Protein AF-0000000072905598 (afdb_homodimer)

Foldseek 3Di:
DKWWFQFWADDPHRTLAGGATDDDDFLFEEEEEEDPSNCLLVVLCVQLVVDDTDDTWMDDPRHTDDPVLNQQEQEAAPDQDDDQQDFLQVLLVVLVVVHVQAAPVQLVVLCVVVVHDRGDRNVVDDPLVSLSSSLSSRLRGQHQEYEHEASQPPDDPVSSVVSLVSCVVRHDSRHYYYYYHPPCVVCVVRHQWYFYRHNNYTDDIDGQVCCCVVVVDHPVVVNCVVHVPPPVD/DKWWFQFWADDPHRTLAGGATDDDDFLFEEEEEEDPSNCLLVVLCVQLVVDDTDDTWMDDPRHTDDPVLNQQEQEAAPDQDDDQQDFLQVLLVVLVVVHVQAAPVQLVVLCVVVVHDRGDRNVVDDPLVSLSSSLSSRLRGQHQEYEHEASQPPDDPVSSVVSLVSCVPRHDSRHYYYYYHPPCVVCVVRHQWYFYRHNNYTDDIDGQVCCCVVVVDHPVVVNCVVHVPPPVD

Organism: NCBI:txid187101

Secondary structure (DSSP, 8-state):
-EEEEEEEEEETTEEEEEEEEEEE-TT-EEEEE--TTSSHHHHHHHHTTSS--SEEEEEETTEESSTGGGGTEEEE-SS--S-TTSBHHHHHHHHHHH-TTB-HHHHHHHHHHTT--TTSBGGGS-HHHHHHHHHHHHHTB--SEEEEESTTTT--HHHHHHHHHHHHHHS-TTSEEEEE-S-HHHHGGG-SEEEEEETTEEEEEEEHHHIIIII---HHHHHHHHH-TTTT-/-EEEEEEEEEETTEEEEEEEEEEE-TT-EEEEE--TTSSHHHHHHHHTTSS--SEEEEEETTEESSTGGGGTEEEE-SS--S-TTSBHHHHHHHHHHH-TTB-HHHHHHHHHHTT--TTSBGGGS-HHHHHHHHHHHHHTB--SEEEEESTTTT--HHHHHHHHHHHHHHS-TTSEEEEE-S-HHHHGGG-SEEEEEETTEEEEEEEHHHIIIII---HHHHHHHHH-TTTT-

Sequence (466 aa):
MLSIKNLIKKYKNKSVLKNLNLELNSGEILGLLGPNGCGKTTLMKILSTTNSYNSGEIVINGEKLGYITNKYVAFLPDTPFVDKSDTIKNAIDEYSYFFDDFDNTKADILLQKLNLNKNQKISTLSKGMVEKLQLILILSRNAKLYILDEPIAGVDIVTRKEIMKLITENINQDSSVIITTHLISDIEQLFDKVAFLKDGKIDKIHDVETIRYETKKSVEQLYIECFGGNINDMLSIKNLIKKYKNKSVLKNLNLELNSGEILGLLGPNGCGKTTLMKILSTTNSYNSGEIVINGEKLGYITNKYVAFLPDTPFVDKSDTIKNAIDEYSYFFDDFDNTKADILLQKLNLNKNQKISTLSKGMVEKLQLILILSRNAKLYILDEPIAGVDIVTRKEIMKLITENINQDSSVIITTHLISDIEQLFDKVAFLKDGKIDKIHDVETIRYETKKSVEQLYIECFGGNIND

pLDDT: mean 94.39, std 7.05, range [38.88, 98.75]

Structure (mmCIF, N/CA/C/O backbone):
data_AF-0000000072905598-model_v1
#
loop_
_entity.id
_entity.type
_entity.pdbx_description
1 polymer 'ABC transporter domain-containing protein'
#
loop_
_atom_site.group_PDB
_atom_site.id
_atom_site.type_symbol
_atom_site.label_atom_id
_atom_site.label_alt_id
_atom_site.label_comp_id
_atom_site.label_asym_id
_atom_site.label_entity_id
_atom_site.label_seq_id
_atom_site.pdbx_PDB_ins_code
_atom_site.Cartn_x
_atom_site.Cartn_y
_atom_site.Cartn_z
_atom_site.occupancy
_atom_site.B_iso_or_equiv
_atom_site.auth_seq_id
_atom_site.auth_comp_id
_atom_site.auth_asym_id
_atom_site.auth_atom_id
_atom_site.pdbx_PDB_model_num
ATOM 1 N N . MET A 1 1 ? 12.203 -26.938 -9.969 1 96.88 1 MET A N 1
ATOM 2 C CA . MET A 1 1 ? 10.984 -26.281 -10.414 1 96.88 1 MET A CA 1
ATOM 3 C C . MET A 1 1 ? 11.305 -25.094 -11.32 1 96.88 1 MET A C 1
ATOM 5 O O . MET A 1 1 ? 10.812 -25.031 -12.453 1 96.88 1 MET A O 1
ATOM 9 N N . LEU A 1 2 ? 12.172 -24.203 -10.891 1 98.19 2 LEU A N 1
ATOM 10 C CA . LEU A 1 2 ? 12.555 -23.016 -11.641 1 98.19 2 LEU A CA 1
ATOM 11 C C . LEU A 1 2 ? 14.07 -22.844 -11.656 1 98.19 2 LEU A C 1
ATOM 13 O O . LEU A 1 2 ? 14.727 -23 -10.625 1 98.19 2 LEU A O 1
ATOM 17 N N . SER A 1 3 ? 14.641 -22.609 -12.836 1 98.38 3 SER A N 1
ATOM 18 C CA . SER A 1 3 ? 16.062 -22.297 -12.992 1 98.38 3 SER A CA 1
ATOM 19 C C . SER A 1 3 ? 16.25 -21.125 -13.945 1 98.38 3 SER A C 1
ATOM 21 O O . SER A 1 3 ? 15.766 -21.141 -15.078 1 98.38 3 SER A O 1
ATOM 23 N N . ILE A 1 4 ? 16.859 -20.109 -13.445 1 98.44 4 ILE A N 1
ATOM 24 C CA . ILE A 1 4 ? 17.234 -18.938 -14.25 1 98.44 4 ILE A CA 1
ATOM 25 C C . ILE A 1 4 ? 18.75 -18.812 -14.289 1 98.44 4 ILE A C 1
ATOM 27 O O . ILE A 1 4 ? 19.406 -18.797 -13.242 1 98.44 4 ILE A O 1
ATOM 31 N N . LYS A 1 5 ? 19.266 -18.719 -15.461 1 98.12 5 LYS A N 1
ATOM 32 C CA . LYS A 1 5 ? 20.719 -18.594 -15.633 1 98.12 5 LYS A CA 1
ATOM 33 C C . LYS A 1 5 ? 21.062 -17.375 -16.484 1 98.12 5 LYS A C 1
ATOM 35 O O . LYS A 1 5 ? 20.672 -17.297 -17.656 1 98.12 5 LYS A O 1
ATOM 40 N N . ASN A 1 6 ? 21.812 -16.469 -15.898 1 97.69 6 ASN A N 1
ATOM 41 C CA . ASN A 1 6 ? 22.391 -15.312 -16.578 1 97.69 6 ASN A CA 1
ATOM 42 C C . ASN A 1 6 ? 21.344 -14.508 -17.328 1 97.69 6 ASN A C 1
ATOM 44 O O . ASN A 1 6 ? 21.531 -14.195 -18.516 1 97.69 6 ASN A O 1
ATOM 48 N N . LEU A 1 7 ? 20.281 -14.203 -16.75 1 98.25 7 LEU A N 1
ATOM 49 C CA . LEU A 1 7 ? 19.172 -13.492 -17.375 1 98.25 7 LEU A CA 1
ATOM 50 C C . LEU A 1 7 ? 19.484 -12.008 -17.516 1 98.25 7 LEU A C 1
ATOM 52 O O . LEU A 1 7 ? 19.906 -11.367 -16.547 1 98.25 7 LEU A O 1
ATOM 56 N N . ILE A 1 8 ? 19.297 -11.531 -18.688 1 97.88 8 ILE A N 1
ATOM 57 C CA . ILE A 1 8 ? 19.516 -10.117 -18.969 1 97.88 8 ILE A CA 1
ATOM 58 C C . ILE A 1 8 ? 18.25 -9.508 -19.562 1 97.88 8 ILE A C 1
ATOM 60 O O . ILE A 1 8 ? 17.641 -10.086 -20.469 1 97.88 8 ILE A O 1
ATOM 64 N N . LYS A 1 9 ? 17.75 -8.453 -19.047 1 97.88 9 LYS A N 1
ATOM 65 C CA . LYS A 1 9 ? 16.656 -7.66 -19.594 1 97.88 9 LYS A CA 1
ATOM 66 C C . LYS A 1 9 ? 17.016 -6.18 -19.656 1 97.88 9 LYS A C 1
ATOM 68 O O . LYS A 1 9 ? 17.422 -5.598 -18.641 1 97.88 9 LYS A O 1
ATOM 73 N N . LYS A 1 10 ? 16.922 -5.594 -20.766 1 95.75 10 LYS A N 1
ATOM 74 C CA . LYS A 1 10 ? 17.188 -4.172 -20.969 1 95.75 10 LYS A CA 1
ATOM 75 C C . LYS A 1 10 ? 15.961 -3.471 -21.562 1 95.75 10 LYS A C 1
ATOM 77 O O . LYS A 1 10 ? 15.227 -4.059 -22.359 1 95.75 10 LYS A O 1
ATOM 82 N N . TYR A 1 11 ? 15.664 -2.355 -21.047 1 92.12 11 TYR A N 1
ATOM 83 C CA . TYR A 1 11 ? 14.75 -1.43 -21.703 1 92.12 11 TYR A CA 1
ATOM 84 C C . TYR A 1 11 ? 15.508 -0.255 -22.312 1 92.12 11 TYR A C 1
ATOM 86 O O . TYR A 1 11 ? 16.125 0.531 -21.594 1 92.12 11 TYR A O 1
ATOM 94 N N . LYS A 1 12 ? 15.453 -0.099 -23.562 1 88.75 12 LYS A N 1
ATOM 95 C CA . LYS A 1 12 ? 16.266 0.905 -24.234 1 88.75 12 LYS A CA 1
ATOM 96 C C . LYS A 1 12 ? 17.734 0.809 -23.797 1 88.75 12 LYS A C 1
ATOM 98 O O . LYS A 1 12 ? 18.359 -0.243 -23.953 1 88.75 12 LYS A O 1
ATOM 103 N N . ASN A 1 13 ? 18.188 1.779 -23.125 1 88.56 13 ASN A N 1
ATOM 104 C CA . ASN A 1 13 ? 19.609 1.781 -22.766 1 88.56 13 ASN A CA 1
ATOM 105 C C . ASN A 1 13 ? 19.797 1.508 -21.281 1 88.56 13 ASN A C 1
ATOM 107 O O . ASN A 1 13 ? 20.906 1.66 -20.75 1 88.56 13 ASN A O 1
ATOM 111 N N . LYS A 1 14 ? 18.781 1.012 -20.672 1 90.88 14 LYS A N 1
ATOM 112 C CA . LYS A 1 14 ? 18.875 0.756 -19.234 1 90.88 14 LYS A CA 1
ATOM 113 C C . LYS A 1 14 ? 18.719 -0.729 -18.922 1 90.88 14 LYS A C 1
ATOM 115 O O . LYS A 1 14 ? 17.703 -1.337 -19.297 1 90.88 14 LYS A O 1
ATOM 120 N N . SER A 1 15 ? 19.75 -1.305 -18.312 1 93.56 15 SER A N 1
ATOM 121 C CA . SER A 1 15 ? 19.688 -2.701 -17.906 1 93.56 15 SER A CA 1
ATOM 122 C C . SER A 1 15 ? 18.922 -2.852 -16.594 1 93.56 15 SER A C 1
ATOM 124 O O . SER A 1 15 ? 19.312 -2.301 -15.562 1 93.56 15 SER A O 1
ATOM 126 N N . VAL A 1 16 ? 17.875 -3.662 -16.641 1 96 16 VAL A N 1
ATOM 127 C CA . VAL A 1 16 ? 17.031 -3.836 -15.469 1 96 16 VAL A CA 1
ATOM 128 C C . VAL A 1 16 ? 17.406 -5.129 -14.75 1 96 16 VAL A C 1
ATOM 130 O O . VAL A 1 16 ? 17.469 -5.168 -13.523 1 96 16 VAL A O 1
ATOM 133 N N . LEU A 1 17 ? 17.594 -6.18 -15.484 1 98 17 LEU A N 1
ATOM 134 C CA . LEU A 1 17 ? 18.125 -7.438 -14.969 1 98 17 LEU A CA 1
ATOM 135 C C . LEU A 1 17 ? 19.5 -7.719 -15.547 1 98 17 LEU A C 1
ATOM 137 O O . LEU A 1 17 ? 19.688 -7.668 -16.766 1 98 17 LEU A O 1
ATOM 141 N N . LYS A 1 18 ? 20.516 -7.957 -14.688 1 97.06 18 LYS A N 1
ATOM 142 C CA . LYS A 1 18 ? 21.938 -8.031 -15.047 1 97.06 18 LYS A CA 1
ATOM 143 C C . LYS A 1 18 ? 22.531 -9.375 -14.641 1 97.06 18 LYS A C 1
ATOM 145 O O . LYS A 1 18 ? 23.125 -9.492 -13.562 1 97.06 18 LYS A O 1
ATOM 150 N N . ASN A 1 19 ? 22.375 -10.312 -15.516 1 96.31 19 ASN A N 1
ATOM 151 C CA . ASN A 1 19 ? 22.922 -11.641 -15.289 1 96.31 19 ASN A CA 1
ATOM 152 C C . ASN A 1 19 ? 22.328 -12.289 -14.031 1 96.31 19 ASN A C 1
ATOM 154 O O . ASN A 1 19 ? 23.062 -12.742 -13.156 1 96.31 19 ASN A O 1
ATOM 158 N N . LEU A 1 20 ? 21.047 -12.242 -13.969 1 97.88 20 LEU A N 1
ATOM 159 C CA . LEU A 1 20 ? 20.328 -12.719 -12.797 1 97.88 20 LEU A CA 1
ATOM 160 C C . LEU A 1 20 ? 20.266 -14.242 -12.781 1 97.88 20 LEU A C 1
ATOM 162 O O . LEU A 1 20 ? 20 -14.867 -13.812 1 97.88 20 LEU A O 1
ATOM 166 N N . ASN A 1 21 ? 20.625 -14.828 -11.695 1 97.75 21 ASN A N 1
ATOM 167 C CA . ASN A 1 21 ? 20.516 -16.266 -11.453 1 97.75 21 ASN A CA 1
ATOM 168 C C . ASN A 1 21 ? 19.594 -16.578 -10.289 1 97.75 21 ASN A C 1
ATOM 170 O O . ASN A 1 21 ? 19.609 -15.883 -9.273 1 97.75 21 ASN A O 1
ATOM 174 N N . LEU A 1 22 ? 18.75 -17.594 -10.461 1 97.5 22 LEU A N 1
ATOM 175 C CA . LEU A 1 22 ? 17.781 -17.953 -9.422 1 97.5 22 LEU A CA 1
ATOM 176 C C . LEU A 1 22 ? 17.359 -19.422 -9.562 1 97.5 22 LEU A C 1
ATOM 178 O O . LEU A 1 22 ? 17.125 -19.891 -10.672 1 97.5 22 LEU A O 1
ATOM 182 N N . GLU A 1 23 ? 17.312 -20.062 -8.477 1 97 23 GLU A N 1
ATOM 183 C CA . GLU A 1 23 ? 16.797 -21.438 -8.438 1 97 23 GLU A CA 1
ATOM 184 C C . GLU A 1 23 ? 15.734 -21.594 -7.355 1 97 23 GLU A C 1
ATOM 186 O O . GLU A 1 23 ? 15.859 -21.047 -6.262 1 97 23 GLU A O 1
ATOM 191 N N . LEU A 1 24 ? 14.703 -22.297 -7.684 1 97.38 24 LEU A N 1
ATOM 192 C CA . LEU A 1 24 ? 13.617 -22.609 -6.762 1 97.38 24 LEU A CA 1
ATOM 193 C C . LEU A 1 24 ? 13.195 -24.078 -6.883 1 97.38 24 LEU A C 1
ATOM 195 O O . LEU A 1 24 ? 12.898 -24.547 -7.98 1 97.38 24 LEU A O 1
ATOM 199 N N . ASN A 1 25 ? 13.141 -24.75 -5.773 1 96.81 25 ASN A N 1
ATOM 200 C CA . ASN A 1 25 ? 12.734 -26.156 -5.789 1 96.81 25 ASN A CA 1
ATOM 201 C C . ASN A 1 25 ? 11.219 -26.297 -5.723 1 96.81 25 ASN A C 1
ATOM 203 O O . ASN A 1 25 ? 10.516 -25.359 -5.355 1 96.81 25 ASN A O 1
ATOM 207 N N . SER A 1 26 ? 10.773 -27.484 -6.148 1 97.06 26 SER A N 1
ATOM 208 C CA . SER A 1 26 ? 9.344 -27.766 -6.09 1 97.06 26 SER A CA 1
ATOM 209 C C . SER A 1 26 ? 8.82 -27.672 -4.66 1 97.06 26 SER A C 1
ATOM 211 O O . SER A 1 26 ? 9.469 -28.141 -3.727 1 97.06 26 SER A O 1
ATOM 213 N N . GLY A 1 27 ? 7.711 -26.969 -4.512 1 97.44 27 GLY A N 1
ATOM 214 C CA . GLY A 1 27 ? 7.039 -26.906 -3.223 1 97.44 27 GLY A CA 1
ATOM 215 C C . GLY A 1 27 ? 7.508 -25.75 -2.357 1 97.44 27 GLY A C 1
ATOM 216 O O . GLY A 1 27 ? 6.953 -25.516 -1.284 1 97.44 27 GLY A O 1
ATOM 217 N N . GLU A 1 28 ? 8.484 -24.984 -2.816 1 97.75 28 GLU A N 1
ATOM 218 C CA . GLU A 1 28 ? 9.039 -23.906 -2.01 1 97.75 28 GLU A CA 1
ATOM 219 C C . GLU A 1 28 ? 8.312 -22.578 -2.273 1 97.75 28 GLU A C 1
ATOM 221 O O . GLU A 1 28 ? 7.906 -22.312 -3.402 1 97.75 28 GLU A O 1
ATOM 226 N N . ILE A 1 29 ? 8.219 -21.859 -1.229 1 98.25 29 ILE A N 1
ATOM 227 C CA . ILE A 1 29 ? 7.688 -20.5 -1.314 1 98.25 29 ILE A CA 1
ATOM 228 C C . ILE A 1 29 ? 8.828 -19.484 -1.201 1 98.25 29 ILE A C 1
ATOM 230 O O . ILE A 1 29 ? 9.531 -19.453 -0.191 1 98.25 29 ILE A O 1
ATOM 234 N N . LEU A 1 30 ? 8.969 -18.672 -2.221 1 98.44 30 LEU A N 1
ATOM 235 C CA . LEU A 1 30 ? 10.047 -17.703 -2.291 1 98.44 30 LEU A CA 1
ATOM 236 C C . LEU A 1 30 ? 9.508 -16.281 -2.172 1 98.44 30 LEU A C 1
ATOM 238 O O . LEU A 1 30 ? 8.609 -15.891 -2.928 1 98.44 30 LEU A O 1
ATOM 242 N N . GLY A 1 31 ? 9.984 -15.57 -1.197 1 98.25 31 GLY A N 1
ATOM 243 C CA . GLY A 1 31 ? 9.82 -14.125 -1.211 1 98.25 31 GLY A CA 1
ATOM 244 C C . GLY A 1 31 ? 10.852 -13.422 -2.072 1 98.25 31 GLY A C 1
ATOM 245 O O . GLY A 1 31 ? 12.047 -13.461 -1.782 1 98.25 31 GLY A O 1
ATOM 246 N N . LEU A 1 32 ? 10.445 -12.844 -3.16 1 98.12 32 LEU A N 1
ATOM 247 C CA . LEU A 1 32 ? 11.305 -12 -3.992 1 98.12 32 LEU A CA 1
ATOM 248 C C . LEU A 1 32 ? 11.188 -10.539 -3.592 1 98.12 32 LEU A C 1
ATOM 250 O O . LEU A 1 32 ? 10.203 -9.875 -3.941 1 98.12 32 LEU A O 1
ATOM 254 N N . LEU A 1 33 ? 12.219 -10.055 -2.945 1 97.25 33 LEU A N 1
ATOM 255 C CA . LEU A 1 33 ? 12.109 -8.766 -2.262 1 97.25 33 LEU A CA 1
ATOM 256 C C . LEU A 1 33 ? 13.133 -7.777 -2.805 1 97.25 33 LEU A C 1
ATOM 258 O O . LEU A 1 33 ? 14.18 -8.18 -3.328 1 97.25 33 LEU A O 1
ATOM 262 N N . GLY A 1 34 ? 12.859 -6.504 -2.674 1 95.06 34 GLY A N 1
ATOM 263 C CA . GLY A 1 34 ? 13.688 -5.406 -3.148 1 95.06 34 GLY A CA 1
ATOM 264 C C . GLY A 1 34 ? 12.938 -4.09 -3.246 1 95.06 34 GLY A C 1
ATOM 265 O O . GLY A 1 34 ? 11.711 -4.062 -3.143 1 95.06 34 GLY A O 1
ATOM 266 N N . PRO A 1 35 ? 13.641 -3.045 -3.418 1 91.56 35 PRO A N 1
ATOM 267 C CA . PRO A 1 35 ? 12.992 -1.732 -3.496 1 91.56 35 PRO A CA 1
ATOM 268 C C . PRO A 1 35 ? 12.188 -1.547 -4.781 1 91.56 35 PRO A C 1
ATOM 270 O O . PRO A 1 35 ? 12.234 -2.4 -5.672 1 91.56 35 PRO A O 1
ATOM 273 N N . ASN A 1 36 ? 11.438 -0.484 -4.793 1 87.06 36 ASN A N 1
ATOM 274 C CA . ASN A 1 36 ? 10.68 -0.162 -5.992 1 87.06 36 ASN A CA 1
ATOM 275 C C . ASN A 1 36 ? 11.586 0.082 -7.191 1 87.06 36 ASN A C 1
ATOM 277 O O . ASN A 1 36 ? 12.641 0.715 -7.059 1 87.06 36 ASN A O 1
ATOM 281 N N . GLY A 1 37 ? 11.289 -0.552 -8.266 1 87.81 37 GLY A N 1
ATOM 282 C CA . GLY A 1 37 ? 12.008 -0.301 -9.5 1 87.81 37 GLY A CA 1
ATOM 283 C C . GLY A 1 37 ? 13.211 -1.205 -9.688 1 87.81 37 GLY A C 1
ATOM 284 O O . GLY A 1 37 ? 13.945 -1.084 -10.672 1 87.81 37 GLY A O 1
ATOM 285 N N . CYS A 1 38 ? 13.367 -2.143 -8.836 1 92 38 CYS A N 1
ATOM 286 C CA . CYS A 1 38 ? 14.594 -2.932 -8.898 1 92 38 CYS A CA 1
ATOM 287 C C . CYS A 1 38 ? 14.461 -4.066 -9.906 1 92 38 CYS A C 1
ATOM 289 O O . CYS A 1 38 ? 15.43 -4.77 -10.188 1 92 38 CYS A O 1
ATOM 291 N N . GLY A 1 39 ? 13.25 -4.309 -10.359 1 94.94 39 GLY A N 1
ATOM 292 C CA . GLY A 1 39 ? 13.102 -5.297 -11.414 1 94.94 39 GLY A CA 1
ATOM 293 C C . GLY A 1 39 ? 12.211 -6.457 -11.023 1 94.94 39 GLY A C 1
ATOM 294 O O . GLY A 1 39 ? 12.07 -7.422 -11.781 1 94.94 39 GLY A O 1
ATOM 295 N N . LYS A 1 40 ? 11.609 -6.453 -9.883 1 96.31 40 LYS A N 1
ATOM 296 C CA . LYS A 1 40 ? 10.766 -7.551 -9.422 1 96.31 40 LYS A CA 1
ATOM 297 C C . LYS A 1 40 ? 9.633 -7.832 -10.406 1 96.31 40 LYS A C 1
ATOM 299 O O . LYS A 1 40 ? 9.484 -8.961 -10.875 1 96.31 40 LYS A O 1
ATOM 304 N N . THR A 1 41 ? 8.898 -6.773 -10.758 1 95.25 41 THR A N 1
ATOM 305 C CA . THR A 1 41 ? 7.758 -6.902 -11.664 1 95.25 41 THR A CA 1
ATOM 306 C C . THR A 1 41 ? 8.219 -7.344 -13.047 1 95.25 41 THR A C 1
ATOM 308 O O . THR A 1 41 ? 7.566 -8.164 -13.695 1 95.25 41 THR A O 1
ATOM 311 N N . THR A 1 42 ? 9.336 -6.82 -13.5 1 96.56 42 THR A N 1
ATOM 312 C CA . THR A 1 42 ? 9.906 -7.227 -14.781 1 96.56 42 THR A CA 1
ATOM 313 C C . THR A 1 42 ? 10.188 -8.727 -14.797 1 96.56 42 THR A C 1
ATOM 315 O O . THR A 1 42 ? 9.797 -9.422 -15.734 1 96.56 42 THR A O 1
ATOM 318 N N . LEU A 1 43 ? 10.797 -9.188 -13.742 1 98.06 43 LEU A N 1
ATOM 319 C CA . LEU A 1 43 ? 11.109 -10.609 -13.648 1 98.06 43 LEU A CA 1
ATOM 320 C C . LEU A 1 43 ? 9.836 -11.445 -13.641 1 98.06 43 LEU A C 1
ATOM 322 O O . LEU A 1 43 ? 9.742 -12.453 -14.352 1 98.06 43 LEU A O 1
ATOM 326 N N . MET A 1 44 ? 8.828 -11.055 -12.914 1 97.69 44 MET A N 1
ATOM 327 C CA . MET A 1 44 ? 7.578 -11.797 -12.812 1 97.69 44 MET A CA 1
ATOM 328 C C . MET A 1 44 ? 6.875 -11.867 -14.164 1 97.69 44 MET A C 1
ATOM 330 O O . MET A 1 44 ? 6.344 -12.914 -14.531 1 97.69 44 MET A O 1
ATOM 334 N N . LYS A 1 45 ? 6.914 -10.789 -14.883 1 97.38 45 LYS A N 1
ATOM 335 C CA . LYS A 1 45 ? 6.281 -10.75 -16.203 1 97.38 45 LYS A CA 1
ATOM 336 C C . LYS A 1 45 ? 7.016 -11.648 -17.188 1 97.38 45 LYS A C 1
ATOM 338 O O . LYS A 1 45 ? 6.395 -12.273 -18.047 1 97.38 45 LYS A O 1
ATOM 343 N N . ILE A 1 46 ? 8.312 -11.688 -17.062 1 98.12 46 ILE A N 1
ATOM 344 C CA . ILE A 1 46 ? 9.094 -12.578 -17.906 1 98.12 46 ILE A CA 1
ATOM 345 C C . ILE A 1 46 ? 8.719 -14.031 -17.609 1 98.12 46 ILE A C 1
ATOM 347 O O . ILE A 1 46 ? 8.445 -14.805 -18.516 1 98.12 46 ILE A O 1
ATOM 351 N N . LEU A 1 47 ? 8.602 -14.391 -16.328 1 98.12 47 LEU A N 1
ATOM 352 C CA . LEU A 1 47 ? 8.328 -15.758 -15.914 1 98.12 47 LEU A CA 1
ATOM 353 C C . LEU A 1 47 ? 6.926 -16.188 -16.328 1 98.12 47 LEU A C 1
ATOM 355 O O . LEU A 1 47 ? 6.664 -17.375 -16.516 1 98.12 47 LEU A O 1
ATOM 359 N N . SER A 1 48 ? 6.062 -15.219 -16.5 1 96.94 48 SER A N 1
ATOM 360 C CA . SER A 1 48 ? 4.695 -15.5 -16.922 1 96.94 48 SER A CA 1
ATOM 361 C C . SER A 1 48 ? 4.531 -15.328 -18.422 1 96.94 48 SER A C 1
ATOM 363 O O . SER A 1 48 ? 3.414 -15.383 -18.938 1 96.94 48 SER A O 1
ATOM 365 N N . THR A 1 49 ? 5.629 -15.016 -19.109 1 96.31 49 THR A N 1
ATOM 366 C CA . THR A 1 49 ? 5.738 -14.898 -20.547 1 96.31 49 THR A CA 1
ATOM 367 C C . THR A 1 49 ? 4.938 -13.703 -21.062 1 96.31 49 THR A C 1
ATOM 369 O O . THR A 1 49 ? 4.559 -13.664 -22.234 1 96.31 49 THR A O 1
ATOM 372 N N . THR A 1 50 ? 4.617 -12.789 -20.203 1 94.88 50 THR A N 1
ATOM 373 C CA . THR A 1 50 ? 3.922 -11.578 -20.625 1 94.88 50 THR A CA 1
ATOM 374 C C . THR A 1 50 ? 4.922 -10.508 -21.047 1 94.88 50 THR A C 1
ATOM 376 O O . THR A 1 50 ? 4.531 -9.461 -21.578 1 94.88 50 THR A O 1
ATOM 379 N N . ASN A 1 51 ? 6.156 -10.781 -20.797 1 95.06 51 ASN A N 1
ATOM 380 C CA . ASN A 1 51 ? 7.262 -9.953 -21.281 1 95.06 51 ASN A CA 1
ATOM 381 C C . ASN A 1 51 ? 8.43 -10.797 -21.766 1 95.06 51 ASN A C 1
ATOM 383 O O . ASN A 1 51 ? 8.609 -11.938 -21.328 1 95.06 51 ASN A O 1
ATOM 387 N N . SER A 1 52 ? 9.195 -10.273 -22.703 1 96.25 52 SER A N 1
ATOM 388 C CA . SER A 1 52 ? 10.367 -10.969 -23.219 1 96.25 52 SER A CA 1
ATOM 389 C C . SER A 1 52 ? 11.633 -10.57 -22.469 1 96.25 52 SER A C 1
ATOM 391 O O . SER A 1 52 ? 11.57 -9.789 -21.516 1 96.25 52 SER A O 1
ATOM 393 N N . TYR A 1 53 ? 12.68 -11.227 -22.75 1 97.25 53 TYR A N 1
ATOM 394 C CA . TYR A 1 53 ? 13.984 -10.914 -22.188 1 97.25 53 TYR A CA 1
ATOM 395 C C . TYR A 1 53 ? 15.07 -10.945 -23.266 1 97.25 53 TYR A C 1
ATOM 397 O O . TYR A 1 53 ? 14.82 -11.398 -24.391 1 97.25 53 TYR A O 1
ATOM 405 N N . ASN A 1 54 ? 16.219 -10.398 -22.969 1 97.5 54 ASN A N 1
ATOM 406 C CA . ASN A 1 54 ? 17.266 -10.242 -23.984 1 97.5 54 ASN A CA 1
ATOM 407 C C . ASN A 1 54 ? 18.125 -11.5 -24.094 1 97.5 54 ASN A C 1
ATOM 409 O O . ASN A 1 54 ? 18.391 -11.969 -25.203 1 97.5 54 ASN A O 1
ATOM 413 N N . SER A 1 55 ? 18.562 -12.031 -23 1 97.5 55 SER A N 1
ATOM 414 C CA . SER A 1 55 ? 19.375 -13.242 -23.047 1 97.5 55 SER A CA 1
ATOM 415 C C . SER A 1 55 ? 19.297 -14 -21.719 1 97.5 55 SER A C 1
ATOM 417 O O . SER A 1 55 ? 18.766 -13.484 -20.734 1 97.5 55 SER A O 1
ATOM 419 N N . GLY A 1 56 ? 19.812 -15.188 -21.766 1 97.88 56 GLY A N 1
ATOM 420 C CA . GLY A 1 56 ? 19.766 -16.094 -20.625 1 97.88 56 GLY A CA 1
ATOM 421 C C . GLY A 1 56 ? 18.875 -17.297 -20.844 1 97.88 56 GLY A C 1
ATOM 422 O O . GLY A 1 56 ? 18.359 -17.484 -21.953 1 97.88 56 GLY A O 1
ATOM 423 N N . GLU A 1 57 ? 18.844 -18.141 -19.781 1 98.38 57 GLU A N 1
ATOM 424 C CA . GLU A 1 57 ? 18.047 -19.344 -19.875 1 98.38 57 GLU A CA 1
ATOM 425 C C . GLU A 1 57 ? 17.094 -19.469 -18.688 1 98.38 57 GLU A C 1
ATOM 427 O O . GLU A 1 57 ? 17.5 -19.234 -17.547 1 98.38 57 GLU A O 1
ATOM 432 N N . ILE A 1 58 ? 15.898 -19.766 -18.984 1 98.56 58 ILE A N 1
ATOM 433 C CA . ILE A 1 58 ? 14.891 -19.984 -17.969 1 98.56 58 ILE A CA 1
ATOM 434 C C . ILE A 1 58 ? 14.211 -21.328 -18.172 1 98.56 58 ILE A C 1
ATOM 436 O O . ILE A 1 58 ? 13.758 -21.641 -19.281 1 98.56 58 ILE A O 1
ATOM 440 N N . VAL A 1 59 ? 14.195 -22.141 -17.141 1 98.69 59 VAL A N 1
ATOM 441 C CA . VAL A 1 59 ? 13.531 -23.438 -17.172 1 98.69 59 VAL A CA 1
ATOM 442 C C . VAL A 1 59 ? 12.5 -23.531 -16.047 1 98.69 59 VAL A C 1
ATOM 444 O O . VAL A 1 59 ? 12.805 -23.234 -14.891 1 98.69 59 VAL A O 1
ATOM 447 N N . ILE A 1 60 ? 11.312 -23.891 -16.406 1 98.56 60 ILE A N 1
ATOM 448 C CA . ILE A 1 60 ? 10.227 -24.078 -15.445 1 98.56 60 ILE A CA 1
ATOM 449 C C . ILE A 1 60 ? 9.648 -25.484 -15.594 1 98.56 60 ILE A C 1
ATOM 451 O O . ILE A 1 60 ? 9.203 -25.859 -16.672 1 98.56 60 ILE A O 1
ATOM 455 N N . ASN A 1 61 ? 9.656 -26.141 -14.516 1 97.75 61 ASN A N 1
ATOM 456 C CA . ASN A 1 61 ? 9.133 -27.5 -14.516 1 97.75 61 ASN A CA 1
ATOM 457 C C . ASN A 1 61 ? 9.766 -28.344 -15.617 1 97.75 61 ASN A C 1
ATOM 459 O O . ASN A 1 61 ? 9.062 -29.047 -16.344 1 97.75 61 ASN A O 1
ATOM 463 N N . GLY A 1 62 ? 11.023 -28.109 -15.844 1 97.56 62 GLY A N 1
ATOM 464 C CA . GLY A 1 62 ? 11.789 -28.922 -16.781 1 97.56 62 GLY A CA 1
ATOM 465 C C . GLY A 1 62 ? 11.68 -28.438 -18.219 1 97.56 62 GLY A C 1
ATOM 466 O O . GLY A 1 62 ? 12.297 -29.016 -19.109 1 97.56 62 GLY A O 1
ATOM 467 N N . GLU A 1 63 ? 10.898 -27.438 -18.484 1 98.12 63 GLU A N 1
ATOM 468 C CA . GLU A 1 63 ? 10.688 -26.922 -19.844 1 98.12 63 GLU A CA 1
ATOM 469 C C . GLU A 1 63 ? 11.289 -25.531 -20 1 98.12 63 GLU A C 1
ATOM 471 O O . GLU A 1 63 ? 11.188 -24.703 -19.094 1 98.12 63 GLU A O 1
ATOM 476 N N . LYS A 1 64 ? 11.875 -25.312 -21.141 1 97.88 64 LYS A N 1
ATOM 477 C CA . LYS A 1 64 ? 12.344 -23.969 -21.453 1 97.88 64 LYS A CA 1
ATOM 478 C C . LYS A 1 64 ? 11.18 -22.984 -21.516 1 97.88 64 LYS A C 1
ATOM 480 O O . LYS A 1 64 ? 10.109 -23.312 -22.031 1 97.88 64 LYS A O 1
ATOM 485 N N . LEU A 1 65 ? 11.453 -21.812 -21.062 1 97.81 65 LEU A N 1
ATOM 486 C CA . LEU A 1 65 ? 10.398 -20.797 -21.047 1 97.81 65 LEU A CA 1
ATOM 487 C C . LEU A 1 65 ? 9.797 -20.609 -22.438 1 97.81 65 LEU A C 1
ATOM 489 O O . LEU A 1 65 ? 10.531 -20.469 -23.422 1 97.81 65 LEU A O 1
ATOM 493 N N . GLY A 1 66 ? 8.484 -20.609 -22.453 1 94.44 66 GLY A N 1
ATOM 494 C CA . GLY A 1 66 ? 7.727 -20.469 -23.688 1 94.44 66 GLY A CA 1
ATOM 495 C C . GLY A 1 66 ? 6.246 -20.75 -23.516 1 94.44 66 GLY A C 1
ATOM 496 O O . GLY A 1 66 ? 5.719 -20.641 -22.406 1 94.44 66 GLY A O 1
ATOM 497 N N . TYR A 1 67 ? 5.59 -21.094 -24.531 1 92.56 67 TYR A N 1
ATOM 498 C CA . TYR A 1 67 ? 4.148 -21.312 -24.531 1 92.56 67 TYR A CA 1
ATOM 499 C C . TYR A 1 67 ? 3.771 -22.453 -23.594 1 92.56 67 TYR A C 1
ATOM 501 O O . TYR A 1 67 ? 2.805 -22.359 -22.844 1 92.56 67 TYR A O 1
ATOM 509 N N . ILE A 1 68 ? 4.617 -23.453 -23.578 1 95.44 68 ILE A N 1
ATOM 510 C CA . ILE A 1 68 ? 4.324 -24.656 -22.797 1 95.44 68 ILE A CA 1
ATOM 511 C C . ILE A 1 68 ? 4.332 -24.312 -21.312 1 95.44 68 ILE A C 1
ATOM 513 O O . ILE A 1 68 ? 3.523 -24.844 -20.547 1 95.44 68 ILE A O 1
ATOM 517 N N . THR A 1 69 ? 5.219 -23.422 -20.922 1 97.38 69 THR A N 1
ATOM 518 C CA . THR A 1 69 ? 5.352 -23.125 -19.5 1 97.38 69 THR A CA 1
ATOM 519 C C . THR A 1 69 ? 4.148 -22.312 -19 1 97.38 69 THR A C 1
ATOM 521 O O . THR A 1 69 ? 3.9 -22.25 -17.797 1 97.38 69 THR A O 1
ATOM 524 N N . ASN A 1 70 ? 3.373 -21.75 -19.891 1 95.69 70 ASN A N 1
ATOM 525 C CA . ASN A 1 70 ? 2.172 -21.016 -19.5 1 95.69 70 ASN A CA 1
ATOM 526 C C . ASN A 1 70 ? 1.16 -21.922 -18.812 1 95.69 70 ASN A C 1
ATOM 528 O O . ASN A 1 70 ? 0.399 -21.469 -17.953 1 95.69 70 ASN A O 1
ATOM 532 N N . LYS A 1 71 ? 1.247 -23.172 -19.141 1 96.25 71 LYS A N 1
ATOM 533 C CA . LYS A 1 71 ? 0.314 -24.125 -18.547 1 96.25 71 LYS A CA 1
ATOM 534 C C . LYS A 1 71 ? 0.643 -24.375 -17.078 1 96.25 71 LYS A C 1
ATOM 536 O O . LYS A 1 71 ? -0.232 -24.766 -16.297 1 96.25 71 LYS A O 1
ATOM 541 N N . TYR A 1 72 ? 1.898 -24.109 -16.734 1 97.06 72 TYR A N 1
ATOM 542 C CA . TYR A 1 72 ? 2.375 -24.453 -15.398 1 97.06 72 TYR A CA 1
ATOM 543 C C . TYR A 1 72 ? 2.283 -23.266 -14.461 1 97.06 72 TYR A C 1
ATOM 545 O O . TYR A 1 72 ? 2.377 -23.406 -13.242 1 97.06 72 TYR A O 1
ATOM 553 N N . VAL A 1 73 ? 2.082 -22.047 -15.023 1 98.38 73 VAL A N 1
ATOM 554 C CA . VAL A 1 73 ? 2.279 -20.844 -14.234 1 98.38 73 VAL A CA 1
ATOM 555 C C . VAL A 1 73 ? 0.945 -20.125 -14.047 1 98.38 73 VAL A C 1
ATOM 557 O O . VAL A 1 73 ? 0.21 -19.906 -15.016 1 98.38 73 VAL A O 1
ATOM 560 N N . ALA A 1 74 ? 0.578 -19.828 -12.836 1 98.44 74 ALA A N 1
ATOM 561 C CA . ALA A 1 74 ? -0.517 -18.922 -12.5 1 98.44 74 ALA A CA 1
ATOM 562 C C . ALA A 1 74 ? 0.014 -17.578 -11.992 1 98.44 74 ALA A C 1
ATOM 564 O O . ALA A 1 74 ? 0.664 -17.516 -10.945 1 98.44 74 ALA A O 1
ATOM 565 N N . PHE A 1 75 ? -0.278 -16.562 -12.75 1 98.44 75 PHE A N 1
ATOM 566 C CA . PHE A 1 75 ? 0.325 -15.266 -12.477 1 98.44 75 PHE A CA 1
ATOM 567 C C . PHE A 1 75 ? -0.731 -14.266 -12.023 1 98.44 75 PHE A C 1
ATOM 569 O O . PHE A 1 75 ? -1.721 -14.039 -12.727 1 98.44 75 PHE A O 1
ATOM 576 N N . LEU A 1 76 ? -0.578 -13.688 -10.789 1 98.31 76 LEU A N 1
ATOM 577 C CA . LEU A 1 76 ? -1.354 -12.562 -10.289 1 98.31 76 LEU A CA 1
ATOM 578 C C . LEU A 1 76 ? -0.551 -11.266 -10.383 1 98.31 76 LEU A C 1
ATOM 580 O O . LEU A 1 76 ? 0.324 -11.016 -9.547 1 98.31 76 LEU A O 1
ATOM 584 N N . PRO A 1 77 ? -0.868 -10.391 -11.336 1 96.94 77 PRO A N 1
ATOM 585 C CA . PRO A 1 77 ? -0.147 -9.117 -11.445 1 96.94 77 PRO A CA 1
ATOM 586 C C . PRO A 1 77 ? -0.598 -8.094 -10.414 1 96.94 77 PRO A C 1
ATOM 588 O O . PRO A 1 77 ? -1.637 -8.273 -9.773 1 96.94 77 PRO A O 1
ATOM 591 N N . ASP A 1 78 ? 0.172 -7.086 -10.242 1 92.81 78 ASP A N 1
ATOM 592 C CA . ASP A 1 78 ? -0.129 -6.004 -9.305 1 92.81 78 ASP A CA 1
ATOM 593 C C . ASP A 1 78 ? -1.275 -5.137 -9.82 1 92.81 78 ASP A C 1
ATOM 595 O O . ASP A 1 78 ? -1.979 -4.5 -9.031 1 92.81 78 ASP A O 1
ATOM 599 N N . THR A 1 79 ? -1.575 -5.121 -11.008 1 91.94 79 THR A N 1
ATOM 600 C CA . THR A 1 79 ? -2.656 -4.348 -11.609 1 91.94 79 THR A CA 1
ATOM 601 C C . THR A 1 79 ? -3.842 -5.25 -11.953 1 91.94 79 THR A C 1
ATOM 603 O O . THR A 1 79 ? -3.662 -6.414 -12.305 1 91.94 79 THR A O 1
ATOM 606 N N . PRO A 1 80 ? -4.984 -4.648 -11.836 1 93.25 80 PRO A N 1
ATOM 607 C CA . PRO A 1 80 ? -6.145 -5.461 -12.219 1 93.25 80 PRO A CA 1
ATOM 608 C C . PRO A 1 80 ? -6.051 -5.984 -13.648 1 93.25 80 PRO A C 1
ATOM 610 O O . PRO A 1 80 ? -5.566 -5.277 -14.539 1 93.25 80 PRO A O 1
ATOM 613 N N . PHE A 1 81 ? -6.543 -7.207 -13.828 1 95 81 PHE A N 1
ATOM 614 C CA . PHE A 1 81 ? -6.398 -7.773 -15.164 1 95 81 PHE A CA 1
ATOM 615 C C . PHE A 1 81 ? -7.738 -8.281 -15.688 1 95 81 PHE A C 1
ATOM 617 O O . PHE A 1 81 ? -7.848 -8.68 -16.844 1 95 81 PHE A O 1
ATOM 624 N N . VAL A 1 82 ? -8.75 -8.297 -14.844 1 96.38 82 VAL A N 1
ATOM 625 C CA . VAL A 1 82 ? -10.055 -8.75 -15.305 1 96.38 82 VAL A CA 1
ATOM 626 C C . VAL A 1 82 ? -10.727 -7.648 -16.125 1 96.38 82 VAL A C 1
ATOM 628 O O . VAL A 1 82 ? -10.531 -6.461 -15.867 1 96.38 82 VAL A O 1
ATOM 631 N N . ASP A 1 83 ? -11.484 -8.062 -17.109 1 95.81 83 ASP A N 1
ATOM 632 C CA . ASP A 1 83 ? -12.242 -7.141 -17.953 1 95.81 83 ASP A CA 1
ATOM 633 C C . ASP A 1 83 ? -13.5 -6.645 -17.234 1 95.81 83 ASP A C 1
ATOM 635 O O . ASP A 1 83 ? -14.461 -7.395 -17.062 1 95.81 83 ASP A O 1
ATOM 639 N N . LYS A 1 84 ? -13.602 -5.445 -17 1 94.31 84 LYS A N 1
ATOM 640 C CA . LYS A 1 84 ? -14.695 -4.855 -16.234 1 94.31 84 LYS A CA 1
ATOM 641 C C . LYS A 1 84 ? -16.016 -4.973 -16.984 1 94.31 84 LYS A C 1
ATOM 643 O O . LYS A 1 84 ? -17.094 -4.91 -16.375 1 94.31 84 LYS A O 1
ATOM 648 N N . SER A 1 85 ? -15.977 -5.09 -18.281 1 95.19 85 SER A N 1
ATOM 649 C CA . SER A 1 85 ? -17.188 -5.16 -19.078 1 95.19 85 SER A CA 1
ATOM 650 C C . SER A 1 85 ? -17.781 -6.562 -19.062 1 95.19 85 SER A C 1
ATOM 652 O O . SER A 1 85 ? -18.891 -6.777 -19.547 1 95.19 85 SER A O 1
ATOM 654 N N . ASP A 1 86 ? -17.125 -7.43 -18.453 1 96.25 86 ASP A N 1
ATOM 655 C CA . ASP A 1 86 ? -17.531 -8.828 -18.438 1 96.25 86 ASP A CA 1
ATOM 656 C C . ASP A 1 86 ? -18.25 -9.172 -17.125 1 96.25 86 ASP A C 1
ATOM 658 O O . ASP A 1 86 ? -18.359 -8.328 -16.234 1 96.25 86 ASP A O 1
ATOM 662 N N . THR A 1 87 ? -18.781 -10.383 -17.078 1 98.12 87 THR A N 1
ATOM 663 C CA . THR A 1 87 ? -19.344 -10.914 -15.844 1 98.12 87 THR A CA 1
ATOM 664 C C . THR A 1 87 ? -18.344 -11.844 -15.148 1 98.12 87 THR A C 1
ATOM 666 O O . THR A 1 87 ? -17.391 -12.305 -15.766 1 98.12 87 THR A O 1
ATOM 669 N N . ILE A 1 88 ? -18.594 -12.078 -13.891 1 98.56 88 ILE A N 1
ATOM 670 C CA . ILE A 1 88 ? -17.766 -13.023 -13.141 1 98.56 88 ILE A CA 1
ATOM 671 C C . ILE A 1 88 ? -17.812 -14.391 -13.812 1 98.56 88 ILE A C 1
ATOM 673 O O . ILE A 1 88 ? -16.781 -15.039 -13.977 1 98.56 88 ILE A O 1
ATOM 677 N N . LYS A 1 89 ? -18.969 -14.758 -14.258 1 98.38 89 LYS A N 1
ATOM 678 C CA . LYS A 1 89 ? -19.141 -16.047 -14.922 1 98.38 89 LYS A CA 1
ATOM 679 C C . LYS A 1 89 ? -18.281 -16.141 -16.172 1 98.38 89 LYS A C 1
ATOM 681 O O . LYS A 1 89 ? -17.578 -17.141 -16.375 1 98.38 89 LYS A O 1
ATOM 686 N N . ASN A 1 90 ? -18.312 -15.141 -16.953 1 98.25 90 ASN A N 1
ATOM 687 C CA . ASN A 1 90 ? -17.516 -15.156 -18.188 1 98.25 90 ASN A CA 1
ATOM 688 C C . ASN A 1 90 ? -16.031 -15.242 -17.891 1 98.25 90 ASN A C 1
ATOM 690 O O . ASN A 1 90 ? -15.281 -15.922 -18.594 1 98.25 90 ASN A O 1
ATOM 694 N N . ALA A 1 91 ? -15.594 -14.547 -16.891 1 98.25 91 ALA A N 1
ATOM 695 C CA . ALA A 1 91 ? -14.188 -14.602 -16.5 1 98.25 91 ALA A CA 1
ATOM 696 C C . ALA A 1 91 ? -13.789 -16.031 -16.109 1 98.25 91 ALA A C 1
ATOM 698 O O . ALA A 1 91 ? -12.742 -16.516 -16.531 1 98.25 91 ALA A O 1
ATOM 699 N N . ILE A 1 92 ? -14.664 -16.625 -15.375 1 98.44 92 ILE A N 1
ATOM 700 C CA . ILE A 1 92 ? -14.414 -17.984 -14.938 1 98.44 92 ILE A CA 1
ATOM 701 C C . ILE A 1 92 ? -14.383 -18.922 -16.141 1 98.44 92 ILE A C 1
ATOM 703 O O . ILE A 1 92 ? -13.484 -19.75 -16.266 1 98.44 92 ILE A O 1
ATOM 707 N N . ASP A 1 93 ? -15.32 -18.734 -17.031 1 98.31 93 ASP A N 1
ATOM 708 C CA . ASP A 1 93 ? -15.406 -19.578 -18.219 1 98.31 93 ASP A CA 1
ATOM 709 C C . ASP A 1 93 ? -14.156 -19.438 -19.078 1 98.31 93 ASP A C 1
ATOM 711 O O . ASP A 1 93 ? -13.672 -20.422 -19.641 1 98.31 93 ASP A O 1
ATOM 715 N N . GLU A 1 94 ? -13.711 -18.266 -19.219 1 97.75 94 GLU A N 1
ATOM 716 C CA . GLU A 1 94 ? -12.508 -18.016 -20.016 1 97.75 94 GLU A CA 1
ATOM 717 C C . GLU A 1 94 ? -11.297 -18.734 -19.422 1 97.75 94 GLU A C 1
ATOM 719 O O . GLU A 1 94 ? -10.539 -19.375 -20.141 1 97.75 94 GLU A O 1
ATOM 724 N N . TYR A 1 95 ? -11.141 -18.656 -18.141 1 97.94 95 TYR A N 1
ATOM 725 C CA . TYR A 1 95 ? -10.023 -19.328 -17.5 1 97.94 95 TYR A CA 1
ATOM 726 C C . TYR A 1 95 ? -10.156 -20.844 -17.641 1 97.94 95 TYR A C 1
ATOM 728 O O . TYR A 1 95 ? -9.172 -21.547 -17.891 1 97.94 95 TYR A O 1
ATOM 736 N N . SER A 1 96 ? -11.383 -21.281 -17.453 1 98.06 96 SER A N 1
ATOM 737 C CA . SER A 1 96 ? -11.648 -22.719 -17.609 1 98.06 96 SER A CA 1
ATOM 738 C C . SER A 1 96 ? -11.297 -23.188 -19.016 1 98.06 96 SER A C 1
ATOM 740 O O . SER A 1 96 ? -10.766 -24.297 -19.172 1 98.06 96 SER A O 1
ATOM 742 N N . TYR A 1 97 ? -11.594 -22.328 -19.938 1 97.56 97 TYR A N 1
ATOM 743 C CA . TYR A 1 97 ? -11.336 -22.672 -21.328 1 97.56 97 TYR A CA 1
ATOM 744 C C . TYR A 1 97 ? -9.844 -22.672 -21.625 1 97.56 97 TYR A C 1
ATOM 746 O O . TYR A 1 97 ? -9.344 -23.562 -22.312 1 97.56 97 TYR A O 1
ATOM 754 N N . PHE A 1 98 ? -9.094 -21.781 -21.078 1 95.75 98 PHE A N 1
ATOM 755 C CA . PHE A 1 98 ? -7.703 -21.562 -21.453 1 95.75 98 PHE A CA 1
ATOM 756 C C . PHE A 1 98 ? -6.785 -22.484 -20.656 1 95.75 98 PHE A C 1
ATOM 758 O O . PHE A 1 98 ? -5.703 -22.844 -21.125 1 95.75 98 PHE A O 1
ATOM 765 N N . PHE A 1 99 ? -7.266 -22.844 -19.5 1 97.56 99 PHE A N 1
ATOM 766 C CA . PHE A 1 99 ? -6.375 -23.609 -18.625 1 97.56 99 PHE A CA 1
ATOM 767 C C . PHE A 1 99 ? -6.996 -24.938 -18.25 1 97.56 99 PHE A C 1
ATOM 769 O O . PHE A 1 99 ? -7.969 -24.984 -17.484 1 97.56 99 PHE A O 1
ATOM 776 N N . ASP A 1 100 ? -6.355 -25.969 -18.625 1 97.31 100 ASP A N 1
ATOM 777 C CA . ASP A 1 100 ? -6.848 -27.328 -18.359 1 97.31 100 ASP A CA 1
ATOM 778 C C . ASP A 1 100 ? -6.82 -27.641 -16.859 1 97.31 100 ASP A C 1
ATOM 780 O O . ASP A 1 100 ? -7.574 -28.484 -16.391 1 97.31 100 ASP A O 1
ATOM 784 N N . ASP A 1 101 ? -6.031 -26.938 -16.156 1 97.62 101 ASP A N 1
ATOM 785 C CA . ASP A 1 101 ? -5.867 -27.25 -14.734 1 97.62 101 ASP A CA 1
ATOM 786 C C . ASP A 1 101 ? -6.824 -26.422 -13.883 1 97.62 101 ASP A C 1
ATOM 788 O O . ASP A 1 101 ? -6.754 -26.453 -12.648 1 97.62 101 ASP A O 1
ATOM 792 N N . PHE A 1 102 ? -7.684 -25.688 -14.562 1 98.5 102 PHE A N 1
ATOM 793 C CA . PHE A 1 102 ? -8.633 -24.859 -13.828 1 98.5 102 PHE A CA 1
ATOM 794 C C . PHE A 1 102 ? -9.711 -25.703 -13.18 1 98.5 102 PHE A C 1
ATOM 796 O O . PHE A 1 102 ? -10.336 -26.547 -13.844 1 98.5 102 PHE A O 1
ATOM 803 N N . ASP A 1 103 ? -9.961 -25.5 -11.906 1 98.56 103 ASP A N 1
ATOM 804 C CA . ASP A 1 103 ? -10.938 -26.25 -11.117 1 98.56 103 ASP A CA 1
ATOM 805 C C . ASP A 1 103 ? -12.211 -25.438 -10.906 1 98.56 103 ASP A C 1
ATOM 807 O O . ASP A 1 103 ? -12.297 -24.641 -9.969 1 98.56 103 ASP A O 1
ATOM 811 N N . ASN A 1 104 ? -13.219 -25.703 -11.703 1 98.31 104 ASN A N 1
ATOM 812 C CA . ASN A 1 104 ? -14.477 -24.969 -11.648 1 98.31 104 ASN A CA 1
ATOM 813 C C . ASN A 1 104 ? -15.18 -25.156 -10.305 1 98.31 104 ASN A C 1
ATOM 815 O O . ASN A 1 104 ? -15.812 -24.219 -9.797 1 98.31 104 ASN A O 1
ATOM 819 N N . THR A 1 105 ? -15.094 -26.266 -9.773 1 98.31 105 THR A N 1
ATOM 820 C CA . THR A 1 105 ? -15.719 -26.531 -8.484 1 98.31 105 THR A CA 1
ATOM 821 C C . THR A 1 105 ? -15.086 -25.672 -7.395 1 98.31 105 THR A C 1
ATOM 823 O O . THR A 1 105 ? -15.797 -25.062 -6.59 1 98.31 105 THR A O 1
ATOM 826 N N . LYS A 1 106 ? -13.773 -25.625 -7.434 1 98.12 106 LYS A N 1
ATOM 827 C CA . LYS A 1 106 ? -13.062 -24.781 -6.473 1 98.12 106 LYS A CA 1
ATOM 828 C C . LYS A 1 106 ? -13.445 -23.328 -6.641 1 98.12 106 LYS A C 1
ATOM 830 O O . LYS A 1 106 ? -13.68 -22.625 -5.656 1 98.12 106 LYS A O 1
ATOM 835 N N . ALA A 1 107 ? -13.5 -22.891 -7.863 1 98.44 107 ALA A N 1
ATOM 836 C CA . ALA A 1 107 ? -13.906 -21.516 -8.141 1 98.44 107 ALA A CA 1
ATOM 837 C C . ALA A 1 107 ? -15.273 -21.219 -7.539 1 98.44 107 ALA A C 1
ATOM 839 O O . ALA A 1 107 ? -15.469 -20.172 -6.895 1 98.44 107 ALA A O 1
ATOM 840 N N . ASP A 1 108 ? -16.203 -22.109 -7.695 1 98.12 108 ASP A N 1
ATOM 841 C CA . ASP A 1 108 ? -17.547 -21.938 -7.172 1 98.12 108 ASP A CA 1
ATOM 842 C C . ASP A 1 108 ? -17.547 -21.859 -5.648 1 98.12 108 ASP A C 1
ATOM 844 O O . ASP A 1 108 ? -18.25 -21.031 -5.059 1 98.12 108 ASP A O 1
ATOM 848 N N . ILE A 1 109 ? -16.828 -22.688 -5.086 1 97.88 109 ILE A N 1
ATOM 849 C CA . ILE A 1 109 ? -16.734 -22.734 -3.631 1 97.88 109 ILE A CA 1
ATOM 850 C C . ILE A 1 109 ? -16.172 -21.406 -3.123 1 97.88 109 ILE A C 1
ATOM 852 O O . ILE A 1 109 ? -16.688 -20.828 -2.164 1 97.88 109 ILE A O 1
ATOM 856 N N . LEU A 1 110 ? -15.102 -20.922 -3.777 1 97.69 110 LEU A N 1
ATOM 857 C CA . LEU A 1 110 ? -14.469 -19.688 -3.35 1 97.69 110 LEU A CA 1
ATOM 858 C C . LEU A 1 110 ? -15.398 -18.5 -3.57 1 97.69 110 LEU A C 1
ATOM 860 O O . LEU A 1 110 ? -15.438 -17.578 -2.754 1 97.69 110 LEU A O 1
ATOM 864 N N . LEU A 1 111 ? -16.141 -18.516 -4.672 1 97.94 111 LEU A N 1
ATOM 865 C CA . LEU A 1 111 ? -17.125 -17.469 -4.914 1 97.94 111 LEU A CA 1
ATOM 866 C C . LEU A 1 111 ? -18.156 -17.406 -3.785 1 97.94 111 LEU A C 1
ATOM 868 O O . LEU A 1 111 ? -18.484 -16.328 -3.297 1 97.94 111 LEU A O 1
ATOM 872 N N . GLN A 1 112 ? -18.594 -18.531 -3.379 1 96.88 112 GLN A N 1
ATOM 873 C CA . GLN A 1 112 ? -19.547 -18.609 -2.289 1 96.88 112 GLN A CA 1
ATOM 874 C C . GLN A 1 112 ? -18.938 -18.141 -0.975 1 96.88 112 GLN A C 1
ATOM 876 O O . GLN A 1 112 ? -19.547 -17.344 -0.251 1 96.88 112 GLN A O 1
ATOM 881 N N . LYS A 1 113 ? -17.781 -18.625 -0.734 1 94.56 113 LYS A N 1
ATOM 882 C CA . LYS A 1 113 ? -17.078 -18.281 0.498 1 94.56 113 LYS A CA 1
ATOM 883 C C . LYS A 1 113 ? -16.875 -16.766 0.604 1 94.56 113 LYS A C 1
ATOM 885 O O . LYS A 1 113 ? -16.922 -16.203 1.7 1 94.56 113 LYS A O 1
ATOM 890 N N . LEU A 1 114 ? -16.688 -16.109 -0.53 1 94 114 LEU A N 1
ATOM 891 C CA . LEU A 1 114 ? -16.344 -14.695 -0.53 1 94 114 LEU A CA 1
ATOM 892 C C . LEU A 1 114 ? -17.562 -13.844 -0.902 1 94 114 LEU A C 1
ATOM 894 O O . LEU A 1 114 ? -17.438 -12.648 -1.166 1 94 114 LEU A O 1
ATOM 898 N N . ASN A 1 115 ? -18.688 -14.453 -1.013 1 93.75 115 ASN A N 1
ATOM 899 C CA . ASN A 1 115 ? -19.969 -13.805 -1.261 1 93.75 115 ASN A CA 1
ATOM 900 C C . ASN A 1 115 ? -19.953 -13.023 -2.574 1 93.75 115 ASN A C 1
ATOM 902 O O . ASN A 1 115 ? -20.344 -11.852 -2.611 1 93.75 115 ASN A O 1
ATOM 906 N N . LEU A 1 116 ? -19.406 -13.664 -3.576 1 96.5 116 LEU A N 1
ATOM 907 C CA . LEU A 1 116 ? -19.438 -13.109 -4.922 1 96.5 116 LEU A CA 1
ATOM 908 C C . LEU A 1 116 ? -20.453 -13.859 -5.793 1 96.5 116 LEU A C 1
ATOM 910 O O . LEU A 1 116 ? -20.453 -15.086 -5.82 1 96.5 116 LEU A O 1
ATOM 914 N N . ASN A 1 117 ? -21.234 -13.094 -6.473 1 96.31 117 ASN A N 1
ATOM 915 C CA . ASN A 1 117 ? -22.266 -13.664 -7.344 1 96.31 117 ASN A CA 1
ATOM 916 C C . ASN A 1 117 ? -21.766 -13.805 -8.781 1 96.31 117 ASN A C 1
ATOM 918 O O . ASN A 1 117 ? -21.391 -12.812 -9.406 1 96.31 117 ASN A O 1
ATOM 922 N N . LYS A 1 118 ? -21.891 -14.969 -9.32 1 95.31 118 LYS A N 1
ATOM 923 C CA . LYS A 1 118 ? -21.359 -15.289 -10.641 1 95.31 118 LYS A CA 1
ATOM 924 C C . LYS A 1 118 ? -22.031 -14.453 -11.719 1 95.31 118 LYS A C 1
ATOM 926 O O . LYS A 1 118 ? -21.438 -14.172 -12.758 1 95.31 118 LYS A O 1
ATOM 931 N N . ASN A 1 119 ? -23.203 -13.984 -11.43 1 95.38 119 ASN A N 1
ATOM 932 C CA . ASN A 1 119 ? -23.969 -13.305 -12.469 1 95.38 119 ASN A CA 1
ATOM 933 C C . ASN A 1 119 ? -23.734 -11.797 -12.43 1 95.38 119 ASN A C 1
ATOM 935 O O . ASN A 1 119 ? -24.234 -11.07 -13.305 1 95.38 119 ASN A O 1
ATOM 939 N N . GLN A 1 120 ? -22.953 -11.383 -11.602 1 96.56 120 GLN A N 1
ATOM 940 C CA . GLN A 1 120 ? -22.703 -9.953 -11.445 1 96.56 120 GLN A CA 1
ATOM 941 C C . GLN A 1 120 ? -21.703 -9.445 -12.477 1 96.56 120 GLN A C 1
ATOM 943 O O . GLN A 1 120 ? -20.75 -10.141 -12.812 1 96.56 120 GLN A O 1
ATOM 948 N N . LYS A 1 121 ? -21.984 -8.258 -12.953 1 97.69 121 LYS A N 1
ATOM 949 C CA . LYS A 1 121 ? -21.016 -7.574 -13.789 1 97.69 121 LYS A CA 1
ATOM 950 C C . LYS A 1 121 ? -19.812 -7.109 -12.953 1 97.69 121 LYS A C 1
ATOM 952 O O . LYS A 1 121 ? -19.984 -6.605 -11.844 1 97.69 121 LYS A O 1
ATOM 957 N N . ILE A 1 122 ? -18.641 -7.223 -13.523 1 97.75 122 ILE A N 1
ATOM 958 C CA . ILE A 1 122 ? -17.422 -6.906 -12.789 1 97.75 122 ILE A CA 1
ATOM 959 C C . ILE A 1 122 ? -17.344 -5.402 -12.547 1 97.75 122 ILE A C 1
ATOM 961 O O . ILE A 1 122 ? -16.828 -4.961 -11.508 1 97.75 122 ILE A O 1
ATOM 965 N N . SER A 1 123 ? -17.938 -4.625 -13.383 1 96.88 123 SER A N 1
ATOM 966 C CA . SER A 1 123 ? -17.938 -3.172 -13.258 1 96.88 123 SER A CA 1
ATOM 967 C C . SER A 1 123 ? -18.672 -2.727 -12 1 96.88 123 SER A C 1
ATOM 969 O O . SER A 1 123 ? -18.5 -1.601 -11.531 1 96.88 123 SER A O 1
ATOM 971 N N . THR A 1 124 ? -19.5 -3.547 -11.484 1 95.25 124 THR A N 1
ATOM 972 C CA . THR A 1 124 ? -20.312 -3.195 -10.32 1 95.25 124 THR A CA 1
ATOM 973 C C . THR A 1 124 ? -19.578 -3.555 -9.031 1 95.25 124 THR A C 1
ATOM 975 O O . THR A 1 124 ? -20.047 -3.23 -7.934 1 95.25 124 THR A O 1
ATOM 978 N N . LEU A 1 125 ? -18.469 -4.223 -9.141 1 93.88 125 LEU A N 1
ATOM 979 C CA . LEU A 1 125 ? -17.719 -4.676 -7.98 1 93.88 125 LEU A CA 1
ATOM 980 C C . LEU A 1 125 ? -16.891 -3.543 -7.398 1 93.88 125 LEU A C 1
ATOM 982 O O . LEU A 1 125 ? -16.359 -2.713 -8.141 1 93.88 125 LEU A O 1
ATOM 986 N N . SER A 1 126 ? -16.828 -3.545 -6.09 1 86.12 126 SER A N 1
ATOM 987 C CA . SER A 1 126 ? -15.852 -2.67 -5.438 1 86.12 126 SER A CA 1
ATOM 988 C C . SER A 1 126 ? -14.422 -3.1 -5.746 1 86.12 126 SER A C 1
ATOM 990 O O . SER A 1 126 ? -14.203 -4.191 -6.27 1 86.12 126 SER A O 1
ATOM 992 N N . LYS A 1 127 ? -13.438 -2.307 -5.441 1 84.81 127 LYS A N 1
ATOM 993 C CA . LYS A 1 127 ? -12.031 -2.627 -5.633 1 84.81 127 LYS A CA 1
ATOM 994 C C . LYS A 1 127 ? -11.648 -3.908 -4.895 1 84.81 127 LYS A C 1
ATOM 996 O O . LYS A 1 127 ? -10.984 -4.781 -5.453 1 84.81 127 LYS A O 1
ATOM 1001 N N . GLY A 1 128 ? -12.117 -4.016 -3.652 1 87.06 128 GLY A N 1
ATOM 1002 C CA . GLY A 1 128 ? -11.828 -5.203 -2.867 1 87.06 128 GLY A CA 1
ATOM 1003 C C . GLY A 1 128 ? -12.43 -6.469 -3.449 1 87.06 128 GLY A C 1
ATOM 1004 O O . GLY A 1 128 ? -11.812 -7.535 -3.408 1 87.06 128 GLY A O 1
ATOM 1005 N N . MET A 1 129 ? -13.539 -6.32 -4.02 1 90.69 129 MET A N 1
ATOM 1006 C CA . MET A 1 129 ? -14.219 -7.461 -4.625 1 90.69 129 MET A CA 1
ATOM 1007 C C . MET A 1 129 ? -13.508 -7.902 -5.898 1 90.69 129 MET A C 1
ATOM 1009 O O . MET A 1 129 ? -13.422 -9.094 -6.184 1 90.69 129 MET A O 1
ATOM 1013 N N . VAL A 1 130 ? -13.039 -6.941 -6.648 1 93.81 130 VAL A N 1
ATOM 1014 C CA . VAL A 1 130 ? -12.281 -7.258 -7.855 1 93.81 130 VAL A CA 1
ATOM 1015 C C . VAL A 1 130 ? -11.016 -8.016 -7.484 1 93.81 130 VAL A C 1
ATOM 1017 O O . VAL A 1 130 ? -10.664 -9.008 -8.133 1 93.81 130 VAL A O 1
ATOM 1020 N N . GLU A 1 131 ? -10.352 -7.574 -6.414 1 92.5 131 GLU A N 1
ATOM 1021 C CA . GLU A 1 131 ? -9.148 -8.258 -5.945 1 92.5 131 GLU A CA 1
ATOM 1022 C C . GLU A 1 131 ? -9.445 -9.711 -5.578 1 92.5 131 GLU A C 1
ATOM 1024 O O . GLU A 1 131 ? -8.672 -10.609 -5.906 1 92.5 131 GLU A O 1
ATOM 1029 N N . LYS A 1 132 ? -10.523 -9.914 -4.949 1 93.62 132 LYS A N 1
ATOM 1030 C CA . LYS A 1 132 ? -10.93 -11.258 -4.555 1 93.62 132 LYS A CA 1
ATOM 1031 C C . LYS A 1 132 ? -11.219 -12.125 -5.777 1 93.62 132 LYS A C 1
ATOM 1033 O O . LYS A 1 132 ? -10.805 -13.289 -5.832 1 93.62 132 LYS A O 1
ATOM 1038 N N . LEU A 1 133 ? -11.898 -11.523 -6.715 1 97.06 133 LEU A N 1
ATOM 1039 C CA . LEU A 1 133 ? -12.203 -12.258 -7.938 1 97.06 133 LEU A CA 1
ATOM 1040 C C . LEU A 1 133 ? -10.922 -12.695 -8.641 1 97.06 133 LEU A C 1
ATOM 1042 O O . LEU A 1 133 ? -10.789 -13.852 -9.047 1 97.06 133 LEU A O 1
ATOM 1046 N N . GLN A 1 134 ? -10.008 -11.789 -8.781 1 97.62 134 GLN A N 1
ATOM 1047 C CA . GLN A 1 134 ? -8.75 -12.102 -9.453 1 97.62 134 GLN A CA 1
ATOM 1048 C C . GLN A 1 134 ? -8 -13.219 -8.727 1 97.62 134 GLN A C 1
ATOM 1050 O O . GLN A 1 134 ? -7.414 -14.094 -9.359 1 97.62 134 GLN A O 1
ATOM 1055 N N . LEU A 1 135 ? -8.094 -13.188 -7.434 1 97.62 135 LEU A N 1
ATOM 1056 C CA . LEU A 1 135 ? -7.461 -14.234 -6.641 1 97.62 135 LEU A CA 1
ATOM 1057 C C . LEU A 1 135 ? -8.156 -15.57 -6.852 1 97.62 135 LEU A C 1
ATOM 1059 O O . LEU A 1 135 ? -7.5 -16.609 -6.941 1 97.62 135 LEU A O 1
ATOM 1063 N N . ILE A 1 136 ? -9.445 -15.5 -6.895 1 98 136 ILE A N 1
ATOM 1064 C CA . ILE A 1 136 ? -10.219 -16.719 -7.125 1 98 136 ILE A CA 1
ATOM 1065 C C . ILE A 1 136 ? -9.773 -17.359 -8.438 1 98 136 ILE A C 1
ATOM 1067 O O . ILE A 1 136 ? -9.539 -18.578 -8.492 1 98 136 ILE A O 1
ATOM 1071 N N . LEU A 1 137 ? -9.648 -16.578 -9.477 1 98.56 137 LEU A N 1
ATOM 1072 C CA . LEU A 1 137 ? -9.234 -17.094 -10.773 1 98.56 137 LEU A CA 1
ATOM 1073 C C . LEU A 1 137 ? -7.867 -17.75 -10.688 1 98.56 137 LEU A C 1
ATOM 1075 O O . LEU A 1 137 ? -7.664 -18.844 -11.227 1 98.56 137 LEU A O 1
ATOM 1079 N N . ILE A 1 138 ? -7.012 -17.141 -9.953 1 98.62 138 ILE A N 1
ATOM 1080 C CA . ILE A 1 138 ? -5.637 -17.609 -9.859 1 98.62 138 ILE A CA 1
ATOM 1081 C C . ILE A 1 138 ? -5.578 -18.844 -8.969 1 98.62 138 ILE A C 1
ATOM 1083 O O . ILE A 1 138 ? -4.957 -19.859 -9.328 1 98.62 138 ILE A O 1
ATOM 1087 N N . LEU A 1 139 ? -6.301 -18.828 -7.867 1 98.56 139 LEU A N 1
ATOM 1088 C CA . LEU A 1 139 ? -6.223 -19.891 -6.875 1 98.56 139 LEU A CA 1
ATOM 1089 C C . LEU A 1 139 ? -7.02 -21.109 -7.324 1 98.56 139 LEU A C 1
ATOM 1091 O O . LEU A 1 139 ? -6.867 -22.203 -6.766 1 98.56 139 LEU A O 1
ATOM 1095 N N . SER A 1 140 ? -7.824 -20.938 -8.258 1 98.62 140 SER A N 1
ATOM 1096 C CA . SER A 1 140 ? -8.594 -22.062 -8.773 1 98.62 140 SER A CA 1
ATOM 1097 C C . SER A 1 140 ? -7.805 -22.844 -9.82 1 98.62 140 SER A C 1
ATOM 1099 O O . SER A 1 140 ? -8.273 -23.859 -10.32 1 98.62 140 SER A O 1
ATOM 1101 N N . ARG A 1 141 ? -6.625 -22.391 -10.133 1 98.31 141 ARG A N 1
ATOM 1102 C CA . ARG A 1 141 ? -5.668 -23.156 -10.922 1 98.31 141 ARG A CA 1
ATOM 1103 C C . ARG A 1 141 ? -4.953 -24.188 -10.062 1 98.31 141 ARG A C 1
ATOM 1105 O O . ARG A 1 141 ? -4.699 -23.953 -8.883 1 98.31 141 ARG A O 1
ATOM 1112 N N . ASN A 1 142 ? -4.711 -25.281 -10.617 1 97.88 142 ASN A N 1
ATOM 1113 C CA . ASN A 1 142 ? -3.768 -26.219 -10.016 1 97.88 142 ASN A CA 1
ATOM 1114 C C . ASN A 1 142 ? -2.395 -26.125 -10.68 1 97.88 142 ASN A C 1
ATOM 1116 O O . ASN A 1 142 ? -1.899 -27.109 -11.234 1 97.88 142 ASN A O 1
ATOM 1120 N N . ALA A 1 143 ? -1.795 -25 -10.547 1 98.25 143 ALA A N 1
ATOM 1121 C CA . ALA A 1 143 ? -0.549 -24.688 -11.234 1 98.25 143 ALA A CA 1
ATOM 1122 C C . ALA A 1 143 ? 0.655 -25.234 -10.477 1 98.25 143 ALA A C 1
ATOM 1124 O O . ALA A 1 143 ? 0.577 -25.5 -9.273 1 98.25 143 ALA A O 1
ATOM 1125 N N . LYS A 1 144 ? 1.679 -25.422 -11.195 1 98.31 144 LYS A N 1
ATOM 1126 C CA . LYS A 1 144 ? 2.926 -25.875 -10.586 1 98.31 144 LYS A CA 1
ATOM 1127 C C . LYS A 1 144 ? 3.672 -24.719 -9.938 1 98.31 144 LYS A C 1
ATOM 1129 O O . LYS A 1 144 ? 4.359 -24.906 -8.93 1 98.31 144 LYS A O 1
ATOM 1134 N N . LEU A 1 145 ? 3.52 -23.562 -10.492 1 98.69 145 LEU A N 1
ATOM 1135 C CA . LEU A 1 145 ? 4.184 -22.359 -10 1 98.69 145 LEU A CA 1
ATOM 1136 C C . LEU A 1 145 ? 3.209 -21.188 -9.945 1 98.69 145 LEU A C 1
ATOM 1138 O O . LEU A 1 145 ? 2.615 -20.812 -10.961 1 98.69 145 LEU A O 1
ATOM 1142 N N . TYR A 1 146 ? 3.012 -20.625 -8.758 1 98.75 146 TYR A N 1
ATOM 1143 C CA . TYR A 1 146 ? 2.244 -19.406 -8.57 1 98.75 146 TYR A CA 1
ATOM 1144 C C . TYR A 1 146 ? 3.166 -18.188 -8.438 1 98.75 146 TYR A C 1
ATOM 1146 O O . TYR A 1 146 ? 4.133 -18.219 -7.672 1 98.75 146 TYR A O 1
ATOM 1154 N N . ILE A 1 147 ? 2.938 -17.172 -9.211 1 98.69 147 ILE A N 1
ATOM 1155 C CA . ILE A 1 147 ? 3.652 -15.906 -9.133 1 98.69 147 ILE A CA 1
ATOM 1156 C C . ILE A 1 147 ? 2.693 -14.797 -8.711 1 98.69 147 ILE A C 1
ATOM 1158 O O . ILE A 1 147 ? 1.805 -14.406 -9.477 1 98.69 147 ILE A O 1
ATOM 1162 N N . LEU A 1 148 ? 2.865 -14.297 -7.527 1 98.38 148 LEU A N 1
ATOM 1163 C CA . LEU A 1 148 ? 1.957 -13.32 -6.945 1 98.38 148 LEU A CA 1
ATOM 1164 C C . LEU A 1 148 ? 2.662 -11.984 -6.734 1 98.38 148 LEU A C 1
ATOM 1166 O O . LEU A 1 148 ? 3.494 -11.852 -5.836 1 98.38 148 LEU A O 1
ATOM 1170 N N . ASP A 1 149 ? 2.307 -11.078 -7.539 1 97.44 149 ASP A N 1
ATOM 1171 C CA . ASP A 1 149 ? 2.92 -9.758 -7.477 1 97.44 149 ASP A CA 1
ATOM 1172 C C . ASP A 1 149 ? 2.113 -8.82 -6.582 1 97.44 149 ASP A C 1
ATOM 1174 O O . ASP A 1 149 ? 1.092 -8.273 -7.008 1 97.44 149 ASP A O 1
ATOM 1178 N N . GLU A 1 150 ? 2.578 -8.664 -5.336 1 95.56 150 GLU A N 1
ATOM 1179 C CA . GLU A 1 150 ? 1.959 -7.785 -4.344 1 95.56 150 GLU A CA 1
ATOM 1180 C C . GLU A 1 150 ? 0.486 -8.133 -4.148 1 95.56 150 GLU A C 1
ATOM 1182 O O . GLU A 1 150 ? -0.381 -7.262 -4.25 1 95.56 150 GLU A O 1
ATOM 1187 N N . PRO A 1 151 ? 0.228 -9.297 -3.672 1 95.56 151 PRO A N 1
ATOM 1188 C CA . PRO A 1 151 ? -1.16 -9.758 -3.598 1 95.56 151 PRO A CA 1
ATOM 1189 C C . PRO A 1 151 ? -1.969 -9.031 -2.527 1 95.56 151 PRO A C 1
ATOM 1191 O O . PRO A 1 151 ? -3.201 -9.078 -2.539 1 95.56 151 PRO A O 1
ATOM 1194 N N . ILE A 1 152 ? -1.271 -8.336 -1.631 1 91.62 152 ILE A N 1
ATOM 1195 C CA . ILE A 1 152 ? -1.998 -7.719 -0.528 1 91.62 152 ILE A CA 1
ATOM 1196 C C . ILE A 1 152 ? -1.766 -6.211 -0.542 1 91.62 152 ILE A C 1
ATOM 1198 O O . ILE A 1 152 ? -1.983 -5.531 0.466 1 91.62 152 ILE A O 1
ATOM 1202 N N . ALA A 1 153 ? -1.359 -5.719 -1.631 1 87.38 153 ALA A N 1
ATOM 1203 C CA . ALA A 1 153 ? -1.104 -4.285 -1.735 1 87.38 153 ALA A CA 1
ATOM 1204 C C . ALA A 1 153 ? -2.408 -3.5 -1.833 1 87.38 153 ALA A C 1
ATOM 1206 O O . ALA A 1 153 ? -3.346 -3.924 -2.51 1 87.38 153 ALA A O 1
ATOM 1207 N N . GLY A 1 154 ? -2.482 -2.381 -1.142 1 81.81 154 GLY A N 1
ATOM 1208 C CA . GLY A 1 154 ? -3.568 -1.432 -1.332 1 81.81 154 GLY A CA 1
ATOM 1209 C C . GLY A 1 154 ? -4.852 -1.846 -0.637 1 81.81 154 GLY A C 1
ATOM 1210 O O . GLY A 1 154 ? -5.91 -1.263 -0.878 1 81.81 154 GLY A O 1
ATOM 1211 N N . VAL A 1 155 ? -4.824 -2.898 0.133 1 85.25 155 VAL A N 1
ATOM 1212 C CA . VAL A 1 155 ? -6.031 -3.35 0.821 1 85.25 155 VAL A CA 1
ATOM 1213 C C . VAL A 1 155 ? -5.906 -3.072 2.316 1 85.25 155 VAL A C 1
ATOM 1215 O O . VAL A 1 155 ? -4.805 -2.832 2.82 1 85.25 155 VAL A O 1
ATOM 1218 N N . ASP A 1 156 ? -7.059 -3.072 2.965 1 89.19 156 ASP A N 1
ATOM 1219 C CA . ASP A 1 156 ? -7.047 -2.832 4.402 1 89.19 156 ASP A CA 1
ATOM 1220 C C . ASP A 1 156 ? -6.621 -4.082 5.168 1 89.19 156 ASP A C 1
ATOM 1222 O O . ASP A 1 156 ? -6.402 -5.137 4.566 1 89.19 156 ASP A O 1
ATOM 1226 N N . ILE A 1 157 ? -6.512 -3.998 6.402 1 91.25 157 ILE A N 1
ATOM 1227 C CA . ILE A 1 157 ? -5.926 -5.012 7.27 1 91.25 157 ILE A CA 1
ATOM 1228 C C . ILE A 1 157 ? -6.77 -6.281 7.227 1 91.25 157 ILE A C 1
ATOM 1230 O O . ILE A 1 157 ? -6.238 -7.387 7.113 1 91.25 157 ILE A O 1
ATOM 1234 N N . VAL A 1 158 ? -8.062 -6.098 7.293 1 90.25 158 VAL A N 1
ATOM 1235 C CA . VAL A 1 158 ? -8.961 -7.242 7.344 1 90.25 158 VAL A CA 1
ATOM 1236 C C . VAL A 1 158 ? -8.906 -8 6.02 1 90.25 158 VAL A C 1
ATOM 1238 O O . VAL A 1 158 ? -8.75 -9.227 6.004 1 90.25 158 VAL A O 1
ATOM 1241 N N . THR A 1 159 ? -8.969 -7.309 4.969 1 88.56 159 THR A N 1
ATOM 1242 C CA . THR A 1 159 ? -8.906 -7.918 3.646 1 88.56 159 THR A CA 1
ATOM 1243 C C . THR A 1 159 ? -7.559 -8.602 3.43 1 88.56 159 THR A C 1
ATOM 1245 O O . THR A 1 159 ? -7.492 -9.688 2.842 1 88.56 159 THR A O 1
ATOM 1248 N N . ARG A 1 160 ? -6.559 -7.98 3.887 1 91.25 160 ARG A N 1
ATOM 1249 C CA . ARG A 1 160 ? -5.215 -8.547 3.783 1 91.25 160 ARG A CA 1
ATOM 1250 C C . ARG A 1 160 ? -5.152 -9.922 4.445 1 91.25 160 ARG A C 1
ATOM 1252 O O . ARG A 1 160 ? -4.613 -10.867 3.867 1 91.25 160 ARG A O 1
ATOM 1259 N N . LYS A 1 161 ? -5.668 -9.984 5.594 1 91.06 161 LYS A N 1
ATOM 1260 C CA . LYS A 1 161 ? -5.66 -11.25 6.32 1 91.06 161 LYS A CA 1
ATOM 1261 C C . LYS A 1 161 ? -6.492 -12.305 5.594 1 91.06 161 LYS A C 1
ATOM 1263 O O . LYS A 1 161 ? -6.109 -13.477 5.547 1 91.06 161 LYS A O 1
ATOM 1268 N N . GLU A 1 162 ? -7.555 -11.875 5.066 1 90.88 162 GLU A N 1
ATOM 1269 C CA . GLU A 1 162 ? -8.398 -12.781 4.297 1 90.88 162 GLU A CA 1
ATOM 1270 C C . GLU A 1 162 ? -7.66 -13.328 3.078 1 90.88 162 GLU A C 1
ATOM 1272 O O . GLU A 1 1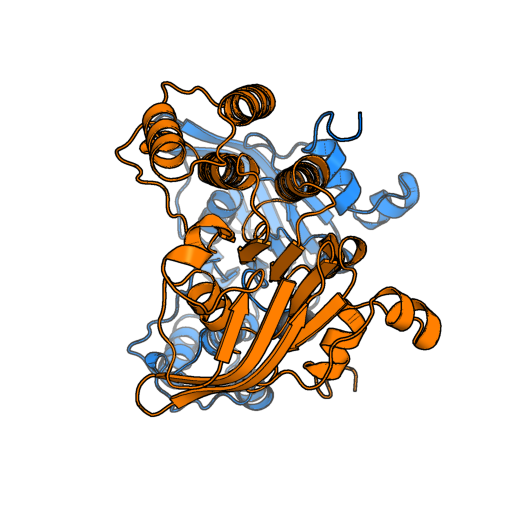62 ? -7.711 -14.523 2.799 1 90.88 162 GLU A O 1
ATOM 1277 N N . ILE A 1 163 ? -7.004 -12.461 2.412 1 92.44 163 ILE A N 1
ATOM 1278 C CA . ILE A 1 163 ? -6.285 -12.844 1.202 1 92.44 163 ILE A CA 1
ATOM 1279 C C . ILE A 1 163 ? -5.16 -13.82 1.558 1 92.44 163 ILE A C 1
ATOM 1281 O O . ILE A 1 163 ? -4.973 -14.836 0.884 1 92.44 163 ILE A O 1
ATOM 1285 N N . MET A 1 164 ? -4.469 -13.562 2.623 1 94.19 164 MET A N 1
ATOM 1286 C CA . MET A 1 164 ? -3.387 -14.438 3.059 1 94.19 164 MET A CA 1
ATOM 1287 C C . MET A 1 164 ? -3.916 -15.82 3.414 1 94.19 164 MET A C 1
ATOM 1289 O O . MET A 1 164 ? -3.295 -16.828 3.086 1 94.19 164 MET A O 1
ATOM 1293 N N . LYS A 1 165 ? -5.027 -15.812 4.047 1 94.06 165 LYS A N 1
ATOM 1294 C CA . LYS A 1 165 ? -5.672 -17.078 4.383 1 94.06 165 LYS A CA 1
ATOM 1295 C C . LYS A 1 165 ? -6.062 -17.844 3.125 1 94.06 165 LYS A C 1
ATOM 1297 O O . LYS A 1 165 ? -5.848 -19.062 3.039 1 94.06 165 LYS A O 1
ATOM 1302 N N . LEU A 1 166 ? -6.582 -17.141 2.189 1 94.75 166 LEU A N 1
ATOM 1303 C CA . LEU A 1 166 ? -6.969 -17.766 0.928 1 94.75 166 LEU A CA 1
ATOM 1304 C C . LEU A 1 166 ? -5.762 -18.391 0.24 1 94.75 166 LEU A C 1
ATOM 1306 O O . LEU A 1 166 ? -5.836 -19.531 -0.235 1 94.75 166 LEU A O 1
ATOM 1310 N N . ILE A 1 167 ? -4.688 -17.703 0.217 1 96.06 167 ILE A N 1
ATOM 1311 C CA . ILE A 1 167 ? -3.471 -18.188 -0.429 1 96.06 167 ILE A CA 1
ATOM 1312 C C . ILE A 1 167 ? -2.961 -19.422 0.29 1 96.06 167 ILE A C 1
ATOM 1314 O O . ILE A 1 167 ? -2.688 -20.453 -0.345 1 96.06 167 ILE A O 1
ATOM 1318 N N . THR A 1 168 ? -2.922 -19.406 1.554 1 95.56 168 THR A N 1
ATOM 1319 C CA . THR A 1 168 ? -2.379 -20.484 2.369 1 95.56 168 THR A CA 1
ATOM 1320 C C . THR A 1 168 ? -3.26 -21.734 2.273 1 95.56 168 THR A C 1
ATOM 1322 O O . THR A 1 168 ? -2.754 -22.859 2.23 1 95.56 168 THR A O 1
ATOM 1325 N N . GLU A 1 169 ? -4.531 -21.516 2.137 1 95.75 169 GLU A N 1
ATOM 1326 C CA . GLU A 1 169 ? -5.477 -22.625 2.201 1 95.75 169 GLU A CA 1
ATOM 1327 C C . GLU A 1 169 ? -5.719 -23.219 0.819 1 95.75 169 GLU A C 1
ATOM 1329 O O . GLU A 1 169 ? -6.23 -24.344 0.701 1 95.75 169 GLU A O 1
ATOM 1334 N N . ASN A 1 170 ? -5.297 -22.516 -0.204 1 96.56 170 ASN A N 1
ATOM 1335 C CA . ASN A 1 170 ? -5.812 -22.938 -1.5 1 96.56 170 ASN A CA 1
ATOM 1336 C C . ASN A 1 170 ? -4.684 -23.25 -2.479 1 96.56 170 ASN A C 1
ATOM 1338 O O . ASN A 1 170 ? -4.934 -23.719 -3.592 1 96.56 170 ASN A O 1
ATOM 1342 N N . ILE A 1 171 ? -3.494 -23 -2.119 1 96.06 171 ILE A N 1
ATOM 1343 C CA . ILE A 1 171 ? -2.367 -23.422 -2.941 1 96.06 171 ILE A CA 1
ATOM 1344 C C . ILE A 1 171 ? -1.832 -24.766 -2.434 1 96.06 171 ILE A C 1
ATOM 1346 O O . ILE A 1 171 ? -1.556 -24.906 -1.241 1 96.06 171 ILE A O 1
ATOM 1350 N N . ASN A 1 172 ? -1.745 -25.594 -3.377 1 95.12 172 ASN A N 1
ATOM 1351 C CA . ASN A 1 172 ? -1.272 -26.938 -3.047 1 95.12 172 ASN A CA 1
ATOM 1352 C C . ASN A 1 172 ? 0.155 -26.906 -2.506 1 95.12 172 ASN A C 1
ATOM 1354 O O . ASN A 1 172 ? 0.996 -26.156 -3.002 1 95.12 172 ASN A O 1
ATOM 1358 N N . GLN A 1 173 ? 0.447 -27.797 -1.62 1 93.06 173 GLN A N 1
ATOM 1359 C CA . GLN A 1 173 ? 1.759 -27.844 -0.983 1 93.06 173 GLN A CA 1
ATOM 1360 C C . GLN A 1 173 ? 2.844 -28.219 -1.985 1 93.06 173 GLN A C 1
ATOM 1362 O O . GLN A 1 173 ? 4.012 -27.875 -1.807 1 93.06 173 GLN A O 1
ATOM 1367 N N . ASP A 1 174 ? 2.41 -28.891 -2.955 1 95.94 174 ASP A N 1
ATOM 1368 C CA . ASP A 1 174 ? 3.371 -29.328 -3.961 1 95.94 174 ASP A CA 1
ATOM 1369 C C . ASP A 1 174 ? 3.688 -28.219 -4.949 1 95.94 174 ASP A C 1
ATOM 1371 O O . ASP A 1 174 ? 4.656 -28.297 -5.703 1 95.94 174 ASP A O 1
ATOM 1375 N N . SER A 1 175 ? 2.871 -27.203 -4.977 1 98 175 SER A N 1
ATOM 1376 C CA . SER A 1 175 ? 3.107 -26.078 -5.863 1 98 175 SER A CA 1
ATOM 1377 C C . SER A 1 175 ? 4.172 -25.141 -5.293 1 98 175 SER A C 1
ATOM 1379 O O . SER A 1 175 ? 4.359 -25.062 -4.078 1 98 175 SER A O 1
ATOM 1381 N N . SER A 1 176 ? 4.918 -24.531 -6.176 1 98.62 176 SER A N 1
ATOM 1382 C CA . SER A 1 176 ? 5.859 -23.5 -5.773 1 98.62 176 SER A CA 1
ATOM 1383 C C . SER A 1 176 ? 5.238 -22.109 -5.891 1 98.62 176 SER A C 1
ATOM 1385 O O . SER A 1 176 ? 4.336 -21.891 -6.703 1 98.62 176 SER A O 1
ATOM 1387 N N . VAL A 1 177 ? 5.699 -21.203 -5.055 1 98.56 177 VAL A N 1
ATOM 1388 C CA . VAL A 1 177 ? 5.125 -19.859 -5.039 1 98.56 177 VAL A CA 1
ATOM 1389 C C . VAL A 1 177 ? 6.242 -18.812 -5.004 1 98.56 177 VAL A C 1
ATOM 1391 O O . VAL A 1 177 ? 7.227 -18.984 -4.277 1 98.56 177 VAL A O 1
ATOM 1394 N N . ILE A 1 178 ? 6.164 -17.828 -5.828 1 98.62 178 ILE A N 1
ATOM 1395 C CA . ILE A 1 178 ? 6.973 -16.609 -5.73 1 98.62 178 ILE A CA 1
ATOM 1396 C C . ILE A 1 178 ? 6.082 -15.422 -5.375 1 98.62 178 ILE A C 1
ATOM 1398 O O . ILE A 1 178 ? 5.086 -15.164 -6.055 1 98.62 178 ILE A O 1
ATOM 1402 N N . ILE A 1 179 ? 6.418 -14.727 -4.332 1 98.19 179 ILE A N 1
ATOM 1403 C CA . ILE A 1 179 ? 5.613 -13.609 -3.865 1 98.19 179 ILE A CA 1
ATOM 1404 C C . ILE A 1 179 ? 6.488 -12.359 -3.732 1 98.19 179 ILE A C 1
ATOM 1406 O O . ILE A 1 179 ? 7.605 -12.438 -3.219 1 98.19 179 ILE A O 1
ATOM 1410 N N . THR A 1 180 ? 6.066 -11.297 -4.273 1 97.12 180 THR A N 1
ATOM 1411 C CA . THR A 1 180 ? 6.648 -10 -3.971 1 97.12 180 THR A CA 1
ATOM 1412 C C . THR A 1 180 ? 5.734 -9.195 -3.049 1 97.12 180 THR A C 1
ATOM 1414 O O . THR A 1 180 ? 4.512 -9.312 -3.127 1 97.12 180 THR A O 1
ATOM 1417 N N . THR A 1 181 ? 6.379 -8.438 -2.121 1 95.19 181 THR A N 1
ATOM 1418 C CA . THR A 1 181 ? 5.578 -7.605 -1.23 1 95.19 181 THR A CA 1
ATOM 1419 C C . THR A 1 181 ? 6.449 -6.559 -0.545 1 95.19 181 THR A C 1
ATOM 1421 O O . THR A 1 181 ? 7.637 -6.789 -0.3 1 95.19 181 THR A O 1
ATOM 1424 N N . HIS A 1 182 ? 5.82 -5.477 -0.241 1 92.94 182 HIS A N 1
ATOM 1425 C CA . HIS A 1 182 ? 6.453 -4.496 0.637 1 92.94 182 HIS A CA 1
ATOM 1426 C C . HIS A 1 182 ? 6.02 -4.695 2.086 1 92.94 182 HIS A C 1
ATOM 1428 O O . HIS A 1 182 ? 6.594 -4.098 2.998 1 92.94 182 HIS A O 1
ATOM 1434 N N . LEU A 1 183 ? 5.105 -5.57 2.301 1 93.12 183 LEU A N 1
ATOM 1435 C CA . LEU A 1 183 ? 4.613 -5.883 3.637 1 93.12 183 LEU A CA 1
ATOM 1436 C C . LEU A 1 183 ? 5.207 -7.191 4.145 1 93.12 183 LEU A C 1
ATOM 1438 O O . LEU A 1 183 ? 4.477 -8.141 4.438 1 93.12 183 LEU A O 1
ATOM 1442 N N . ILE A 1 184 ? 6.473 -7.137 4.344 1 94.81 184 ILE A N 1
ATOM 1443 C CA . ILE A 1 184 ? 7.27 -8.328 4.609 1 94.81 184 ILE A CA 1
ATOM 1444 C C . ILE A 1 184 ? 6.84 -8.953 5.938 1 94.81 184 ILE A C 1
ATOM 1446 O O . ILE A 1 184 ? 6.625 -10.164 6.02 1 94.81 184 ILE A O 1
ATOM 1450 N N . SER A 1 185 ? 6.625 -8.164 6.918 1 91.56 185 SER A N 1
ATOM 1451 C CA . SER A 1 185 ? 6.332 -8.664 8.258 1 91.56 185 SER A CA 1
ATOM 1452 C C . SER A 1 185 ? 5.016 -9.438 8.281 1 91.56 185 SER A C 1
ATOM 1454 O O . SER A 1 185 ? 4.848 -10.359 9.078 1 91.56 185 SER A O 1
ATOM 1456 N N . ASP A 1 186 ? 4.141 -9.109 7.398 1 90.31 186 ASP A N 1
ATOM 1457 C CA . ASP A 1 186 ? 2.828 -9.742 7.359 1 90.31 186 ASP A CA 1
ATOM 1458 C C . ASP A 1 186 ? 2.91 -11.141 6.746 1 90.31 186 ASP A C 1
ATOM 1460 O O . ASP A 1 186 ? 2.045 -11.977 6.988 1 90.31 186 ASP A O 1
ATOM 1464 N N . ILE A 1 187 ? 4.047 -11.383 5.938 1 93.56 187 ILE A N 1
ATOM 1465 C CA . ILE A 1 187 ? 3.973 -12.57 5.094 1 93.56 187 ILE A CA 1
ATOM 1466 C C . ILE A 1 187 ? 5.223 -13.422 5.289 1 93.56 187 ILE A C 1
ATOM 1468 O O . ILE A 1 187 ? 5.289 -14.555 4.816 1 93.56 187 ILE A O 1
ATOM 1472 N N . GLU A 1 188 ? 6.129 -12.977 5.992 1 93.88 188 GLU A N 1
ATOM 1473 C CA . GLU A 1 188 ? 7.434 -13.633 6.027 1 93.88 188 GLU A CA 1
ATOM 1474 C C . GLU A 1 188 ? 7.328 -15.031 6.625 1 93.88 188 GLU A C 1
ATOM 1476 O O . GLU A 1 188 ? 8.164 -15.898 6.348 1 93.88 188 GLU A O 1
ATOM 1481 N N . GLN A 1 189 ? 6.277 -15.266 7.387 1 92.19 189 GLN A N 1
ATOM 1482 C CA . GLN A 1 189 ? 6.098 -16.578 7.984 1 92.19 189 GLN A CA 1
ATOM 1483 C C . GLN A 1 189 ? 5.773 -17.625 6.918 1 92.19 189 GLN A C 1
ATOM 1485 O O . GLN A 1 189 ? 5.883 -18.828 7.168 1 92.19 189 GLN A O 1
ATOM 1490 N N . LEU A 1 190 ? 5.414 -17.188 5.758 1 94.81 190 LEU A N 1
ATOM 1491 C CA . LEU A 1 190 ? 5.066 -18.094 4.676 1 94.81 190 LEU A CA 1
ATOM 1492 C C . LEU A 1 190 ? 6.305 -18.484 3.873 1 94.81 190 LEU A C 1
ATOM 1494 O O . LEU A 1 190 ? 6.285 -19.469 3.139 1 94.81 190 LEU A O 1
ATOM 1498 N N . PHE A 1 191 ? 7.328 -17.766 3.973 1 97.25 191 PHE A N 1
ATOM 1499 C CA . PHE A 1 191 ? 8.484 -17.953 3.107 1 97.25 191 PHE A CA 1
ATOM 1500 C C . PHE A 1 191 ? 9.328 -19.125 3.568 1 97.25 191 PHE A C 1
ATOM 1502 O O . PHE A 1 191 ? 9.648 -19.25 4.754 1 97.25 191 PHE A O 1
ATOM 1509 N N . ASP A 1 192 ? 9.672 -19.953 2.654 1 97.5 192 ASP A N 1
ATOM 1510 C CA . ASP A 1 192 ? 10.773 -20.891 2.873 1 97.5 192 ASP A CA 1
ATOM 1511 C C . ASP A 1 192 ? 12.125 -20.219 2.594 1 97.5 192 ASP A C 1
ATOM 1513 O O . ASP A 1 192 ? 13.086 -20.438 3.334 1 97.5 192 ASP A O 1
ATOM 1517 N N . LYS A 1 193 ? 12.094 -19.469 1.499 1 97.5 193 LYS A N 1
ATOM 1518 C CA . LYS A 1 193 ? 13.289 -18.781 1.008 1 97.5 193 LYS A CA 1
ATOM 1519 C C . LYS A 1 193 ? 12.992 -17.312 0.722 1 97.5 193 LYS A C 1
ATOM 1521 O O . LYS A 1 193 ? 11.844 -16.938 0.51 1 97.5 193 LYS A O 1
ATOM 1526 N N . VAL A 1 194 ? 14.07 -16.578 0.767 1 97.69 194 VAL A N 1
ATOM 1527 C CA . VAL A 1 194 ? 13.953 -15.18 0.382 1 97.69 194 VAL A CA 1
ATOM 1528 C C . VAL A 1 194 ? 15.125 -14.797 -0.521 1 97.69 194 VAL A C 1
ATOM 1530 O O . VAL A 1 194 ? 16.266 -15.219 -0.291 1 97.69 194 VAL A O 1
ATOM 1533 N N . ALA A 1 195 ? 14.859 -14.078 -1.541 1 97.56 195 ALA A N 1
ATOM 1534 C CA . ALA A 1 195 ? 15.859 -13.492 -2.432 1 97.56 195 ALA A CA 1
ATOM 1535 C C . ALA A 1 195 ? 15.734 -11.969 -2.471 1 97.56 195 ALA A C 1
ATOM 1537 O O . ALA A 1 195 ? 14.633 -11.438 -2.611 1 97.56 195 ALA A O 1
ATOM 1538 N N . PHE A 1 196 ? 16.828 -11.336 -2.316 1 96.94 196 PHE A N 1
ATOM 1539 C CA . PHE A 1 196 ? 16.875 -9.883 -2.428 1 96.94 196 PHE A CA 1
ATOM 1540 C C . PHE A 1 196 ? 17.375 -9.461 -3.803 1 96.94 196 PHE A C 1
ATOM 1542 O O . PHE A 1 196 ? 18.5 -9.797 -4.188 1 96.94 196 PHE A O 1
ATOM 1549 N N . LEU A 1 197 ? 16.5 -8.781 -4.492 1 97.19 197 LEU A N 1
ATOM 1550 C CA . LEU A 1 197 ? 16.875 -8.25 -5.797 1 97.19 197 LEU A CA 1
ATOM 1551 C C . LEU A 1 197 ? 17.422 -6.836 -5.676 1 97.19 197 LEU A C 1
ATOM 1553 O O . LEU A 1 197 ? 16.703 -5.91 -5.312 1 97.19 197 LEU A O 1
ATOM 1557 N N . LYS A 1 198 ? 18.688 -6.742 -5.922 1 93.19 198 LYS A N 1
ATOM 1558 C CA . LYS A 1 198 ? 19.406 -5.473 -5.82 1 93.19 198 LYS A CA 1
ATOM 1559 C C . LYS A 1 198 ? 20.188 -5.176 -7.098 1 93.19 198 LYS A C 1
ATOM 1561 O O . LYS A 1 198 ? 21.016 -5.98 -7.523 1 93.19 198 LYS A O 1
ATOM 1566 N N . ASP A 1 199 ? 19.922 -4.074 -7.672 1 90.75 199 ASP A N 1
ATOM 1567 C CA . ASP A 1 199 ? 20.641 -3.619 -8.867 1 90.75 199 ASP A CA 1
ATOM 1568 C C . ASP A 1 199 ? 20.609 -4.68 -9.961 1 90.75 199 ASP A C 1
ATOM 1570 O O . ASP A 1 199 ? 21.641 -5 -10.555 1 90.75 199 ASP A O 1
ATOM 1574 N N . GLY A 1 200 ? 19.453 -5.324 -10.055 1 94.62 200 GLY A N 1
ATOM 1575 C CA . GLY A 1 200 ? 19.203 -6.25 -11.148 1 94.62 200 GLY A CA 1
ATOM 1576 C C . GLY A 1 200 ? 19.812 -7.625 -10.914 1 94.62 200 GLY A C 1
ATOM 1577 O O . GLY A 1 200 ? 19.812 -8.461 -11.82 1 94.62 200 GLY A O 1
ATOM 1578 N N . LYS A 1 201 ? 20.281 -7.805 -9.711 1 95.56 201 LYS A N 1
ATOM 1579 C CA . LYS A 1 201 ? 20.938 -9.078 -9.406 1 95.56 201 LYS A CA 1
ATOM 1580 C C . LYS A 1 201 ? 20.406 -9.664 -8.102 1 95.56 201 LYS A C 1
ATOM 1582 O O . LYS A 1 201 ? 19.812 -8.953 -7.281 1 95.56 201 LYS A O 1
ATOM 1587 N N . ILE A 1 202 ? 20.531 -10.938 -8.039 1 95.5 202 ILE A N 1
ATOM 1588 C CA . ILE A 1 202 ? 20.312 -11.672 -6.797 1 95.5 202 ILE A CA 1
ATOM 1589 C C . ILE A 1 202 ? 21.625 -12.328 -6.348 1 95.5 202 ILE A C 1
ATOM 1591 O O . ILE A 1 202 ? 22.172 -13.172 -7.055 1 95.5 202 ILE A O 1
ATOM 1595 N N . ASP A 1 203 ? 22.125 -11.875 -5.258 1 85.25 203 ASP A N 1
ATOM 1596 C CA . ASP A 1 203 ? 23.422 -12.375 -4.816 1 85.25 203 ASP A CA 1
ATOM 1597 C C . ASP A 1 203 ? 23.297 -13.734 -4.141 1 85.25 203 ASP A C 1
ATOM 1599 O O . ASP A 1 203 ? 24.125 -14.625 -4.348 1 85.25 203 ASP A O 1
ATOM 1603 N N . LYS A 1 204 ? 22.266 -13.781 -3.299 1 87.81 204 LYS A N 1
ATOM 1604 C CA . LYS A 1 204 ? 22.078 -15.023 -2.557 1 87.81 204 LYS A CA 1
ATOM 1605 C C . LYS A 1 204 ? 20.625 -15.234 -2.172 1 87.81 204 LYS A C 1
ATOM 1607 O O . LYS A 1 204 ? 19.891 -14.266 -1.959 1 87.81 204 LYS A O 1
ATOM 1612 N N . ILE A 1 205 ? 20.328 -16.516 -2.18 1 93.38 205 ILE A N 1
ATOM 1613 C CA . ILE A 1 205 ? 19.031 -16.922 -1.647 1 93.38 205 ILE A CA 1
ATOM 1614 C C . ILE A 1 205 ? 19.188 -17.375 -0.199 1 93.38 205 ILE A C 1
ATOM 1616 O O . ILE A 1 205 ? 20.078 -18.156 0.119 1 93.38 205 ILE A O 1
ATOM 1620 N N . HIS A 1 206 ? 18.328 -16.859 0.557 1 93.56 206 HIS A N 1
ATOM 1621 C CA . HIS A 1 206 ? 18.406 -17.156 1.982 1 93.56 206 HIS A CA 1
ATOM 1622 C C . HIS A 1 206 ? 17.281 -18.078 2.426 1 93.56 206 HIS A C 1
ATOM 1624 O O . HIS A 1 206 ? 16.141 -17.922 1.979 1 93.56 206 HIS A O 1
ATOM 1630 N N . ASP A 1 207 ? 17.688 -19.016 3.234 1 95.88 207 ASP A N 1
ATOM 1631 C CA . ASP A 1 207 ? 16.688 -19.828 3.928 1 95.88 207 ASP A CA 1
ATOM 1632 C C . ASP A 1 207 ? 16.125 -19.094 5.141 1 95.88 207 ASP A C 1
ATOM 1634 O O . ASP A 1 207 ? 16.891 -18.672 6.016 1 95.88 207 ASP A O 1
ATOM 1638 N N . VAL A 1 208 ? 14.836 -19.016 5.199 1 95.62 208 VAL A N 1
ATOM 1639 C CA . VAL A 1 208 ? 14.219 -18.156 6.207 1 95.62 208 VAL A CA 1
ATOM 1640 C C . VAL A 1 208 ? 14.484 -18.734 7.598 1 95.62 208 VAL A C 1
ATOM 1642 O O . VAL A 1 208 ? 14.75 -17.984 8.547 1 95.62 208 VAL A O 1
ATOM 1645 N N . GLU A 1 209 ? 14.453 -19.969 7.73 1 93.44 209 GLU A N 1
ATOM 1646 C CA . GLU A 1 209 ? 14.742 -20.594 9.016 1 93.44 209 GLU A CA 1
ATOM 1647 C C . GLU A 1 209 ? 16.172 -20.328 9.453 1 93.44 209 GLU A C 1
ATOM 1649 O O . GLU A 1 209 ? 16.438 -20.047 10.625 1 93.44 209 GLU A O 1
ATOM 1654 N N . THR A 1 210 ? 17.016 -20.391 8.516 1 91.44 210 THR A N 1
ATOM 1655 C CA . THR A 1 210 ? 18.422 -20.141 8.797 1 91.44 210 THR A CA 1
ATOM 1656 C C . THR A 1 210 ? 18.625 -18.688 9.234 1 91.44 210 THR A C 1
ATOM 1658 O O . THR A 1 210 ? 19.391 -18.422 10.164 1 91.44 210 THR A O 1
ATOM 1661 N N . ILE A 1 211 ? 17.938 -17.812 8.57 1 90 211 ILE A N 1
ATOM 1662 C CA . ILE A 1 211 ? 18 -16.406 8.945 1 90 211 ILE A CA 1
ATOM 1663 C C . ILE A 1 211 ? 17.594 -16.234 10.406 1 90 211 ILE A C 1
ATOM 1665 O O . ILE A 1 211 ? 18.297 -15.609 11.188 1 90 211 ILE A O 1
ATOM 1669 N N . ARG A 1 212 ? 16.578 -16.797 10.688 1 89.38 212 ARG A N 1
ATOM 1670 C CA . ARG A 1 212 ? 16.031 -16.672 12.031 1 89.38 212 ARG A CA 1
ATOM 1671 C C . ARG A 1 212 ? 16.953 -17.266 13.07 1 89.38 212 ARG A C 1
ATOM 1673 O O . ARG A 1 212 ? 17.234 -16.641 14.094 1 89.38 212 ARG A O 1
ATOM 1680 N N . TYR A 1 213 ? 17.484 -18.375 12.789 1 90.19 213 TYR A N 1
ATOM 1681 C CA . TYR A 1 213 ? 18.281 -19.125 13.758 1 90.19 213 TYR A CA 1
ATOM 1682 C C . TYR A 1 213 ? 19.672 -18.547 13.891 1 90.19 213 TYR A C 1
ATOM 1684 O O . TYR A 1 213 ? 20.188 -18.391 15 1 90.19 213 TYR A O 1
ATOM 1692 N N . GLU A 1 214 ? 20.188 -18.188 12.844 1 90.25 214 GLU A N 1
ATOM 1693 C CA . GLU A 1 214 ? 21.594 -17.781 12.844 1 90.25 214 GLU A CA 1
ATOM 1694 C C . GLU A 1 214 ? 21.75 -16.297 13.141 1 90.25 214 GLU A C 1
ATOM 1696 O O . GLU A 1 214 ? 22.734 -15.883 13.766 1 90.25 214 GLU A O 1
ATOM 1701 N N . THR A 1 215 ? 20.781 -15.57 12.719 1 87.81 215 THR A N 1
ATOM 1702 C CA . THR A 1 215 ? 20.969 -14.133 12.836 1 87.81 215 THR A CA 1
ATOM 1703 C C . THR A 1 215 ? 20.031 -13.547 13.898 1 87.81 215 THR A C 1
ATOM 1705 O O . THR A 1 215 ? 20.234 -12.422 14.352 1 87.81 215 THR A O 1
ATOM 1708 N N . LYS A 1 216 ? 19.094 -14.242 14.328 1 90.69 216 LYS A N 1
ATOM 1709 C CA . LYS A 1 216 ? 18.078 -13.781 15.266 1 90.69 216 LYS A CA 1
ATOM 1710 C C . LYS A 1 216 ? 17.375 -12.539 14.75 1 90.69 216 LYS A C 1
ATOM 1712 O O . LYS A 1 216 ? 16.984 -11.664 15.523 1 90.69 216 LYS A O 1
ATOM 1717 N N . LYS A 1 217 ? 17.406 -12.492 13.391 1 92.38 217 LYS A N 1
ATOM 1718 C CA . LYS A 1 217 ? 16.75 -11.352 12.75 1 92.38 217 LYS A CA 1
ATOM 1719 C C . LYS A 1 217 ? 15.578 -11.797 11.898 1 92.38 217 LYS A C 1
ATOM 1721 O O . LYS A 1 217 ? 15.547 -12.938 11.422 1 92.38 217 LYS A O 1
ATOM 1726 N N . SER A 1 218 ? 14.602 -10.891 11.797 1 93.75 218 SER A N 1
ATOM 1727 C CA . SER A 1 218 ? 13.5 -11.117 10.859 1 93.75 218 SER A CA 1
ATOM 1728 C C . SER A 1 218 ? 13.922 -10.82 9.43 1 93.75 218 SER A C 1
ATOM 1730 O O . SER A 1 218 ? 14.961 -10.188 9.195 1 93.75 218 SER A O 1
ATOM 1732 N N . VAL A 1 219 ? 13.172 -11.305 8.484 1 95.19 219 VAL A N 1
ATOM 1733 C CA . VAL A 1 219 ? 13.422 -11.031 7.078 1 95.19 219 VAL A CA 1
ATOM 1734 C C . VAL A 1 219 ? 13.391 -9.523 6.832 1 95.19 219 VAL A C 1
ATOM 1736 O O . VAL A 1 219 ? 14.195 -8.992 6.062 1 95.19 219 VAL A O 1
ATOM 1739 N N . GLU A 1 220 ? 12.5 -8.867 7.523 1 93.38 220 GLU A N 1
ATOM 1740 C CA . GLU A 1 220 ? 12.398 -7.418 7.375 1 93.38 220 GLU A CA 1
ATOM 1741 C C . GLU A 1 220 ? 13.664 -6.723 7.848 1 93.38 220 GLU A C 1
ATOM 1743 O O . GLU A 1 220 ? 14.133 -5.773 7.215 1 93.38 220 GLU A O 1
ATOM 1748 N N . GLN A 1 221 ? 14.164 -7.129 8.945 1 92.94 221 GLN A N 1
ATOM 1749 C CA . GLN A 1 221 ? 15.406 -6.562 9.461 1 92.94 221 GLN A CA 1
ATOM 1750 C C . GLN A 1 221 ? 16.547 -6.758 8.469 1 92.94 221 GLN A C 1
ATOM 1752 O O . GLN A 1 221 ? 17.359 -5.848 8.25 1 92.94 221 GLN A O 1
ATOM 1757 N N . LEU A 1 222 ? 16.609 -7.938 7.902 1 93 222 LEU A N 1
ATOM 1758 C CA . LEU A 1 222 ? 17.625 -8.211 6.887 1 93 222 LEU A CA 1
ATOM 1759 C C . LEU A 1 222 ? 17.438 -7.312 5.672 1 93 222 LEU A C 1
ATOM 1761 O O . LEU A 1 222 ? 18.406 -6.852 5.074 1 93 222 LEU A O 1
ATOM 1765 N N . TYR A 1 223 ? 16.203 -7.137 5.297 1 94.62 223 TYR A N 1
ATOM 1766 C CA . TYR A 1 223 ? 15.883 -6.23 4.207 1 94.62 223 TYR A CA 1
ATOM 1767 C C . TYR A 1 223 ? 16.453 -4.84 4.461 1 94.62 223 TYR A C 1
ATOM 1769 O O . TYR A 1 223 ? 17.094 -4.254 3.58 1 94.62 223 TYR A O 1
ATOM 1777 N N . ILE A 1 224 ? 16.25 -4.34 5.633 1 92.12 224 ILE A N 1
ATOM 1778 C CA . ILE A 1 224 ? 16.703 -3.006 6.012 1 92.12 224 ILE A CA 1
ATOM 1779 C C . ILE A 1 224 ? 18.219 -2.947 5.969 1 92.12 224 ILE A C 1
ATOM 1781 O O . ILE A 1 224 ? 18.797 -1.957 5.516 1 92.12 224 ILE A O 1
ATOM 1785 N N . GLU A 1 225 ? 18.812 -3.951 6.41 1 91.44 225 GLU A N 1
ATOM 1786 C CA . GLU A 1 225 ? 20.266 -4.016 6.379 1 91.44 225 GLU A CA 1
ATOM 1787 C C . GLU A 1 225 ? 20.797 -4.012 4.945 1 91.44 225 GLU A C 1
ATOM 1789 O O . GLU A 1 225 ? 21.812 -3.383 4.652 1 91.44 225 GLU A O 1
ATOM 1794 N N . CYS A 1 226 ? 20.078 -4.715 4.129 1 91.31 226 CYS A N 1
ATOM 1795 C CA . CYS A 1 226 ? 20.516 -4.891 2.746 1 91.31 226 CYS A CA 1
ATOM 1796 C C . CYS A 1 226 ? 20.281 -3.619 1.938 1 91.31 226 CYS A C 1
ATOM 1798 O O . CYS A 1 226 ? 21.094 -3.262 1.089 1 91.31 226 CYS A O 1
ATOM 1800 N N . PHE A 1 227 ? 19.188 -2.92 2.27 1 91.38 227 PHE A N 1
ATOM 1801 C CA . PHE A 1 227 ? 18.781 -1.848 1.367 1 91.38 227 PHE A CA 1
ATOM 1802 C C . PHE A 1 227 ? 18.812 -0.501 2.08 1 91.38 227 PHE A C 1
ATOM 1804 O O . PHE A 1 227 ? 18.766 0.549 1.435 1 91.38 227 PHE A O 1
ATOM 1811 N N . GLY A 1 228 ? 18.609 -0.49 3.494 1 84.5 228 GLY A N 1
ATOM 1812 C CA . GLY A 1 228 ? 18.453 0.73 4.27 1 84.5 228 GLY A CA 1
ATOM 1813 C C . GLY A 1 228 ? 19.75 1.491 4.457 1 84.5 228 GLY A C 1
ATOM 1814 O O . GLY A 1 228 ? 19.734 2.676 4.801 1 84.5 228 GLY A O 1
ATOM 1815 N N . GLY A 1 229 ? 20.844 1.167 3.959 1 67.75 229 GLY A N 1
ATOM 1816 C CA . GLY A 1 229 ? 22.094 1.825 4.254 1 67.75 229 GLY A CA 1
ATOM 1817 C C . GLY A 1 229 ? 22.203 2.287 5.695 1 67.75 229 GLY A C 1
ATOM 1818 O O . GLY A 1 229 ? 21.797 1.572 6.613 1 67.75 229 GLY A O 1
ATOM 1819 N N . ASN A 1 230 ? 22.625 3.703 6.074 1 58.25 230 ASN A N 1
ATOM 1820 C CA . ASN A 1 230 ? 22.953 4.371 7.332 1 58.25 230 ASN A CA 1
ATOM 1821 C C . ASN A 1 230 ? 21.688 4.801 8.07 1 58.25 230 ASN A C 1
ATOM 1823 O O . ASN A 1 230 ? 21.734 5.695 8.922 1 58.25 230 ASN A O 1
ATOM 1827 N N . ILE A 1 231 ? 20.656 4.445 7.922 1 53.47 231 ILE A N 1
ATOM 1828 C CA . ILE A 1 231 ? 19.469 5.027 8.539 1 53.47 231 ILE A CA 1
ATOM 1829 C C . ILE A 1 231 ? 19.531 4.832 10.055 1 53.47 231 ILE A C 1
ATOM 1831 O O . ILE A 1 231 ? 18.875 5.559 10.805 1 53.47 231 ILE A O 1
ATOM 1835 N N . ASN A 1 232 ? 19.969 3.762 10.656 1 48.12 232 ASN A N 1
ATOM 1836 C CA . ASN A 1 232 ? 20.094 3.674 12.109 1 48.12 232 ASN A CA 1
ATOM 1837 C C . ASN A 1 232 ? 21.203 4.598 12.633 1 48.12 232 ASN A C 1
ATOM 1839 O O . ASN A 1 232 ? 21.438 4.668 13.836 1 48.12 232 ASN A O 1
ATOM 1843 N N . ASP A 1 233 ? 22.078 5.148 11.914 1 38.88 233 ASP A N 1
ATOM 1844 C CA . ASP A 1 233 ? 23.047 6.016 12.578 1 38.88 233 ASP A CA 1
ATOM 1845 C C . ASP A 1 233 ? 22.531 7.449 12.664 1 38.88 233 ASP A C 1
ATOM 1847 O O . ASP A 1 233 ? 21.969 7.973 11.703 1 38.88 233 ASP A O 1
ATOM 1851 N N . MET B 1 1 ? -8.492 22.328 19.469 1 96.88 1 MET B N 1
ATOM 1852 C CA . MET B 1 1 ? -7.875 22.453 18.156 1 96.88 1 MET B CA 1
ATOM 1853 C C . MET B 1 1 ? -8.891 22.188 17.047 1 96.88 1 MET B C 1
ATOM 1855 O O . MET B 1 1 ? -9.094 23.016 16.156 1 96.88 1 MET B O 1
ATOM 1859 N N . LEU B 1 2 ? -9.586 21.062 17.109 1 98.12 2 LEU B N 1
ATOM 1860 C CA . LEU B 1 2 ? -10.57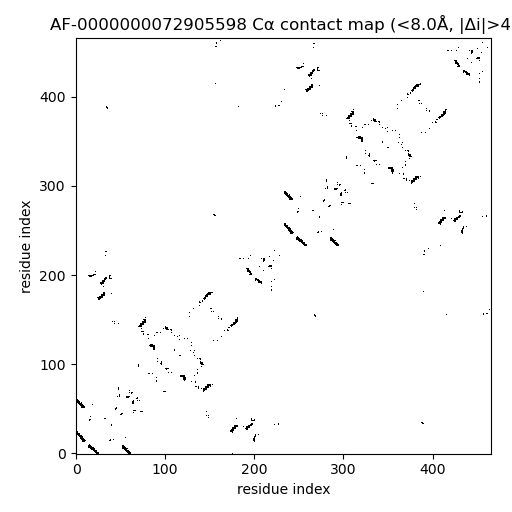 20.656 16.109 1 98.12 2 LEU B CA 1
ATOM 1861 C C . LEU B 1 2 ? -11.859 20.188 16.781 1 98.12 2 LEU B C 1
ATOM 1863 O O . LEU B 1 2 ? -11.82 19.438 17.75 1 98.12 2 LEU B O 1
ATOM 1867 N N . SER B 1 3 ? -12.992 20.703 16.312 1 98.38 3 SER B N 1
ATOM 1868 C CA . SER B 1 3 ? -14.312 20.25 16.75 1 98.38 3 SER B CA 1
ATOM 1869 C C . SER B 1 3 ? -15.25 20.047 15.57 1 98.38 3 SER B C 1
ATOM 1871 O O . SER B 1 3 ? -15.43 20.953 14.758 1 98.38 3 SER B O 1
ATOM 1873 N N . ILE B 1 4 ? -15.727 18.859 15.445 1 98.44 4 ILE B N 1
ATOM 1874 C CA . ILE B 1 4 ? -16.719 18.5 14.438 1 98.44 4 ILE B CA 1
ATOM 1875 C C . ILE B 1 4 ? -18.016 18.078 15.125 1 98.44 4 ILE B C 1
ATOM 1877 O O . ILE B 1 4 ? -18.016 17.203 15.992 1 98.44 4 ILE B O 1
ATOM 1881 N N . LYS B 1 5 ? -19.078 18.703 14.734 1 98.06 5 LYS B N 1
ATOM 1882 C CA . LYS B 1 5 ? -20.375 18.391 15.32 1 98.06 5 LYS B CA 1
ATOM 1883 C C . LYS B 1 5 ? -21.406 18.047 14.234 1 98.06 5 LYS B C 1
ATOM 1885 O O . LYS B 1 5 ? -21.719 18.875 13.383 1 98.06 5 LYS B O 1
ATOM 1890 N N . ASN B 1 6 ? -21.922 16.812 14.305 1 97.69 6 ASN B N 1
ATOM 1891 C CA . ASN B 1 6 ? -23.016 16.344 13.477 1 97.69 6 ASN B CA 1
ATOM 1892 C C . ASN B 1 6 ? -22.75 16.562 11.992 1 97.69 6 ASN B C 1
ATOM 1894 O O . ASN B 1 6 ? -23.594 17.094 11.273 1 97.69 6 ASN B O 1
ATOM 1898 N N . LEU B 1 7 ? -21.641 16.188 11.531 1 98.25 7 LEU B N 1
ATOM 1899 C CA . LEU B 1 7 ? -21.219 16.391 10.148 1 98.25 7 LEU B CA 1
ATOM 1900 C C . LEU B 1 7 ? -21.906 15.383 9.227 1 98.25 7 LEU B C 1
ATOM 1902 O O . LEU B 1 7 ? -21.891 14.188 9.5 1 98.25 7 LEU B O 1
ATOM 1906 N N . ILE B 1 8 ? -22.484 15.906 8.203 1 97.88 8 ILE B N 1
ATOM 1907 C CA . ILE B 1 8 ? -23.125 15.062 7.207 1 97.88 8 ILE B CA 1
ATOM 1908 C C . ILE B 1 8 ? -22.562 15.352 5.82 1 97.88 8 ILE B C 1
ATOM 1910 O O . ILE B 1 8 ? 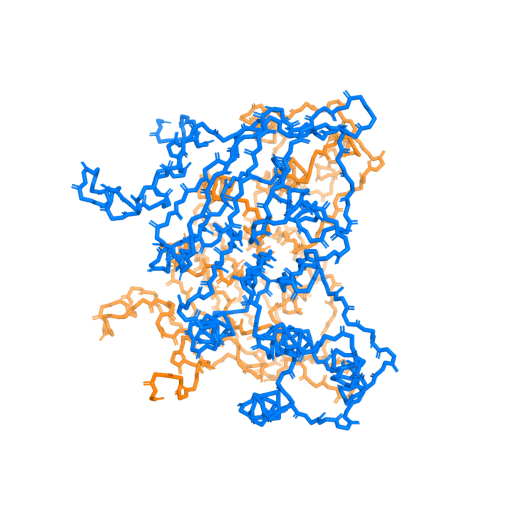-22.406 16.516 5.438 1 97.88 8 ILE B O 1
ATOM 1914 N N . LYS B 1 9 ? -22.109 14.375 5.105 1 97.88 9 LYS B N 1
ATOM 1915 C CA . LYS B 1 9 ? -21.703 14.469 3.711 1 97.88 9 LYS B CA 1
ATOM 1916 C C . LYS B 1 9 ? -22.375 13.398 2.861 1 97.88 9 LYS B C 1
ATOM 1918 O O . LYS B 1 9 ? -22.312 12.211 3.193 1 97.88 9 LYS B O 1
ATOM 1923 N N . LYS B 1 10 ? -23.016 13.766 1.838 1 95.69 10 LYS B N 1
ATOM 1924 C CA . LYS B 1 10 ? -23.672 12.867 0.899 1 95.69 10 LYS B CA 1
ATOM 1925 C C . LYS B 1 10 ? -23.156 13.07 -0.52 1 95.69 10 LYS B C 1
ATOM 1927 O O . LYS B 1 10 ? -22.828 14.188 -0.911 1 95.69 10 LYS B O 1
ATOM 1932 N N . TYR B 1 11 ? -22.906 12.016 -1.173 1 91.94 11 TYR B N 1
ATOM 1933 C CA . TYR B 1 11 ? -22.719 12.039 -2.619 1 91.94 11 TYR B CA 1
ATOM 1934 C C . TYR B 1 11 ? -23.922 11.453 -3.336 1 91.94 11 TYR B C 1
ATOM 1936 O O . TYR B 1 11 ? -24.234 10.273 -3.174 1 91.94 11 TYR B O 1
ATOM 1944 N N . LYS B 1 12 ? -24.562 12.203 -4.113 1 88.69 12 LYS B N 1
ATOM 1945 C CA . LYS B 1 12 ? -25.812 11.766 -4.719 1 88.69 12 LYS B CA 1
ATOM 1946 C C . LYS B 1 12 ? -26.766 11.188 -3.67 1 88.69 12 LYS B C 1
ATOM 1948 O O . LYS B 1 12 ? -27.109 11.867 -2.699 1 88.69 12 LYS B O 1
ATOM 1953 N N . ASN B 1 13 ? -27.031 9.945 -3.74 1 88.5 13 ASN B N 1
ATOM 1954 C CA . ASN B 1 13 ? -27.984 9.359 -2.816 1 88.5 13 ASN B CA 1
ATOM 1955 C C . ASN B 1 13 ? -27.297 8.492 -1.762 1 88.5 13 ASN B C 1
ATOM 1957 O O . ASN B 1 13 ? -27.953 7.77 -1.02 1 88.5 13 ASN B O 1
ATOM 1961 N N . LYS B 1 14 ? -26.031 8.672 -1.647 1 90.88 14 LYS B N 1
ATOM 1962 C CA . LYS B 1 14 ? -25.297 7.855 -0.684 1 90.88 14 LYS B CA 1
ATOM 1963 C C . LYS B 1 14 ? -24.656 8.719 0.397 1 90.88 14 LYS B C 1
ATOM 1965 O O . LYS B 1 14 ? -23.891 9.641 0.092 1 90.88 14 LYS B O 1
ATOM 1970 N N . SER B 1 15 ? -25.047 8.469 1.653 1 93.56 15 SER B N 1
ATOM 1971 C CA . SER B 1 15 ? -24.453 9.172 2.781 1 93.56 15 SER B CA 1
ATOM 1972 C C . SER B 1 15 ? -23.109 8.562 3.154 1 93.56 15 SER B C 1
ATOM 1974 O O . SER B 1 15 ? -23.016 7.395 3.529 1 93.56 15 SER B O 1
ATOM 1976 N N . VAL B 1 16 ? -22.078 9.406 3.121 1 95.94 16 VAL B N 1
ATOM 1977 C CA . VAL B 1 16 ? -20.734 8.922 3.4 1 95.94 16 VAL B CA 1
ATOM 1978 C C . VAL B 1 16 ? -20.359 9.242 4.844 1 95.94 16 VAL B C 1
ATOM 1980 O O . VAL B 1 16 ? -19.766 8.414 5.539 1 95.94 16 VAL B O 1
ATOM 1983 N N . LEU B 1 17 ? -20.641 10.43 5.285 1 98 17 LEU B N 1
ATOM 1984 C CA . LEU B 1 17 ? -20.516 10.828 6.684 1 98 17 LEU B CA 1
ATOM 1985 C C . LEU B 1 17 ? -21.891 11.086 7.305 1 98 17 LEU B C 1
ATOM 1987 O O . LEU B 1 17 ? -22.688 11.828 6.746 1 98 17 LEU B O 1
ATOM 1991 N N . LYS B 1 18 ? -22.203 10.406 8.438 1 97.12 18 LYS B N 1
ATOM 1992 C CA . LYS B 1 18 ? -23.531 10.367 9.047 1 97.12 18 LYS B CA 1
ATOM 1993 C C . LYS B 1 18 ? -23.484 10.875 10.484 1 97.12 18 LYS B C 1
ATOM 1995 O O . LYS B 1 18 ? -23.375 10.086 11.43 1 97.12 18 LYS B O 1
ATOM 2000 N N . ASN B 1 19 ? -23.609 12.164 10.594 1 96.31 19 ASN B N 1
ATOM 2001 C CA . ASN B 1 19 ? -23.625 12.805 11.906 1 96.31 19 ASN B CA 1
ATOM 2002 C C . ASN B 1 19 ? -22.344 12.539 12.68 1 96.31 19 ASN B C 1
ATOM 2004 O O . ASN B 1 19 ? -22.375 12.078 13.82 1 96.31 19 ASN B O 1
ATOM 2008 N N . LEU B 1 20 ? -21.266 12.758 12.016 1 97.88 20 LEU B N 1
ATOM 2009 C CA . LEU B 1 20 ? -19.953 12.461 12.562 1 97.88 20 LEU B CA 1
ATOM 2010 C C . LEU B 1 20 ? -19.531 13.523 13.57 1 97.88 20 LEU B C 1
ATOM 2012 O O . LEU B 1 20 ? -19.703 14.719 13.328 1 97.88 20 LEU B O 1
ATOM 2016 N N . ASN B 1 21 ? -19.109 13.109 14.711 1 97.75 21 ASN B N 1
ATOM 2017 C CA . ASN B 1 21 ? -18.578 13.961 15.766 1 97.75 21 ASN B CA 1
ATOM 2018 C C . ASN B 1 21 ? -17.125 13.609 16.078 1 97.75 21 ASN B C 1
ATOM 2020 O O . ASN B 1 21 ? -16.766 12.43 16.141 1 97.75 21 ASN B O 1
ATOM 2024 N N . LEU B 1 22 ? -16.297 14.633 16.25 1 97.44 22 LEU B N 1
ATOM 2025 C CA . LEU B 1 22 ? -14.883 14.406 16.531 1 97.44 22 LEU B CA 1
ATOM 2026 C C . LEU B 1 22 ? -14.266 15.617 17.219 1 97.44 22 LEU B C 1
ATOM 2028 O O . LEU B 1 22 ? -14.547 16.766 16.859 1 97.44 22 LEU B O 1
ATOM 2032 N N . GLU B 1 23 ? -13.5 15.344 18.188 1 96.94 23 GLU B N 1
ATOM 2033 C CA . GLU B 1 23 ? -12.742 16.391 18.891 1 96.94 23 GLU B CA 1
ATOM 2034 C C . GLU B 1 23 ? -11.266 16.016 18.984 1 96.94 23 GLU B C 1
ATOM 2036 O O . GLU B 1 23 ? -10.922 14.859 19.234 1 96.94 23 GLU B O 1
ATOM 2041 N N . LEU B 1 24 ? -10.438 16.953 18.766 1 97.31 24 LEU B N 1
ATOM 2042 C CA . LEU B 1 24 ? -8.992 16.797 18.875 1 97.31 24 LEU B CA 1
ATOM 2043 C C . LEU B 1 24 ? -8.367 18 19.594 1 97.31 24 LEU B C 1
ATOM 2045 O O . LEU B 1 24 ? -8.594 19.141 19.203 1 97.31 24 LEU B O 1
ATOM 2049 N N . ASN B 1 25 ? -7.574 17.719 20.594 1 96.75 25 ASN B N 1
ATOM 2050 C CA . ASN B 1 25 ? -6.922 18.797 21.328 1 96.75 25 ASN B CA 1
ATOM 2051 C C . ASN B 1 25 ? -5.609 19.203 20.672 1 96.75 25 ASN B C 1
ATOM 2053 O O . ASN B 1 25 ? -5.062 18.484 19.844 1 96.75 25 ASN B O 1
ATOM 2057 N N . SER B 1 26 ? -5.188 20.422 21.047 1 97 26 SER B N 1
ATOM 2058 C CA . SER B 1 26 ? -3.92 20.906 20.516 1 97 26 SER B CA 1
ATOM 2059 C C . SER B 1 26 ? -2.764 20 20.906 1 97 26 SER B C 1
ATOM 2061 O O . SER B 1 26 ? -2.695 19.531 22.047 1 97 26 SER B O 1
ATOM 2063 N N . GLY B 1 27 ? -1.947 19.672 19.922 1 97.38 27 GLY B N 1
ATOM 2064 C CA . GLY B 1 27 ? -0.736 18.922 20.203 1 97.38 27 GLY B CA 1
ATOM 2065 C C . GLY B 1 27 ? -0.937 17.422 20.094 1 97.38 27 GLY B C 1
ATOM 2066 O O . GLY B 1 27 ? 0.022 16.656 20.188 1 97.38 27 GLY B O 1
ATOM 2067 N N . GLU B 1 28 ? -2.146 16.969 19.828 1 97.69 28 GLU B N 1
ATOM 2068 C CA . GLU B 1 28 ? -2.436 15.539 19.797 1 97.69 28 GLU B CA 1
ATOM 2069 C C . GLU B 1 28 ? -2.283 14.984 18.391 1 97.69 28 GLU B C 1
ATOM 2071 O O . GLU B 1 28 ? -2.602 15.664 17.406 1 97.69 28 GL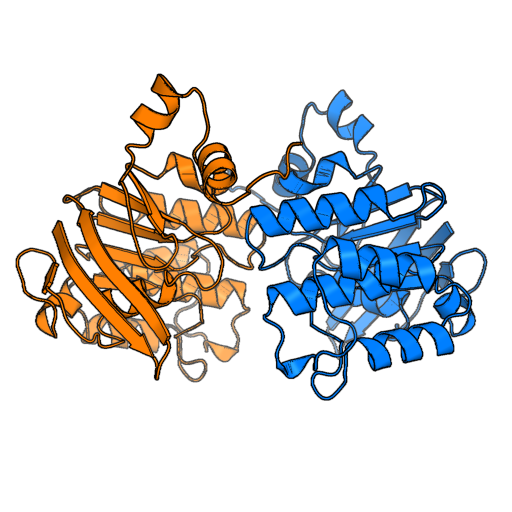U B O 1
ATOM 2076 N N . ILE B 1 29 ? -1.842 13.781 18.359 1 98.25 29 ILE B N 1
ATOM 2077 C CA . ILE B 1 29 ? -1.766 13.023 17.125 1 98.25 29 ILE B CA 1
ATOM 2078 C C . ILE B 1 29 ? -2.875 11.977 17.078 1 98.25 29 ILE B C 1
ATOM 2080 O O . ILE B 1 29 ? -2.934 11.094 17.938 1 98.25 29 ILE B O 1
ATOM 2084 N N . LEU B 1 30 ? -3.711 12.078 16.094 1 98.44 30 LEU B N 1
ATOM 2085 C CA . LEU B 1 30 ? -4.859 11.195 15.945 1 98.44 30 LEU B CA 1
ATOM 2086 C C . LEU B 1 30 ? -4.684 10.258 14.75 1 98.44 30 LEU B C 1
ATOM 2088 O O . LEU B 1 30 ? -4.441 10.719 13.633 1 98.44 30 LEU B O 1
ATOM 2092 N N . GLY B 1 31 ? -4.738 8.984 15.023 1 98.25 31 GLY B N 1
ATOM 2093 C CA . GLY B 1 31 ? -4.949 8.031 13.945 1 98.25 31 GLY B CA 1
ATOM 2094 C C . GLY B 1 31 ? -6.41 7.887 13.555 1 98.25 31 GLY B C 1
ATOM 2095 O O . GLY B 1 31 ? -7.227 7.426 14.359 1 98.25 31 GLY B O 1
ATOM 2096 N N . LEU B 1 32 ? -6.781 8.336 12.398 1 98.12 32 LEU B N 1
ATOM 2097 C CA . LEU B 1 32 ? -8.117 8.117 11.844 1 98.12 32 LEU B CA 1
ATOM 2098 C C . LEU B 1 32 ? -8.156 6.859 10.984 1 98.12 32 LEU B C 1
ATOM 2100 O O . LEU B 1 32 ? -7.699 6.871 9.844 1 98.12 32 LEU B O 1
ATOM 2104 N N . LEU B 1 33 ? -8.773 5.84 11.523 1 97.25 33 LEU B N 1
ATOM 2105 C 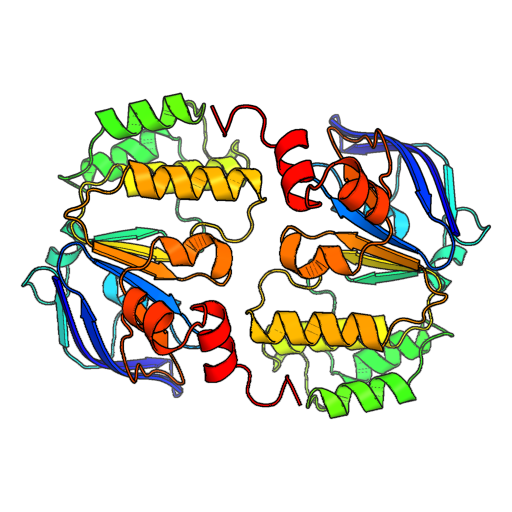CA . LEU B 1 33 ? -8.633 4.508 10.938 1 97.25 33 LEU B CA 1
ATOM 2106 C C . LEU B 1 33 ? -9.984 3.951 10.516 1 97.25 33 LEU B C 1
ATOM 2108 O O . LEU B 1 33 ? -11.023 4.34 11.062 1 97.25 33 LEU B O 1
ATOM 2112 N N . GLY B 1 34 ? -9.984 3.049 9.578 1 95.06 34 GLY B N 1
ATOM 2113 C CA . GLY B 1 34 ? -11.172 2.418 9.016 1 95.06 34 GLY B CA 1
ATOM 2114 C C . GLY B 1 34 ? -10.914 1.749 7.68 1 95.06 34 GLY B C 1
ATOM 2115 O O . GLY B 1 34 ? -9.867 1.95 7.07 1 95.06 34 GLY B O 1
ATOM 2116 N N . PRO B 1 35 ? -11.828 0.967 7.254 1 91.62 35 PRO B N 1
ATOM 2117 C CA . PRO B 1 35 ? -11.648 0.264 5.98 1 91.62 35 PRO B CA 1
ATOM 2118 C C . PRO B 1 35 ? -11.703 1.2 4.773 1 91.62 35 PRO B C 1
ATOM 2120 O O . PRO B 1 35 ? -12.008 2.389 4.926 1 91.62 35 PRO B O 1
ATOM 2123 N N . ASN B 1 36 ? -11.359 0.65 3.65 1 87.12 36 ASN B N 1
ATOM 2124 C CA . ASN B 1 36 ? -11.43 1.424 2.416 1 87.12 36 ASN B CA 1
ATOM 2125 C C . ASN B 1 36 ? -12.867 1.858 2.115 1 87.12 36 ASN B C 1
ATOM 2127 O O . ASN B 1 36 ? -13.805 1.083 2.299 1 87.12 36 ASN B O 1
ATOM 2131 N N . GLY B 1 37 ? -13.031 3.1 1.85 1 87.94 37 GLY B N 1
ATOM 2132 C CA . GLY B 1 37 ? -14.328 3.604 1.423 1 87.94 37 GLY B CA 1
ATOM 2133 C C . GLY B 1 37 ? -15.195 4.066 2.576 1 87.94 37 GLY B C 1
ATOM 2134 O O . GLY B 1 37 ? -16.344 4.48 2.373 1 87.94 37 GLY B O 1
ATOM 2135 N N . CYS B 1 38 ? -14.656 4.102 3.727 1 92.06 38 CYS B N 1
ATOM 2136 C CA . CYS B 1 38 ? -15.5 4.395 4.879 1 92.06 38 CYS B CA 1
ATOM 2137 C C . CYS B 1 38 ? -15.656 5.898 5.066 1 92.06 38 CYS B C 1
ATOM 2139 O O . CYS B 1 38 ? -16.438 6.344 5.914 1 92.06 38 CYS B O 1
ATOM 2141 N N . GLY B 1 39 ? -14.859 6.668 4.367 1 94.94 39 GLY B N 1
ATOM 2142 C CA . GLY B 1 39 ? -15.062 8.109 4.426 1 94.94 39 GLY B CA 1
ATOM 2143 C C . GLY B 1 39 ? -13.852 8.859 4.949 1 94.94 39 GLY B C 1
ATOM 2144 O O . GLY B 1 39 ? -13.906 10.07 5.145 1 94.94 39 GLY B O 1
ATOM 2145 N N . LYS B 1 40 ? -12.758 8.211 5.207 1 96.31 40 LYS B N 1
ATOM 2146 C CA . LYS B 1 40 ? -11.562 8.859 5.754 1 96.31 40 LYS B CA 1
ATOM 2147 C C . LYS B 1 40 ? -11.094 9.992 4.848 1 96.31 40 LYS B C 1
ATOM 2149 O O . LYS B 1 40 ? -10.945 11.133 5.297 1 96.31 40 LYS B O 1
ATOM 2154 N N . THR B 1 41 ? -10.922 9.672 3.555 1 95.19 41 THR B N 1
ATOM 2155 C CA . THR B 1 41 ? -10.438 10.648 2.584 1 95.19 41 THR B CA 1
ATOM 2156 C C . THR B 1 41 ? -11.438 11.797 2.422 1 95.19 41 THR B C 1
ATOM 2158 O O . THR B 1 41 ? -11.047 12.961 2.316 1 95.19 41 THR B O 1
ATOM 2161 N N . THR B 1 42 ? -12.711 11.477 2.424 1 96.56 42 THR B N 1
ATOM 2162 C CA . THR B 1 42 ? -13.758 12.5 2.348 1 96.56 42 THR B CA 1
ATOM 2163 C C . THR B 1 42 ? -13.641 13.477 3.508 1 96.56 42 THR B C 1
ATOM 2165 O O . THR B 1 42 ? -13.648 14.695 3.303 1 96.56 42 THR B O 1
ATOM 2168 N N . LEU B 1 43 ? -13.477 12.938 4.672 1 98.06 43 LEU B N 1
ATOM 2169 C CA . LEU B 1 43 ? -13.352 13.781 5.855 1 98.06 43 LEU B CA 1
ATOM 2170 C C . LEU B 1 43 ? -12.109 14.664 5.762 1 98.06 43 LEU B C 1
ATOM 2172 O O . LEU B 1 43 ? -12.172 15.867 6.039 1 98.06 43 LEU B O 1
ATOM 2176 N N . MET B 1 44 ? -11 14.125 5.336 1 97.69 44 MET B N 1
ATOM 2177 C CA . MET B 1 44 ? -9.742 14.867 5.242 1 97.69 44 MET B CA 1
ATOM 2178 C C . MET B 1 44 ? -9.859 16.016 4.234 1 97.69 44 MET B C 1
ATOM 2180 O O . MET B 1 44 ? -9.375 17.109 4.48 1 97.69 44 MET B O 1
ATOM 2184 N N . LYS B 1 45 ? -10.523 15.742 3.162 1 97.38 45 LYS B N 1
ATOM 2185 C CA . LYS B 1 45 ? -10.711 16.766 2.133 1 97.38 45 LYS B CA 1
ATOM 2186 C C . LYS B 1 45 ? -11.617 17.891 2.625 1 97.38 45 LYS B C 1
ATOM 2188 O O . LYS B 1 45 ? -11.406 19.047 2.285 1 97.38 45 LYS B O 1
ATOM 2193 N N . ILE B 1 46 ? -12.594 17.516 3.387 1 98.12 46 ILE B N 1
ATOM 2194 C CA . ILE B 1 46 ? -13.469 18.516 3.973 1 98.12 46 ILE B CA 1
ATOM 2195 C C . ILE B 1 46 ? -12.672 19.406 4.918 1 98.12 46 ILE B C 1
ATOM 2197 O O . ILE B 1 46 ? -12.742 20.641 4.836 1 98.12 46 ILE B O 1
ATOM 2201 N N . LEU B 1 47 ? -11.82 18.812 5.758 1 98.12 47 LEU B N 1
ATOM 2202 C CA . LEU B 1 47 ? -11.062 19.547 6.762 1 98.12 47 LEU B CA 1
ATOM 2203 C C . LEU B 1 47 ? -10.031 20.469 6.105 1 98.12 47 LEU B C 1
ATOM 2205 O O . LEU B 1 47 ? -9.633 21.484 6.684 1 98.12 47 LEU B O 1
ATOM 2209 N N . SER B 1 48 ? -9.641 20.109 4.91 1 96.94 48 SER B N 1
ATOM 2210 C CA . SER B 1 48 ? -8.672 20.906 4.176 1 96.94 48 SER B CA 1
ATOM 2211 C C . SER B 1 48 ? -9.367 21.859 3.203 1 96.94 48 SER B C 1
ATOM 2213 O O . SER B 1 48 ? -8.711 22.516 2.389 1 96.94 48 SER B O 1
ATOM 2215 N N . THR B 1 49 ? -10.695 21.859 3.207 1 96.31 49 THR B N 1
ATOM 2216 C CA . THR B 1 49 ? -11.57 22.734 2.445 1 96.31 49 THR B CA 1
ATOM 2217 C C . THR B 1 49 ? -11.461 22.453 0.951 1 96.31 49 THR B C 1
ATOM 2219 O O . THR B 1 49 ? -11.766 23.312 0.122 1 96.31 49 THR B O 1
ATOM 2222 N N . THR B 1 50 ? -10.961 21.297 0.606 1 94.88 50 THR B N 1
ATOM 2223 C CA . THR B 1 50 ? -10.898 20.906 -0.798 1 94.88 50 THR B CA 1
ATOM 2224 C C . THR B 1 50 ? -12.195 20.219 -1.225 1 94.88 50 THR B C 1
ATOM 2226 O O . THR B 1 50 ? -12.398 19.953 -2.41 1 94.88 50 THR B O 1
ATOM 2229 N N . ASN B 1 51 ? -13.008 19.938 -0.26 1 95.06 51 ASN B N 1
ATOM 2230 C CA . ASN B 1 51 ? -14.352 19.438 -0.493 1 95.06 51 ASN B CA 1
ATOM 2231 C C . ASN B 1 51 ? -15.367 20.078 0.44 1 95.06 51 ASN B C 1
ATOM 2233 O O . ASN B 1 51 ? -15.016 20.516 1.537 1 95.06 51 ASN B O 1
ATOM 2237 N N . SER B 1 52 ? -16.609 20.188 -0.001 1 96.25 52 SER B N 1
ATOM 2238 C CA . SER B 1 52 ? -17.672 20.734 0.823 1 96.25 52 SER B CA 1
ATOM 2239 C C . SER B 1 52 ? -18.406 19.641 1.602 1 96.25 52 SER B C 1
ATOM 2241 O O . SER B 1 52 ? -18.031 18.469 1.515 1 96.25 52 SER B O 1
ATOM 2243 N N . TYR B 1 53 ? -19.266 20.047 2.451 1 97.19 53 TYR B N 1
ATOM 2244 C CA . TYR B 1 53 ? -20.109 19.141 3.211 1 97.19 53 TYR B CA 1
ATOM 2245 C C . TYR B 1 53 ? -21.562 19.625 3.252 1 97.19 53 TYR B C 1
ATOM 2247 O O . TYR B 1 53 ? -21.844 20.766 2.865 1 97.19 53 TYR B O 1
ATOM 2255 N N . ASN B 1 54 ? -22.469 18.766 3.627 1 97.5 54 ASN B N 1
ATOM 2256 C CA . ASN B 1 54 ? -23.891 19.094 3.557 1 97.5 54 ASN B CA 1
ATOM 2257 C C . ASN B 1 54 ? -24.359 19.844 4.801 1 97.5 54 ASN B C 1
ATOM 2259 O O . ASN B 1 54 ? -25.062 20.844 4.695 1 97.5 54 ASN B O 1
ATOM 2263 N N . SER B 1 55 ? -24.016 19.359 5.945 1 97.56 55 SER B N 1
ATOM 2264 C CA . SER B 1 55 ? -24.422 20.031 7.18 1 97.56 55 SER B CA 1
ATOM 2265 C C . SER B 1 55 ? -23.484 19.672 8.336 1 97.56 55 SER B C 1
ATOM 2267 O O . SER B 1 55 ? -22.656 18.781 8.203 1 97.56 55 SER B O 1
ATOM 2269 N N . GLY B 1 56 ? -23.656 20.406 9.383 1 97.88 56 GLY B N 1
ATOM 2270 C CA . GLY B 1 56 ? -22.812 20.266 10.555 1 97.88 56 GLY B CA 1
ATOM 2271 C C . GLY B 1 56 ? -21.922 21.469 10.805 1 97.88 56 GLY B C 1
ATOM 2272 O O . GLY B 1 56 ? -22.016 22.469 10.094 1 97.88 56 GLY B O 1
ATOM 2273 N N . GLU B 1 57 ? -21.156 21.328 11.906 1 98.31 57 GLU B N 1
ATOM 2274 C CA . GLU B 1 57 ? -20.25 22.422 12.266 1 98.31 57 GLU B CA 1
ATOM 2275 C C . GLU B 1 57 ? -18.828 21.922 12.461 1 98.31 57 GLU B C 1
ATOM 2277 O O . GLU B 1 57 ? -18.609 20.875 13.078 1 98.31 57 GLU B O 1
ATOM 2282 N N . ILE B 1 58 ? -17.938 22.625 11.883 1 98.56 58 ILE B N 1
ATOM 2283 C CA . ILE B 1 58 ? -16.516 22.312 12.023 1 98.56 58 ILE B CA 1
ATOM 2284 C C . ILE B 1 58 ? -15.758 23.562 12.477 1 98.56 58 ILE B C 1
ATOM 2286 O O . ILE B 1 58 ? -15.898 24.625 11.883 1 98.56 58 ILE B O 1
ATOM 2290 N N . VAL B 1 59 ? -15.008 23.422 13.547 1 98.69 59 VAL B N 1
ATOM 2291 C CA . VAL B 1 59 ? -14.18 24.5 14.07 1 98.69 59 VAL B CA 1
ATOM 2292 C C . VAL B 1 59 ? -12.727 24.031 14.164 1 98.69 59 VAL B C 1
ATOM 2294 O O . VAL B 1 59 ? -12.438 22.969 14.711 1 98.69 59 VAL B O 1
ATOM 2297 N N . ILE B 1 60 ? -11.844 24.812 13.609 1 98.56 60 ILE B N 1
ATOM 2298 C CA . ILE B 1 60 ? -10.414 24.547 13.656 1 98.56 60 ILE B CA 1
ATOM 2299 C C . ILE B 1 60 ? -9.68 25.75 14.234 1 98.56 60 ILE B C 1
ATOM 2301 O O . ILE B 1 60 ? -9.805 26.859 13.719 1 98.56 60 ILE B O 1
ATOM 2305 N N . ASN B 1 61 ? -8.961 25.469 15.242 1 97.69 61 ASN B N 1
ATOM 2306 C CA . ASN B 1 61 ? -8.211 26.547 15.898 1 97.69 61 ASN B CA 1
ATOM 2307 C C . ASN B 1 61 ? -9.109 27.734 16.25 1 97.69 61 ASN B C 1
ATOM 2309 O O . ASN B 1 61 ? -8.75 28.875 15.984 1 97.69 61 ASN B O 1
ATOM 2313 N N . GLY B 1 62 ? -10.32 27.422 16.625 1 97.5 62 GLY B N 1
ATOM 2314 C CA . GLY B 1 62 ? -11.25 28.438 17.109 1 97.5 62 GLY B CA 1
ATOM 2315 C C . GLY B 1 62 ? -12.023 29.109 15.992 1 97.5 62 GLY B C 1
ATOM 2316 O O . GLY B 1 62 ? -12.859 29.969 16.25 1 97.5 62 GLY B O 1
ATOM 2317 N N . GLU B 1 63 ? -11.766 28.797 14.758 1 98.12 63 GLU B N 1
ATOM 2318 C CA . GLU B 1 63 ? -12.422 29.406 13.609 1 98.12 63 GLU B CA 1
ATOM 2319 C C . GLU B 1 63 ? -13.328 28.406 12.898 1 98.12 63 GLU B C 1
ATOM 2321 O O . GLU B 1 63 ? -12.969 27.234 12.734 1 98.12 63 GLU B O 1
ATOM 2326 N N . LYS B 1 64 ? -14.453 28.891 12.477 1 97.81 64 LYS B N 1
ATOM 2327 C CA . LYS B 1 64 ? -15.32 28.062 11.648 1 97.81 64 LYS B CA 1
ATOM 2328 C C . LYS B 1 64 ? -14.648 27.703 10.328 1 97.81 64 LYS B C 1
ATOM 2330 O O . LYS B 1 64 ? -13.969 28.547 9.727 1 97.81 64 LYS B O 1
ATOM 2335 N N . LEU B 1 65 ? -14.906 26.5 9.906 1 97.81 65 LEU B N 1
ATOM 2336 C CA . LEU B 1 65 ? -14.266 26.047 8.672 1 97.81 65 LEU B CA 1
ATOM 2337 C C . LEU B 1 65 ? -14.555 27 7.523 1 97.81 65 LEU B C 1
ATOM 2339 O O . LEU B 1 65 ? -15.703 27.406 7.309 1 97.81 65 LEU B O 1
ATOM 2343 N N . GLY B 1 66 ? -13.492 27.328 6.812 1 94.38 66 GLY B N 1
ATOM 2344 C CA . GLY B 1 66 ? -13.547 28.25 5.688 1 94.38 66 GLY B CA 1
ATOM 2345 C C . GLY B 1 66 ? -12.172 28.656 5.184 1 94.38 66 GLY B C 1
ATOM 2346 O O . GLY B 1 66 ? -11.188 27.953 5.418 1 94.38 66 GLY B O 1
ATOM 2347 N N . TYR B 1 67 ? -12.109 29.75 4.535 1 92.5 67 TYR B N 1
ATOM 2348 C CA . TYR B 1 67 ? -10.867 30.219 3.922 1 92.5 67 TYR B CA 1
ATOM 2349 C C . TYR B 1 67 ? -9.805 30.484 4.98 1 92.5 67 TYR B C 1
ATOM 2351 O O . TYR B 1 67 ? -8.641 30.125 4.797 1 92.5 67 TYR B O 1
ATOM 2359 N N . ILE B 1 68 ? -10.25 30.969 6.102 1 95.38 68 ILE B N 1
ATOM 2360 C CA . ILE B 1 68 ? -9.328 31.359 7.16 1 95.38 68 ILE B CA 1
ATOM 2361 C C . ILE B 1 68 ? -8.625 30.109 7.711 1 95.38 68 ILE B C 1
ATOM 2363 O O . ILE B 1 68 ? -7.438 30.156 8.055 1 95.38 68 ILE B O 1
ATOM 2367 N N . THR B 1 69 ? -9.344 29.016 7.77 1 97.38 69 THR B N 1
ATOM 2368 C CA . THR B 1 69 ? -8.766 27.812 8.375 1 97.38 69 THR B CA 1
ATOM 2369 C C . THR B 1 69 ? -7.703 27.203 7.465 1 97.38 69 THR B C 1
ATOM 2371 O O . THR B 1 69 ? -6.883 26.406 7.914 1 97.38 69 THR B O 1
ATOM 2374 N N . ASN B 1 70 ? -7.652 27.594 6.219 1 95.81 70 ASN B N 1
ATOM 2375 C CA . ASN B 1 70 ? -6.637 27.109 5.289 1 95.81 70 ASN B CA 1
ATOM 2376 C C . ASN B 1 70 ? -5.23 27.484 5.742 1 95.81 70 ASN B C 1
ATOM 2378 O O . ASN B 1 70 ? -4.27 26.766 5.48 1 95.81 70 ASN B O 1
ATOM 2382 N N . LYS B 1 71 ? -5.18 28.562 6.457 1 96.25 71 LYS B N 1
ATOM 2383 C CA . LYS B 1 71 ? -3.881 29.047 6.922 1 96.25 71 LYS B CA 1
ATOM 2384 C C . LYS B 1 71 ? -3.328 28.141 8.023 1 96.25 71 LYS B C 1
ATOM 2386 O O . LYS B 1 71 ? -2.115 28.078 8.227 1 96.25 71 LYS B O 1
ATOM 2391 N N . TYR B 1 72 ? -4.238 27.422 8.688 1 97.06 72 TYR B N 1
ATOM 2392 C CA . TYR B 1 72 ? -3.855 26.641 9.852 1 97.06 72 TYR B CA 1
ATOM 2393 C C . TYR B 1 72 ? -3.574 25.188 9.469 1 97.06 72 TYR B C 1
ATOM 2395 O O . TYR B 1 72 ? -2.984 24.438 10.242 1 97.06 72 TYR B O 1
ATOM 2403 N N . VAL B 1 73 ? -3.98 24.781 8.242 1 98.38 73 VAL B N 1
ATOM 2404 C CA . VAL B 1 73 ? -4.016 23.359 7.922 1 98.38 73 VAL B CA 1
ATOM 2405 C C . VAL B 1 73 ? -2.994 23.062 6.828 1 98.38 73 VAL B C 1
ATOM 2407 O O . VAL B 1 73 ? -2.953 23.734 5.801 1 98.38 73 VAL B O 1
ATOM 2410 N N . ALA B 1 74 ? -2.133 22.109 7.059 1 98.38 74 ALA B N 1
ATOM 2411 C CA . ALA B 1 74 ? -1.272 21.516 6.043 1 98.38 74 ALA B CA 1
ATOM 2412 C C . ALA B 1 74 ? -1.758 20.125 5.664 1 98.38 74 ALA B C 1
ATOM 2414 O O . ALA B 1 74 ? -1.759 19.203 6.496 1 98.38 74 ALA B O 1
ATOM 2415 N N . PHE B 1 75 ? -2.148 20 4.426 1 98.38 75 PHE B N 1
ATOM 2416 C CA . PHE B 1 75 ? -2.803 18.766 3.994 1 98.38 75 PHE B CA 1
ATOM 2417 C C . PHE B 1 75 ? -1.938 18.016 2.986 1 98.38 75 PHE B C 1
ATOM 2419 O O . PHE B 1 75 ? -1.545 18.578 1.962 1 98.38 75 PHE B O 1
ATOM 2426 N N . LEU B 1 76 ? -1.55 16.734 3.314 1 98.25 76 LEU B N 1
ATOM 2427 C CA . LEU B 1 76 ? -0.917 15.805 2.391 1 98.25 76 LEU B CA 1
ATOM 2428 C C . LEU B 1 76 ? -1.925 14.773 1.883 1 98.25 76 LEU B C 1
ATOM 2430 O O . LEU B 1 76 ? -2.262 13.828 2.592 1 98.25 76 LEU B O 1
ATOM 2434 N N . PRO B 1 77 ? -2.367 14.891 0.626 1 96.88 77 PRO B N 1
ATOM 2435 C CA . PRO B 1 77 ? -3.312 13.914 0.079 1 96.88 77 PRO B CA 1
ATOM 2436 C C . PRO B 1 77 ? -2.643 12.609 -0.327 1 96.88 77 PRO B C 1
ATOM 2438 O O . PRO B 1 77 ? -1.413 12.539 -0.411 1 96.88 77 PRO B O 1
ATOM 2441 N N . ASP B 1 78 ? -3.424 11.602 -0.528 1 92.69 78 ASP B N 1
ATOM 2442 C CA . ASP B 1 78 ? -2.939 10.289 -0.941 1 92.69 78 ASP B CA 1
ATOM 2443 C C . ASP B 1 78 ? -2.475 10.312 -2.395 1 92.69 78 ASP B C 1
ATOM 2445 O O . ASP B 1 78 ? -1.66 9.477 -2.801 1 92.69 78 ASP B O 1
ATOM 2449 N N . THR B 1 79 ? -2.836 11.18 -3.17 1 91.69 79 THR B N 1
ATOM 2450 C CA . THR B 1 79 ? -2.443 11.312 -4.57 1 91.69 79 THR B CA 1
ATOM 2451 C C . THR B 1 79 ? -1.443 12.453 -4.746 1 91.69 79 THR B C 1
ATOM 2453 O O . THR B 1 79 ? -1.506 13.461 -4.035 1 91.69 79 THR B O 1
ATOM 2456 N N . PRO B 1 80 ? -0.597 12.242 -5.695 1 93.06 80 PRO B N 1
ATOM 2457 C CA . PRO B 1 80 ? 0.339 13.344 -5.941 1 93.06 80 PRO B CA 1
ATOM 2458 C C . PRO B 1 80 ? -0.368 14.656 -6.27 1 93.06 80 PRO B C 1
ATOM 2460 O O . PRO B 1 80 ? -1.396 14.656 -6.949 1 93.06 80 PRO B O 1
ATOM 2463 N N . PHE B 1 81 ? 0.226 15.75 -5.789 1 94.81 81 PHE B N 1
ATOM 2464 C CA . PHE B 1 81 ? -0.459 17.016 -6.008 1 94.81 81 PHE B CA 1
ATOM 2465 C C . PHE B 1 81 ? 0.485 18.047 -6.625 1 94.81 81 PHE B C 1
ATOM 2467 O O . PHE B 1 81 ? 0.059 19.141 -7.012 1 94.81 81 PHE B O 1
ATOM 2474 N N . VAL B 1 82 ? 1.752 17.719 -6.715 1 96.31 82 VAL B N 1
ATOM 2475 C CA . VAL B 1 82 ? 2.691 18.656 -7.32 1 96.31 82 VAL B CA 1
ATOM 2476 C C . VAL B 1 82 ? 2.549 18.625 -8.836 1 96.31 82 VAL B C 1
ATOM 2478 O O . VAL B 1 82 ? 2.254 17.578 -9.422 1 96.31 82 VAL B O 1
ATOM 2481 N N . ASP B 1 83 ? 2.758 19.766 -9.453 1 95.81 83 ASP B N 1
ATOM 2482 C CA . ASP B 1 83 ? 2.717 19.891 -10.906 1 95.81 83 ASP B CA 1
ATOM 2483 C C . ASP B 1 83 ? 4 19.359 -11.539 1 95.81 83 ASP B C 1
ATOM 2485 O O . ASP B 1 83 ? 5.055 19.984 -11.438 1 95.81 83 ASP B O 1
ATOM 2489 N N . LYS B 1 84 ? 3.938 18.391 -12.289 1 94.38 84 LYS B N 1
ATOM 2490 C CA . LYS B 1 84 ? 5.094 17.719 -12.875 1 94.38 84 LYS B CA 1
ATOM 2491 C C . LYS B 1 84 ? 5.816 18.625 -13.867 1 94.38 84 LYS B C 1
ATOM 2493 O O . LYS B 1 84 ? 6.996 18.422 -14.164 1 94.38 84 LYS B O 1
ATOM 2498 N N . SER B 1 85 ? 5.125 19.578 -14.43 1 95.19 85 SER B N 1
ATOM 2499 C CA . SER B 1 85 ? 5.715 20.469 -15.43 1 95.19 85 SER B CA 1
ATOM 2500 C C . SER B 1 85 ? 6.551 21.562 -14.766 1 95.19 85 SER B C 1
ATOM 2502 O O . SER B 1 85 ? 7.25 22.297 -15.453 1 95.19 85 SER B O 1
ATOM 2504 N N . ASP B 1 86 ? 6.523 21.594 -13.508 1 96.25 86 ASP B N 1
ATOM 2505 C CA . ASP B 1 86 ? 7.203 22.641 -12.758 1 96.25 86 ASP B CA 1
ATOM 2506 C C . ASP B 1 86 ? 8.547 22.156 -12.227 1 96.25 86 ASP B C 1
ATOM 2508 O O . ASP B 1 86 ? 8.906 20.984 -12.406 1 96.25 86 ASP B O 1
ATOM 2512 N N . THR B 1 87 ? 9.297 23.078 -11.656 1 98.12 87 THR B N 1
ATOM 2513 C CA . THR B 1 87 ? 10.523 22.734 -10.953 1 98.12 87 THR B CA 1
ATOM 2514 C C . THR B 1 87 ? 10.289 22.672 -9.445 1 98.12 87 THR B C 1
ATOM 2516 O O . THR B 1 87 ? 9.289 23.188 -8.945 1 98.12 87 THR B O 1
ATOM 2519 N N . ILE B 1 88 ? 11.203 22.031 -8.773 1 98.56 88 ILE B N 1
ATOM 2520 C CA . ILE B 1 88 ? 11.148 21.969 -7.312 1 98.56 88 ILE B CA 1
ATOM 2521 C C . ILE B 1 88 ? 11.148 23.391 -6.742 1 98.56 88 ILE B C 1
ATOM 2523 O O . ILE B 1 88 ? 10.367 23.703 -5.844 1 98.56 88 ILE B O 1
ATOM 2527 N N . LYS B 1 89 ? 11.953 24.219 -7.316 1 98.38 89 LYS B N 1
ATOM 2528 C CA . LYS B 1 89 ? 12.055 25.609 -6.867 1 98.38 89 LYS B CA 1
ATOM 2529 C C . LYS B 1 89 ? 10.711 26.312 -6.988 1 98.38 89 LYS B C 1
ATOM 2531 O O . LYS B 1 89 ? 10.273 26.984 -6.051 1 98.38 89 LYS B O 1
ATOM 2536 N N . ASN B 1 90 ? 10.086 26.172 -8.086 1 98.25 90 ASN B N 1
ATOM 2537 C CA . ASN B 1 90 ? 8.805 26.828 -8.289 1 98.25 90 ASN B CA 1
ATOM 2538 C C . ASN B 1 90 ? 7.754 26.328 -7.301 1 98.25 90 ASN B C 1
ATOM 2540 O O . ASN B 1 90 ? 6.934 27.109 -6.809 1 98.25 90 ASN B O 1
ATOM 2544 N N . ALA B 1 91 ? 7.75 25.062 -7.051 1 98.25 91 ALA B N 1
ATOM 2545 C CA . ALA B 1 91 ? 6.82 24.516 -6.074 1 98.25 91 ALA B CA 1
ATOM 2546 C C . ALA B 1 91 ? 7.031 25.125 -4.699 1 98.25 91 ALA B C 1
ATOM 2548 O O . ALA B 1 91 ? 6.066 25.516 -4.031 1 98.25 91 ALA B O 1
ATOM 2549 N N . ILE B 1 92 ? 8.273 25.25 -4.371 1 98.44 92 ILE B N 1
ATOM 2550 C CA . ILE B 1 92 ? 8.625 25.844 -3.082 1 98.44 92 ILE B CA 1
ATOM 2551 C C . ILE B 1 92 ? 8.18 27.312 -3.045 1 98.44 92 ILE B C 1
ATOM 2553 O O . ILE B 1 92 ? 7.574 27.75 -2.072 1 98.44 92 ILE B O 1
ATOM 2557 N N . ASP B 1 93 ? 8.438 28 -4.105 1 98.25 93 ASP B N 1
ATOM 2558 C CA . ASP B 1 93 ? 8.086 29.422 -4.184 1 98.25 93 ASP B CA 1
ATOM 2559 C C . ASP B 1 93 ? 6.574 29.609 -4.078 1 98.25 93 ASP B C 1
ATOM 2561 O O . ASP B 1 93 ? 6.105 30.562 -3.441 1 98.25 93 ASP B O 1
ATOM 2565 N N . GLU B 1 94 ? 5.867 28.781 -4.715 1 97.75 94 GLU B N 1
ATOM 2566 C CA . GLU B 1 94 ? 4.406 28.844 -4.664 1 97.75 94 GLU B CA 1
ATOM 2567 C C . GLU B 1 94 ? 3.895 28.656 -3.24 1 97.75 94 GLU B C 1
ATOM 2569 O O . GLU B 1 94 ? 3.041 29.422 -2.777 1 97.75 94 GLU B O 1
ATOM 2574 N N . TYR B 1 95 ? 4.406 27.688 -2.562 1 98 95 TYR B N 1
ATOM 2575 C CA . TYR B 1 95 ? 3.992 27.469 -1.183 1 98 95 TYR B CA 1
ATOM 2576 C C . TYR B 1 95 ? 4.383 28.641 -0.293 1 98 95 TYR B C 1
ATOM 2578 O O . TYR B 1 95 ? 3.607 29.062 0.567 1 98 95 TYR B O 1
ATOM 2586 N N . SER B 1 96 ? 5.59 29.109 -0.533 1 98.06 96 SER B N 1
ATOM 2587 C CA . SER B 1 96 ? 6.059 30.266 0.226 1 98.06 96 SER B CA 1
ATOM 2588 C C . SER B 1 96 ? 5.148 31.484 0.019 1 98.06 96 SER B C 1
ATOM 2590 O O . SER B 1 96 ? 4.887 32.219 0.958 1 98.06 96 SER B O 1
ATOM 2592 N N . TYR B 1 97 ? 4.703 31.578 -1.203 1 97.5 97 TYR B N 1
ATOM 2593 C CA . TYR B 1 97 ? 3.844 32.719 -1.55 1 97.5 97 TYR B CA 1
ATOM 2594 C C . TYR B 1 97 ? 2.467 32.562 -0.916 1 97.5 97 TYR B C 1
ATOM 2596 O O . TYR B 1 97 ? 1.905 33.531 -0.401 1 97.5 97 TYR B O 1
ATOM 2604 N N . PHE B 1 98 ? 1.935 31.391 -0.866 1 95.75 98 PHE B N 1
ATOM 2605 C CA . PHE B 1 98 ? 0.548 31.156 -0.477 1 95.75 98 PHE B CA 1
ATOM 2606 C C . PHE B 1 98 ? 0.424 31.031 1.036 1 95.75 98 PHE B C 1
ATOM 2608 O O . PHE B 1 98 ? -0.622 31.344 1.608 1 95.75 98 PHE B O 1
ATOM 2615 N N . PHE B 1 99 ? 1.51 30.609 1.627 1 97.56 99 PHE B N 1
ATOM 2616 C CA . PHE B 1 99 ? 1.412 30.328 3.055 1 97.56 99 PHE B CA 1
ATOM 2617 C C . PHE B 1 99 ? 2.434 31.156 3.836 1 97.56 99 PHE B C 1
ATOM 2619 O O . PHE B 1 99 ? 3.637 30.891 3.748 1 97.56 99 PHE B O 1
ATOM 2626 N N . ASP B 1 100 ? 1.95 31.969 4.695 1 97.25 100 ASP B N 1
ATOM 2627 C CA . ASP B 1 100 ? 2.809 32.844 5.496 1 97.25 100 ASP B CA 1
ATOM 2628 C C . ASP B 1 100 ? 3.643 32.031 6.484 1 97.25 100 ASP B C 1
ATOM 2630 O O . ASP B 1 100 ? 4.707 32.469 6.914 1 97.25 100 ASP B O 1
ATOM 2634 N N . ASP B 1 101 ? 3.207 30.875 6.789 1 97.62 101 ASP B N 1
ATOM 2635 C CA . ASP B 1 101 ? 3.887 30.078 7.805 1 97.62 101 ASP B CA 1
ATOM 2636 C C . ASP B 1 101 ? 4.918 29.141 7.172 1 97.62 101 ASP B C 1
ATOM 2638 O O . ASP B 1 101 ? 5.512 28.312 7.859 1 97.62 101 ASP B O 1
ATOM 2642 N N . PHE B 1 102 ? 5.098 29.312 5.871 1 98.5 102 PHE B N 1
ATOM 2643 C CA . PHE B 1 102 ? 6.062 28.453 5.18 1 98.5 102 PHE B CA 1
ATOM 2644 C C . PHE B 1 102 ? 7.488 28.859 5.531 1 98.5 102 PHE B C 1
ATOM 2646 O O . PHE B 1 102 ? 7.848 30.031 5.438 1 98.5 102 PHE B O 1
ATOM 2653 N N . ASP B 1 103 ? 8.305 27.922 5.91 1 98.56 103 ASP B N 1
ATOM 2654 C CA . ASP B 1 103 ? 9.695 28.125 6.312 1 98.56 103 ASP B CA 1
ATOM 2655 C C . ASP B 1 103 ? 10.656 27.719 5.199 1 98.56 103 ASP B C 1
ATOM 2657 O O . ASP B 1 103 ? 11.031 26.547 5.094 1 98.56 103 ASP B O 1
ATOM 2661 N N . ASN B 1 104 ? 11.133 28.688 4.453 1 98.31 104 ASN B N 1
ATOM 2662 C CA . ASN B 1 104 ? 12.016 28.438 3.318 1 98.31 104 ASN B CA 1
ATOM 2663 C C . ASN B 1 104 ? 13.336 27.812 3.764 1 98.31 104 ASN B C 1
ATOM 2665 O O . ASN B 1 104 ? 13.898 26.969 3.059 1 98.31 104 ASN B O 1
ATOM 2669 N N . THR B 1 105 ? 13.812 28.219 4.844 1 98.31 105 THR B N 1
ATOM 2670 C CA . THR B 1 105 ? 15.062 27.672 5.359 1 98.31 105 THR B CA 1
ATOM 2671 C C . THR B 1 105 ? 14.914 26.172 5.656 1 98.31 105 THR B C 1
ATOM 2673 O O . THR B 1 105 ? 15.773 25.375 5.281 1 98.31 105 THR B O 1
ATOM 2676 N N . LYS B 1 106 ? 13.812 25.844 6.305 1 98.12 106 LYS B N 1
ATOM 2677 C CA . LYS B 1 106 ? 13.539 24.438 6.586 1 98.12 106 LYS B CA 1
ATOM 2678 C C . LYS B 1 106 ? 13.414 23.625 5.297 1 98.12 106 LYS B C 1
ATOM 2680 O O . LYS B 1 106 ? 13.961 22.531 5.195 1 98.12 106 LYS B O 1
ATOM 2685 N N . ALA B 1 107 ? 12.719 24.188 4.348 1 98.44 107 ALA B N 1
ATOM 2686 C CA . ALA B 1 107 ? 12.586 23.516 3.057 1 98.44 107 ALA B CA 1
ATOM 2687 C C . ALA B 1 107 ? 13.945 23.219 2.439 1 98.44 107 ALA B C 1
ATOM 2689 O O . ALA B 1 107 ? 14.203 22.109 1.963 1 98.44 107 ALA B O 1
ATOM 2690 N N . ASP B 1 108 ? 14.836 24.172 2.492 1 98.12 108 ASP B N 1
ATOM 2691 C CA . ASP B 1 108 ? 16.172 24.016 1.933 1 98.12 108 ASP B CA 1
ATOM 2692 C C . ASP B 1 108 ? 16.953 22.938 2.666 1 98.12 108 ASP B C 1
ATOM 2694 O O . ASP B 1 108 ? 17.641 22.125 2.037 1 98.12 108 ASP B O 1
ATOM 2698 N N . ILE B 1 109 ? 16.859 22.953 3.891 1 97.88 109 ILE B N 1
ATOM 2699 C CA . ILE B 1 109 ? 17.547 21.953 4.707 1 97.88 109 ILE B CA 1
ATOM 2700 C C . ILE B 1 109 ? 17.047 20.562 4.348 1 97.88 109 ILE B C 1
ATOM 2702 O O . ILE B 1 109 ? 17.844 19.641 4.172 1 97.88 109 ILE B O 1
ATOM 2706 N N . LEU B 1 110 ? 15.711 20.422 4.25 1 97.69 110 LEU B N 1
ATOM 2707 C CA . LEU B 1 110 ? 15.133 19.125 3.949 1 97.69 110 LEU B CA 1
ATOM 2708 C C . LEU B 1 110 ? 15.5 18.672 2.539 1 97.69 110 LEU B C 1
ATOM 2710 O O . LEU B 1 110 ? 15.742 17.484 2.305 1 97.69 110 LEU B O 1
ATOM 2714 N N . LEU B 1 111 ? 15.531 19.609 1.6 1 97.94 111 LEU B N 1
ATOM 2715 C CA . LEU B 1 111 ? 15.969 19.281 0.246 1 97.94 111 LEU B CA 1
ATOM 2716 C C . LEU B 1 111 ? 17.391 18.719 0.25 1 97.94 111 LEU B C 1
ATOM 2718 O O . LEU B 1 111 ? 17.656 17.719 -0.414 1 97.94 111 LEU B O 1
ATOM 2722 N N . GLN B 1 112 ? 18.219 19.344 0.988 1 96.94 112 GLN B N 1
ATOM 2723 C CA . GLN B 1 112 ? 19.609 18.875 1.091 1 96.94 112 GLN B CA 1
ATOM 2724 C C . GLN B 1 112 ? 19.688 17.5 1.757 1 96.94 112 GLN B C 1
ATOM 2726 O O . GLN B 1 112 ? 20.375 16.609 1.267 1 96.94 112 GLN B O 1
ATOM 2731 N N . LYS B 1 113 ? 18.969 17.391 2.83 1 94.75 113 LYS B N 1
ATOM 2732 C CA . LYS B 1 113 ? 18.969 16.141 3.584 1 94.75 113 LYS B CA 1
ATOM 2733 C C . LYS B 1 113 ? 18.5 14.977 2.715 1 94.75 113 LYS B C 1
ATOM 2735 O O . LYS B 1 113 ? 18.984 13.852 2.861 1 94.75 113 LYS B O 1
ATOM 2740 N N . LEU B 1 114 ? 17.594 15.25 1.781 1 94.06 114 LEU B N 1
ATOM 2741 C CA . LEU B 1 114 ? 16.984 14.195 0.987 1 94.06 114 LEU B CA 1
ATOM 2742 C C . LEU B 1 114 ? 17.578 14.156 -0.417 1 94.06 114 LEU B C 1
ATOM 2744 O O . LEU B 1 114 ? 17.047 13.477 -1.302 1 94.06 114 LEU B O 1
ATOM 2748 N N . ASN B 1 115 ? 18.594 14.914 -0.645 1 93.88 115 ASN B N 1
ATOM 2749 C CA . ASN B 1 115 ? 19.359 14.945 -1.888 1 93.88 115 ASN B CA 1
ATOM 2750 C C . ASN B 1 115 ? 18.484 15.305 -3.08 1 93.88 115 ASN B C 1
ATOM 2752 O O . ASN B 1 115 ? 18.5 14.609 -4.098 1 93.88 115 ASN B O 1
ATOM 2756 N N . LEU B 1 116 ? 17.656 16.297 -2.861 1 96.56 116 LEU B N 1
ATOM 2757 C CA . LEU B 1 116 ? 16.844 16.844 -3.947 1 96.56 116 LEU B CA 1
ATOM 2758 C C . LEU B 1 116 ? 17.391 18.188 -4.406 1 96.56 116 LEU B C 1
ATOM 2760 O O . LEU B 1 116 ? 17.672 19.062 -3.58 1 96.56 116 LEU B O 1
ATOM 2764 N N . ASN B 1 117 ? 17.5 18.328 -5.688 1 96.31 117 ASN B N 1
ATOM 2765 C CA . ASN B 1 117 ? 18.016 19.562 -6.273 1 96.31 117 ASN B CA 1
ATOM 2766 C C . ASN B 1 117 ? 16.875 20.516 -6.652 1 96.31 117 ASN B C 1
ATOM 2768 O O . ASN B 1 117 ? 16.016 20.156 -7.449 1 96.31 117 ASN B O 1
ATOM 2772 N N . LYS B 1 118 ? 16.969 21.703 -6.203 1 95.25 118 LYS B N 1
ATOM 2773 C CA . LYS B 1 118 ? 15.93 22.703 -6.379 1 95.25 118 LYS B CA 1
ATOM 2774 C C . LYS B 1 118 ? 15.711 23.016 -7.859 1 95.25 118 LYS B C 1
ATOM 2776 O O . LYS B 1 118 ? 14.609 23.391 -8.266 1 95.25 118 LYS B O 1
ATOM 2781 N N . ASN B 1 119 ? 16.719 22.766 -8.633 1 95.44 119 ASN B N 1
ATOM 2782 C CA . ASN B 1 119 ? 16.641 23.188 -10.031 1 95.44 119 ASN B CA 1
ATOM 2783 C C . ASN B 1 119 ? 16.109 22.062 -10.922 1 95.44 119 ASN B C 1
ATOM 2785 O O . ASN B 1 119 ? 15.883 22.281 -12.117 1 95.44 119 ASN B O 1
ATOM 2789 N N . GLN B 1 120 ? 15.805 21.016 -10.359 1 96.56 120 GLN B N 1
ATOM 2790 C CA . GLN B 1 120 ? 15.352 19.875 -11.133 1 96.56 120 GLN B CA 1
ATOM 2791 C C . GLN B 1 120 ? 13.875 19.984 -11.484 1 96.56 120 GLN B C 1
ATOM 2793 O O . GLN B 1 120 ? 13.078 20.453 -10.672 1 96.56 120 GLN B O 1
ATOM 2798 N N . LYS B 1 121 ? 13.578 19.578 -12.688 1 97.69 121 LYS B N 1
ATOM 2799 C CA . LYS B 1 121 ? 12.18 19.438 -13.07 1 97.69 121 LYS B CA 1
ATOM 2800 C C . LYS B 1 121 ? 11.523 18.266 -12.344 1 97.69 121 LYS B C 1
ATOM 2802 O O . LYS B 1 121 ? 12.125 17.188 -12.211 1 97.69 121 LYS B O 1
ATOM 2807 N N . ILE B 1 122 ? 10.297 18.438 -11.938 1 97.81 122 ILE B N 1
ATOM 2808 C CA . ILE B 1 122 ? 9.602 17.438 -11.141 1 97.81 122 ILE B CA 1
ATOM 2809 C C . ILE B 1 122 ? 9.312 16.203 -12.008 1 97.81 122 ILE B C 1
ATOM 2811 O O . ILE B 1 122 ? 9.328 15.078 -11.516 1 97.81 122 ILE B O 1
ATOM 2815 N N . SER B 1 123 ? 9.18 16.391 -13.266 1 96.88 123 SER B N 1
ATOM 2816 C CA . SER B 1 123 ? 8.906 15.289 -14.203 1 96.88 123 SER B CA 1
ATOM 2817 C C . SER B 1 123 ? 10.07 14.305 -14.25 1 96.88 123 SER B C 1
ATOM 2819 O O . SER B 1 123 ? 9.898 13.164 -14.68 1 96.88 123 SER B O 1
ATOM 2821 N N . THR B 1 124 ? 11.211 14.711 -13.867 1 95.31 124 THR B N 1
ATOM 2822 C CA . THR B 1 124 ? 12.398 13.867 -13.93 1 95.31 124 THR B CA 1
ATOM 2823 C C . THR B 1 124 ? 12.555 13.055 -12.641 1 95.31 124 THR B C 1
ATOM 2825 O O . THR B 1 124 ? 13.43 12.195 -12.547 1 95.31 124 THR B O 1
ATOM 2828 N N . LEU B 1 125 ? 11.75 13.344 -11.664 1 93.94 125 LEU B N 1
ATOM 2829 C CA . LEU B 1 125 ? 11.844 12.68 -10.367 1 93.94 125 LEU B CA 1
ATOM 2830 C C . LEU B 1 125 ? 11.203 11.305 -10.406 1 93.94 125 LEU B C 1
ATOM 2832 O O . LEU B 1 125 ? 10.18 11.109 -11.07 1 93.94 125 LEU B O 1
ATOM 2836 N N . SER B 1 126 ? 11.844 10.398 -9.719 1 86.44 126 SER B N 1
ATOM 2837 C CA . SER B 1 126 ? 11.188 9.117 -9.477 1 86.44 126 SER B CA 1
ATOM 2838 C C . SER B 1 126 ? 9.961 9.281 -8.586 1 86.44 126 SER B C 1
ATOM 2840 O O . SER B 1 126 ? 9.75 10.336 -7.996 1 86.44 126 SER B O 1
ATOM 2842 N N . LYS B 1 127 ? 9.133 8.281 -8.461 1 84.94 127 LYS B N 1
ATOM 2843 C CA . LYS B 1 127 ? 7.949 8.289 -7.598 1 84.94 127 LYS B CA 1
ATOM 2844 C C . LYS B 1 127 ? 8.328 8.586 -6.152 1 84.94 127 LYS B C 1
ATOM 2846 O O . LYS B 1 127 ? 7.691 9.414 -5.492 1 84.94 127 LYS B O 1
ATOM 2851 N N . GLY B 1 128 ? 9.398 7.93 -5.684 1 87.19 128 GLY B N 1
ATOM 2852 C CA . GLY B 1 128 ? 9.852 8.148 -4.32 1 87.19 128 GLY B CA 1
ATOM 2853 C C . GLY B 1 128 ? 10.328 9.562 -4.066 1 87.19 128 GLY B C 1
ATOM 2854 O O . GLY B 1 128 ? 10.094 10.125 -2.992 1 87.19 128 GLY B O 1
ATOM 2855 N N . MET B 1 129 ? 10.891 10.117 -5.039 1 90.81 129 MET B N 1
ATOM 2856 C CA . MET B 1 129 ? 11.398 11.477 -4.922 1 90.81 129 MET B CA 1
ATOM 285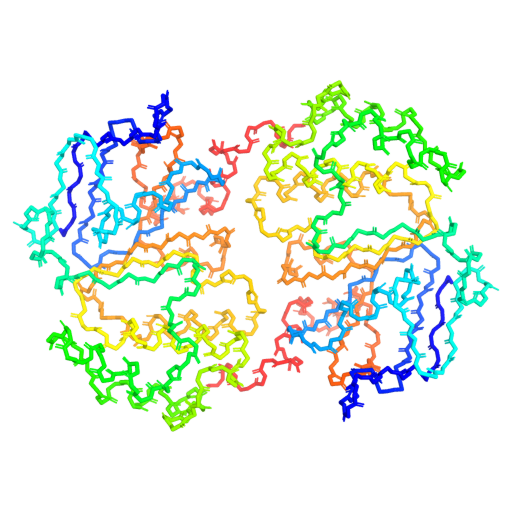7 C C . MET B 1 129 ? 10.25 12.484 -4.902 1 90.81 129 MET B C 1
ATOM 2859 O O . MET B 1 129 ? 10.305 13.484 -4.184 1 90.81 129 MET B O 1
ATOM 2863 N N . VAL B 1 130 ? 9.25 12.219 -5.695 1 93.81 130 VAL B N 1
ATOM 2864 C CA . VAL B 1 130 ? 8.07 13.07 -5.703 1 93.81 130 VAL B CA 1
ATOM 2865 C C . VAL B 1 130 ? 7.402 13.047 -4.332 1 93.81 130 VAL B C 1
ATOM 2867 O O . VAL B 1 130 ? 7.008 14.086 -3.803 1 93.81 130 VAL B O 1
ATOM 2870 N N . GLU B 1 131 ? 7.32 11.844 -3.746 1 92.62 131 GLU B N 1
ATOM 2871 C CA . GLU B 1 131 ? 6.742 11.711 -2.412 1 92.62 131 GLU B CA 1
ATOM 2872 C C . GLU B 1 131 ? 7.516 12.539 -1.388 1 92.62 131 GLU B C 1
ATOM 2874 O O . GLU B 1 131 ? 6.918 13.195 -0.534 1 92.62 131 GLU B O 1
ATOM 2879 N N . LYS B 1 132 ? 8.773 12.508 -1.489 1 93.69 132 LYS B N 1
ATOM 2880 C CA . LYS B 1 132 ? 9.633 13.273 -0.583 1 93.69 132 LYS B CA 1
ATOM 2881 C C . LYS B 1 132 ? 9.422 14.773 -0.765 1 93.69 132 LYS B C 1
ATOM 2883 O O . LYS B 1 132 ? 9.328 15.516 0.216 1 93.69 132 LYS B O 1
ATOM 2888 N N . LEU B 1 133 ? 9.352 15.164 -2 1 97 133 LEU B N 1
ATOM 2889 C CA . LEU B 1 133 ? 9.125 16.578 -2.281 1 97 133 LEU B CA 1
ATOM 2890 C C . LEU B 1 133 ? 7.809 17.047 -1.673 1 97 133 LEU B C 1
ATOM 2892 O O . LEU B 1 133 ? 7.758 18.094 -1.026 1 97 133 LEU B O 1
ATOM 2896 N N . GLN B 1 134 ? 6.777 16.297 -1.882 1 97.62 134 GLN B N 1
ATOM 2897 C CA . GLN B 1 134 ? 5.469 16.672 -1.354 1 97.62 134 GLN B CA 1
ATOM 2898 C C . GLN B 1 134 ? 5.496 16.766 0.169 1 97.62 134 GLN B C 1
ATOM 2900 O O . GLN B 1 134 ? 4.887 17.672 0.749 1 97.62 134 GLN B O 1
ATOM 2905 N N . LEU B 1 135 ? 6.25 15.883 0.752 1 97.62 135 LEU B N 1
ATOM 2906 C CA . LEU B 1 135 ? 6.391 15.922 2.203 1 97.62 135 LEU B CA 1
ATOM 2907 C C . LEU B 1 135 ? 7.164 17.156 2.646 1 97.62 135 LEU B C 1
ATOM 2909 O O . LEU B 1 135 ? 6.828 17.781 3.656 1 97.62 135 LEU B O 1
ATOM 2913 N N . ILE B 1 136 ? 8.18 17.438 1.903 1 98 136 ILE B N 1
ATOM 2914 C CA . ILE B 1 136 ? 8.969 18.625 2.215 1 98 136 ILE B CA 1
ATOM 2915 C C . ILE B 1 136 ? 8.07 19.859 2.221 1 98 136 ILE B C 1
ATOM 2917 O O . ILE B 1 136 ? 8.141 20.672 3.141 1 98 136 ILE B O 1
ATOM 2921 N N . LEU B 1 137 ? 7.246 20 1.222 1 98.56 137 LEU B N 1
ATOM 2922 C CA . LEU B 1 137 ? 6.352 21.141 1.122 1 98.56 137 LEU B CA 1
ATOM 2923 C C . LEU B 1 137 ? 5.43 21.219 2.334 1 98.56 137 LEU B C 1
ATOM 2925 O O . LEU B 1 137 ? 5.238 22.297 2.908 1 98.56 137 LEU B O 1
ATOM 2929 N N . ILE B 1 138 ? 4.969 20.078 2.732 1 98.56 138 ILE B N 1
ATOM 2930 C CA . ILE B 1 138 ? 4.004 20.016 3.822 1 98.56 138 ILE B CA 1
ATOM 2931 C C . ILE B 1 138 ? 4.711 20.25 5.156 1 98.56 138 ILE B C 1
ATOM 2933 O O . ILE B 1 138 ? 4.246 21.047 5.98 1 98.56 138 ILE B O 1
ATOM 2937 N N . LEU B 1 139 ? 5.871 19.656 5.324 1 98.56 139 LEU B N 1
ATOM 2938 C CA . LEU B 1 139 ? 6.578 19.703 6.598 1 98.56 139 LEU B CA 1
ATOM 2939 C C . LEU B 1 139 ? 7.285 21.047 6.785 1 98.56 139 LEU B C 1
ATOM 2941 O O . LEU B 1 139 ? 7.707 21.375 7.895 1 98.56 139 LEU B O 1
ATOM 2945 N N . SER B 1 140 ? 7.41 21.75 5.773 1 98.62 140 SER B N 1
ATOM 2946 C CA . SER B 1 140 ? 8.039 23.062 5.871 1 98.62 140 SER B CA 1
ATOM 2947 C C . SER B 1 140 ? 7.027 24.125 6.289 1 98.62 140 SER B C 1
ATOM 2949 O O . SER B 1 140 ? 7.387 25.281 6.496 1 98.62 140 SER B O 1
ATOM 2951 N N . ARG B 1 141 ? 5.789 23.75 6.426 1 98.31 141 ARG B N 1
ATOM 2952 C CA . ARG B 1 141 ? 4.77 24.594 7.047 1 98.31 141 ARG B CA 1
ATOM 2953 C C . ARG B 1 141 ? 4.879 24.547 8.562 1 98.31 141 ARG B C 1
ATOM 2955 O O . ARG B 1 141 ? 5.234 23.516 9.141 1 98.31 141 ARG B O 1
ATOM 2962 N N . ASN B 1 142 ? 4.648 25.625 9.156 1 97.88 142 ASN B N 1
ATOM 2963 C CA . ASN B 1 142 ? 4.406 25.656 10.594 1 97.88 142 ASN B CA 1
ATOM 2964 C C . ASN B 1 142 ? 2.916 25.703 10.914 1 97.88 142 ASN B C 1
ATOM 2966 O O . ASN B 1 142 ? 2.453 26.641 11.562 1 97.88 142 ASN B O 1
ATOM 2970 N N . ALA B 1 143 ? 2.225 24.688 10.531 1 98.25 143 ALA B N 1
ATOM 2971 C CA . ALA B 1 143 ? 0.766 24.656 10.609 1 98.25 143 ALA B CA 1
ATOM 2972 C C . ALA B 1 143 ? 0.306 24.234 12 1 98.25 143 ALA B C 1
ATOM 2974 O O . ALA B 1 143 ? 1.06 23.594 12.75 1 98.25 143 ALA B O 1
ATOM 2975 N N . LYS B 1 144 ? -0.864 24.609 12.297 1 98.31 144 LYS B N 1
ATOM 2976 C CA . LYS B 1 144 ? -1.458 24.203 13.57 1 98.31 144 LYS B CA 1
ATOM 2977 C C . LYS B 1 144 ? -2.002 22.781 13.5 1 98.31 144 LYS B C 1
ATOM 2979 O O . LYS B 1 144 ? -1.995 22.062 14.5 1 98.31 144 LYS B O 1
ATOM 2984 N N . LEU B 1 145 ? -2.443 22.406 12.344 1 98.69 145 LEU B N 1
ATOM 2985 C CA . LEU B 1 145 ? -3.016 21.078 12.117 1 98.69 145 LEU B CA 1
ATOM 2986 C C . LEU B 1 145 ? -2.465 20.453 10.836 1 98.69 145 LEU B C 1
ATOM 2988 O O . LEU B 1 145 ? -2.598 21.031 9.758 1 98.69 145 LEU B O 1
ATOM 2992 N N . TYR B 1 146 ? -1.812 19.312 10.961 1 98.75 146 TYR B N 1
ATOM 2993 C CA . TYR B 1 146 ? -1.372 18.516 9.82 1 98.75 146 TYR B CA 1
ATOM 2994 C C . TYR B 1 146 ? -2.34 17.359 9.547 1 98.75 146 TYR B C 1
ATOM 2996 O O . TYR B 1 146 ? -2.723 16.641 10.469 1 98.75 146 TYR B O 1
ATOM 3004 N N . ILE B 1 147 ? -2.793 17.234 8.328 1 98.69 147 ILE B N 1
ATOM 3005 C CA . ILE B 1 147 ? -3.639 16.141 7.875 1 98.69 147 ILE B CA 1
ATOM 3006 C C . ILE B 1 147 ? -2.889 15.312 6.832 1 98.69 147 ILE B C 1
ATOM 3008 O O . ILE B 1 147 ? -2.648 15.781 5.715 1 98.69 147 ILE B O 1
ATOM 3012 N N . LEU B 1 148 ? -2.527 14.125 7.191 1 98.31 148 LEU B N 1
ATOM 3013 C CA . LEU B 1 148 ? -1.707 13.266 6.344 1 98.31 148 LEU B CA 1
ATOM 3014 C C . LEU B 1 148 ? -2.488 12.031 5.906 1 98.31 148 LEU B C 1
ATOM 3016 O O . LEU B 1 148 ? -2.732 11.125 6.707 1 98.31 148 LEU B O 1
ATOM 3020 N N . ASP B 1 149 ? -2.828 12.031 4.691 1 97.38 149 ASP B N 1
ATOM 3021 C CA . ASP B 1 149 ? -3.609 10.93 4.133 1 97.38 149 ASP B CA 1
ATOM 3022 C C . ASP B 1 149 ? -2.703 9.859 3.533 1 97.38 149 ASP B C 1
ATOM 3024 O O . ASP B 1 149 ? -2.225 10.008 2.406 1 97.38 149 ASP B O 1
ATOM 3028 N N . GLU B 1 150 ? -2.457 8.797 4.312 1 95.5 150 GLU B N 1
ATOM 3029 C CA . GLU B 1 150 ? -1.639 7.664 3.902 1 95.5 150 GLU B CA 1
ATOM 3030 C C . GLU B 1 150 ? -0.247 8.117 3.467 1 95.5 150 GLU B C 1
ATOM 3032 O O . GLU B 1 150 ? 0.202 7.781 2.367 1 95.5 150 GLU B O 1
ATOM 3037 N N . PRO B 1 151 ? 0.488 8.664 4.367 1 95.56 151 PRO B N 1
ATOM 3038 C CA . PRO B 1 151 ? 1.771 9.266 3.988 1 95.56 151 PRO B CA 1
ATOM 3039 C C . PRO B 1 151 ? 2.822 8.219 3.619 1 95.56 151 PRO B C 1
ATOM 3041 O O . PRO B 1 151 ? 3.84 8.555 3.008 1 95.56 151 PRO B O 1
ATOM 3044 N N . ILE B 1 152 ? 2.555 6.961 3.975 1 91.56 152 ILE B N 1
ATOM 3045 C CA . ILE B 1 152 ? 3.58 5.953 3.736 1 91.56 152 ILE B CA 1
ATOM 3046 C C . ILE B 1 152 ? 3.025 4.859 2.824 1 91.56 152 ILE B C 1
ATOM 3048 O O . ILE B 1 152 ? 3.568 3.754 2.77 1 91.56 152 ILE B O 1
ATOM 3052 N N . ALA B 1 153 ? 2.012 5.164 2.146 1 87.31 153 ALA B N 1
ATOM 3053 C CA . ALA B 1 153 ? 1.411 4.184 1.248 1 87.31 153 ALA B CA 1
ATOM 3054 C C . ALA B 1 153 ? 2.242 4.02 -0.021 1 87.31 153 ALA B C 1
ATOM 3056 O O . ALA B 1 153 ? 2.754 5 -0.567 1 87.31 153 ALA B O 1
ATOM 3057 N N . GLY B 1 154 ? 2.4 2.785 -0.476 1 81.69 154 GLY B N 1
ATOM 3058 C CA . GLY B 1 154 ? 2.963 2.521 -1.79 1 81.69 154 GLY B CA 1
ATOM 3059 C C . GLY B 1 154 ? 4.477 2.637 -1.825 1 81.69 154 GLY B C 1
ATOM 3060 O O . GLY B 1 154 ? 5.078 2.652 -2.9 1 81.69 154 GLY B O 1
ATOM 3061 N N . VAL B 1 155 ? 5.105 2.836 -0.704 1 85.12 155 VAL B N 1
ATOM 3062 C CA . VAL B 1 155 ? 6.559 2.963 -0.677 1 85.12 155 VAL B CA 1
ATOM 3063 C C . VAL B 1 155 ? 7.176 1.718 -0.039 1 85.12 155 VAL B C 1
ATOM 3065 O O . VAL B 1 155 ? 6.48 0.949 0.629 1 85.12 155 VAL B O 1
ATOM 3068 N N . ASP B 1 156 ? 8.461 1.552 -0.32 1 89.19 156 ASP B N 1
ATOM 3069 C CA . ASP B 1 156 ? 9.148 0.4 0.256 1 89.19 156 ASP B CA 1
ATOM 3070 C C . ASP B 1 156 ? 9.492 0.642 1.725 1 89.19 156 ASP B C 1
ATOM 3072 O O . ASP B 1 156 ? 9.25 1.73 2.252 1 89.19 156 ASP B O 1
ATOM 3076 N N . ILE B 1 157 ? 10.023 -0.292 2.355 1 91.25 157 ILE B N 1
ATOM 3077 C CA . ILE B 1 157 ? 10.242 -0.323 3.799 1 91.25 157 ILE B CA 1
ATOM 3078 C C . ILE B 1 157 ? 11.211 0.785 4.199 1 91.25 157 ILE B C 1
ATOM 3080 O O . ILE B 1 157 ? 10.977 1.498 5.18 1 91.25 157 ILE B O 1
ATOM 3084 N N . VAL B 1 158 ? 12.25 0.918 3.436 1 90.12 158 VAL B N 1
ATOM 3085 C CA . VAL B 1 158 ? 13.289 1.89 3.768 1 90.12 158 VAL B CA 1
ATOM 3086 C C . VAL B 1 158 ? 12.727 3.305 3.643 1 90.12 158 VAL B C 1
ATOM 3088 O O . VAL B 1 158 ? 12.883 4.121 4.555 1 90.12 158 VAL B O 1
ATOM 3091 N N . THR B 1 159 ? 12.062 3.559 2.602 1 88.62 159 THR B N 1
ATOM 3092 C CA . THR B 1 159 ? 11.461 4.867 2.377 1 88.62 159 THR B CA 1
ATOM 3093 C C . THR B 1 159 ? 10.406 5.168 3.438 1 88.62 159 THR B C 1
ATOM 3095 O O . THR B 1 159 ? 10.297 6.305 3.908 1 88.62 159 THR B O 1
ATOM 3098 N N . ARG B 1 160 ? 9.68 4.184 3.77 1 91.31 160 ARG B N 1
ATOM 3099 C CA . ARG B 1 160 ? 8.664 4.324 4.805 1 91.31 160 ARG B CA 1
ATOM 3100 C C . ARG B 1 160 ? 9.273 4.809 6.113 1 91.31 160 ARG B C 1
ATOM 3102 O O . ARG B 1 160 ? 8.758 5.73 6.746 1 91.31 160 ARG B O 1
ATOM 3109 N N . LYS B 1 161 ? 10.32 4.207 6.477 1 91.06 161 LYS B N 1
ATOM 3110 C CA . LYS B 1 161 ? 11 4.586 7.711 1 91.06 1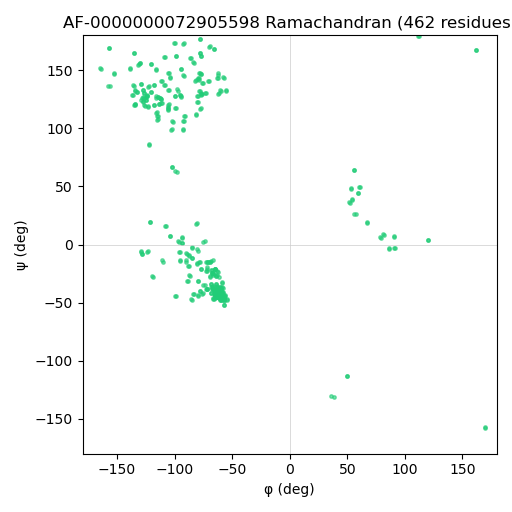61 LYS B CA 1
ATOM 3111 C C . LYS B 1 161 ? 11.539 6.008 7.629 1 91.06 161 LYS B C 1
ATOM 3113 O O . LYS B 1 161 ? 11.477 6.762 8.602 1 91.06 161 LYS B O 1
ATOM 3118 N N . GLU B 1 162 ? 12.031 6.32 6.516 1 90.94 162 GLU B N 1
ATOM 3119 C CA . GLU B 1 162 ? 12.531 7.672 6.293 1 90.94 162 GLU B CA 1
ATOM 3120 C C . GLU B 1 162 ? 11.422 8.703 6.43 1 90.94 162 GLU B C 1
ATOM 3122 O O . GLU B 1 162 ? 11.594 9.734 7.078 1 90.94 162 GLU B O 1
ATOM 3127 N N . ILE B 1 163 ? 10.336 8.406 5.844 1 92.5 163 ILE B N 1
ATOM 3128 C CA . ILE B 1 163 ? 9.203 9.328 5.859 1 92.5 163 ILE B CA 1
ATOM 3129 C C . ILE B 1 163 ? 8.695 9.492 7.293 1 92.5 163 ILE B C 1
ATOM 3131 O O . ILE B 1 163 ? 8.43 10.609 7.738 1 92.5 163 ILE B O 1
ATOM 3135 N N . MET B 1 164 ? 8.617 8.43 8.031 1 94.19 164 MET B N 1
ATOM 3136 C CA . MET B 1 164 ? 8.164 8.484 9.414 1 94.19 164 MET B CA 1
ATOM 3137 C C . MET B 1 164 ? 9.117 9.32 10.266 1 94.19 164 MET B C 1
ATOM 3139 O O . MET B 1 164 ? 8.672 10.102 11.109 1 94.19 164 MET B O 1
ATOM 3143 N N . LYS B 1 165 ? 10.344 9.141 10 1 94.06 165 LYS B N 1
ATOM 3144 C CA . LYS B 1 165 ? 11.352 9.938 10.695 1 94.06 165 LYS B CA 1
ATOM 3145 C C . LYS B 1 165 ? 11.195 11.422 10.375 1 94.06 165 LYS B C 1
ATOM 3147 O O . LYS B 1 165 ? 11.258 12.266 11.273 1 94.06 165 LYS B O 1
ATOM 3152 N N . LEU B 1 166 ? 10.969 11.703 9.156 1 94.81 166 LEU B N 1
ATOM 3153 C CA . LEU B 1 166 ? 10.773 13.086 8.727 1 94.81 166 LEU B CA 1
ATOM 3154 C C . LEU B 1 166 ? 9.57 13.703 9.438 1 94.81 166 LEU B C 1
ATOM 3156 O O . LEU B 1 166 ? 9.648 14.828 9.938 1 94.81 166 LEU B O 1
ATOM 3160 N N . ILE B 1 167 ? 8.508 12.977 9.508 1 96.06 167 ILE B N 1
ATOM 3161 C CA . ILE B 1 167 ? 7.289 13.461 10.148 1 96.06 167 ILE B CA 1
ATOM 3162 C C . ILE B 1 167 ? 7.543 13.711 11.633 1 96.06 167 ILE B C 1
ATOM 3164 O O . ILE B 1 167 ? 7.227 14.789 12.148 1 96.06 167 ILE B O 1
ATOM 3168 N N . THR B 1 168 ? 8.172 12.828 12.273 1 95.44 168 THR B N 1
ATOM 3169 C CA . THR B 1 168 ? 8.414 12.883 13.711 1 95.44 168 THR B CA 1
ATOM 3170 C C . THR B 1 168 ? 9.375 14.016 14.055 1 95.44 168 THR B C 1
ATOM 3172 O O . THR B 1 168 ? 9.203 14.703 15.062 1 95.44 168 THR B O 1
ATOM 3175 N N . GLU B 1 169 ? 10.281 14.258 13.18 1 95.75 169 GLU B N 1
ATOM 3176 C CA . GLU B 1 169 ? 11.352 15.211 13.477 1 95.75 169 GLU B CA 1
ATOM 3177 C C . GLU B 1 169 ? 10.961 16.625 13.055 1 95.75 169 GLU B C 1
ATOM 3179 O O . GLU B 1 169 ? 11.586 17.594 13.492 1 95.75 169 GLU B O 1
ATOM 3184 N N . ASN B 1 170 ? 9.93 16.734 12.258 1 96.56 170 ASN B N 1
ATOM 3185 C CA . ASN B 1 170 ? 9.773 18.047 11.625 1 96.56 170 ASN B CA 1
ATOM 3186 C C . ASN B 1 170 ? 8.414 18.656 11.93 1 96.56 170 ASN B C 1
ATOM 3188 O O . ASN B 1 170 ? 8.148 19.797 11.547 1 96.56 170 ASN B O 1
ATOM 3192 N N . ILE B 1 171 ? 7.562 17.953 12.57 1 96 171 ILE B N 1
ATOM 3193 C CA . ILE B 1 171 ? 6.309 18.547 13.023 1 96 171 ILE B CA 1
ATOM 3194 C C . ILE B 1 171 ? 6.453 19 14.477 1 96 171 ILE B C 1
ATOM 3196 O O . ILE B 1 171 ? 6.891 18.234 15.336 1 96 171 ILE B O 1
ATOM 3200 N N . ASN B 1 172 ? 6.082 20.219 14.609 1 95.06 172 ASN B N 1
ATOM 3201 C CA . ASN B 1 172 ? 6.18 20.812 15.938 1 95.06 172 ASN B CA 1
ATOM 3202 C C . ASN B 1 172 ? 5.293 20.094 16.953 1 95.06 172 ASN B C 1
ATOM 3204 O O . ASN B 1 172 ? 4.168 19.703 16.625 1 95.06 172 ASN B O 1
ATOM 3208 N N . GLN B 1 173 ? 5.723 20.016 18.141 1 93 173 GLN B N 1
ATOM 3209 C CA . GLN B 1 173 ? 4.996 19.312 19.188 1 93 173 GLN B CA 1
ATOM 3210 C C . GLN B 1 173 ? 3.674 20 19.516 1 93 173 GLN B C 1
ATOM 3212 O O . GLN B 1 173 ? 2.729 19.359 19.969 1 93 173 GLN B O 1
ATOM 3217 N N . ASP B 1 174 ? 3.678 21.219 19.25 1 95.88 174 ASP B N 1
ATOM 3218 C CA . ASP B 1 174 ? 2.467 21.984 19.531 1 95.88 174 ASP B CA 1
ATOM 3219 C C . ASP B 1 174 ? 1.425 21.812 18.438 1 95.88 174 ASP B C 1
ATOM 3221 O O . ASP B 1 174 ? 0.255 22.141 18.609 1 95.88 174 ASP B O 1
ATOM 3225 N N . SER B 1 175 ? 1.835 21.328 17.312 1 98 175 SER B N 1
ATOM 3226 C CA . SER B 1 175 ? 0.909 21.078 16.203 1 98 175 SER B CA 1
ATOM 3227 C C . SER B 1 175 ? 0.117 19.797 16.422 1 98 175 SER B C 1
ATOM 3229 O O . SER B 1 175 ? 0.589 18.875 17.094 1 98 175 SER B O 1
ATOM 3231 N N . SER B 1 176 ? -1.094 19.797 15.945 1 98.56 176 SER B N 1
ATOM 3232 C CA . SER B 1 176 ? -1.899 18.578 15.938 1 98.56 176 SER B CA 1
ATOM 3233 C C . SER B 1 176 ? -1.779 17.844 14.602 1 98.56 176 SER B C 1
ATOM 3235 O O . SER B 1 176 ? -1.515 18.469 13.57 1 98.56 176 SER B O 1
ATOM 3237 N N . VAL B 1 177 ? -1.932 16.547 14.656 1 98.5 177 VAL B N 1
ATOM 3238 C CA . VAL B 1 177 ? -1.769 15.742 13.445 1 98.5 177 VAL B CA 1
ATOM 3239 C C . VAL B 1 177 ? -2.908 14.727 13.336 1 98.5 177 VAL B C 1
ATOM 3241 O O . VAL B 1 177 ? -3.297 14.117 14.328 1 98.5 177 VAL B O 1
ATOM 3244 N N . ILE B 1 178 ? -3.506 14.625 12.188 1 98.62 178 ILE B N 1
ATOM 3245 C CA . ILE B 1 178 ? -4.402 13.523 11.836 1 98.62 178 ILE B CA 1
ATOM 3246 C C . ILE B 1 178 ? -3.762 12.672 10.742 1 98.62 178 ILE B C 1
ATOM 3248 O O . ILE B 1 178 ? -3.363 13.195 9.695 1 98.62 178 ILE B O 1
ATOM 3252 N N . ILE B 1 179 ? -3.658 11.398 10.984 1 98.19 179 ILE B N 1
ATOM 3253 C CA . ILE B 1 179 ? -3.018 10.5 10.031 1 98.19 179 ILE B CA 1
ATOM 3254 C C . ILE B 1 179 ? -3.959 9.336 9.703 1 98.19 179 ILE B C 1
ATOM 3256 O O . ILE B 1 179 ? -4.586 8.773 10.602 1 98.19 179 ILE B O 1
ATOM 3260 N N . THR B 1 180 ? -4.148 9.078 8.477 1 97.19 180 THR B N 1
ATOM 3261 C CA . THR B 1 180 ? -4.773 7.828 8.055 1 97.19 180 THR B CA 1
ATOM 3262 C C . THR B 1 180 ? -3.727 6.867 7.5 1 97.19 180 THR B C 1
ATOM 3264 O O . THR B 1 180 ? -2.738 7.289 6.898 1 97.19 180 THR B O 1
ATOM 3267 N N . THR B 1 181 ? -3.951 5.555 7.789 1 95.25 181 THR B N 1
ATOM 3268 C CA . THR B 1 181 ? -3.027 4.559 7.262 1 95.25 181 THR B CA 1
ATOM 3269 C C . THR B 1 181 ? -3.629 3.158 7.352 1 95.25 181 THR B C 1
ATOM 3271 O O . THR B 1 181 ? -4.414 2.873 8.258 1 95.25 181 THR B O 1
ATOM 3274 N N . HIS B 1 182 ? -3.197 2.354 6.449 1 93 182 HIS B N 1
ATOM 3275 C CA . HIS B 1 182 ? -3.484 0.927 6.562 1 93 182 HIS B CA 1
ATOM 3276 C C . HIS B 1 182 ? -2.32 0.179 7.203 1 93 182 HIS B C 1
ATOM 3278 O O . HIS B 1 182 ? -2.453 -0.995 7.559 1 93 182 HIS B O 1
ATOM 3284 N N . LEU B 1 183 ? -1.262 0.848 7.426 1 93.12 183 LEU B N 1
ATOM 3285 C CA . LEU B 1 183 ? -0.083 0.271 8.062 1 93.12 183 LEU B CA 1
ATOM 3286 C C . LEU B 1 183 ? 0.003 0.689 9.523 1 93.12 183 LEU B C 1
ATOM 3288 O O . LEU B 1 183 ? 0.979 1.318 9.938 1 93.12 183 LEU B O 1
ATOM 3292 N N . ILE B 1 184 ? -0.933 0.212 10.25 1 94.88 184 ILE B N 1
ATOM 3293 C CA . ILE B 1 184 ? -1.161 0.667 11.617 1 94.88 184 ILE B CA 1
ATOM 3294 C C . ILE B 1 184 ? 0.034 0.292 12.492 1 94.88 184 ILE B C 1
ATOM 3296 O O . ILE B 1 184 ? 0.541 1.122 13.25 1 94.88 184 ILE B O 1
ATOM 3300 N N . SER B 1 185 ? 0.536 -0.875 12.336 1 91.69 185 SER B N 1
ATOM 3301 C CA . SER B 1 185 ? 1.598 -1.372 13.203 1 91.69 185 SER B CA 1
ATOM 3302 C C . SER B 1 185 ? 2.869 -0.544 13.055 1 91.69 185 SER B C 1
ATOM 3304 O O . SER B 1 185 ? 3.645 -0.409 14.008 1 91.69 185 SER B O 1
ATOM 3306 N N . ASP B 1 186 ? 3.041 0.04 11.938 1 90.31 186 ASP B N 1
ATOM 3307 C CA . ASP B 1 186 ? 4.246 0.817 11.664 1 90.31 186 ASP B CA 1
ATOM 3308 C C . ASP B 1 186 ? 4.188 2.18 12.352 1 90.31 186 ASP B C 1
ATOM 3310 O O . ASP B 1 186 ? 5.223 2.797 12.602 1 90.31 186 ASP B O 1
ATOM 3314 N N . ILE B 1 187 ? 2.893 2.635 12.695 1 93.5 187 ILE B N 1
ATOM 3315 C CA . ILE B 1 187 ? 2.801 4.051 13.039 1 93.5 187 ILE B CA 1
ATOM 3316 C C . ILE B 1 187 ? 2.07 4.207 14.375 1 93.5 187 ILE B C 1
ATOM 3318 O O . ILE B 1 187 ? 2.025 5.305 14.938 1 93.5 187 ILE B O 1
ATOM 3322 N N . GLU B 1 188 ? 1.592 3.203 14.898 1 93.94 188 GLU B N 1
ATOM 3323 C CA . GLU B 1 188 ? 0.697 3.326 16.047 1 93.94 188 GLU B CA 1
ATOM 3324 C C . GLU B 1 188 ? 1.425 3.914 17.25 1 93.94 188 GLU B C 1
ATOM 3326 O O . GLU B 1 188 ? 0.797 4.504 18.141 1 93.94 188 GLU B O 1
ATOM 3331 N N . GLN B 1 189 ? 2.73 3.811 17.25 1 92.12 189 GLN B N 1
ATOM 3332 C CA . GLN B 1 189 ? 3.496 4.363 18.359 1 92.12 189 GLN B CA 1
ATOM 3333 C C . GLN B 1 189 ? 3.445 5.891 18.359 1 92.12 189 GLN B C 1
ATOM 3335 O O . GLN B 1 189 ? 3.768 6.527 19.359 1 92.12 189 GLN B O 1
ATOM 3340 N N . LEU B 1 190 ? 3.029 6.453 17.266 1 94.69 190 LEU B N 1
ATOM 3341 C CA . LEU B 1 190 ? 2.955 7.906 17.156 1 94.69 190 LEU B CA 1
ATOM 3342 C C . LEU B 1 190 ? 1.613 8.422 17.656 1 94.69 190 LEU B C 1
ATOM 3344 O O . LEU B 1 190 ? 1.473 9.617 17.953 1 94.69 190 LEU B O 1
ATOM 3348 N N . PHE B 1 191 ? 0.669 7.613 17.75 1 97.12 191 PHE B N 1
ATOM 3349 C CA . PHE B 1 191 ? -0.692 8.047 18.047 1 97.12 191 PHE B CA 1
ATOM 3350 C C . PHE B 1 191 ? -0.859 8.352 19.531 1 97.12 191 PHE B C 1
ATOM 3352 O O . PHE B 1 191 ? -0.477 7.551 20.375 1 97.12 191 PHE B O 1
ATOM 3359 N N . ASP B 1 192 ? -1.437 9.469 19.797 1 97.44 192 ASP B N 1
ATOM 3360 C CA . ASP B 1 192 ? -2.002 9.703 21.125 1 97.44 192 ASP B CA 1
ATOM 3361 C C . ASP B 1 192 ? -3.404 9.117 21.234 1 97.44 192 ASP B C 1
ATOM 3363 O O . ASP B 1 192 ? -3.758 8.523 22.266 1 97.44 192 ASP B O 1
ATOM 3367 N N . LYS B 1 193 ? -4.129 9.352 20.156 1 97.44 193 LYS B N 1
ATOM 3368 C CA . LYS B 1 193 ? -5.523 8.93 20.062 1 97.44 193 LYS B CA 1
ATOM 3369 C C . LYS B 1 193 ? -5.785 8.172 18.75 1 97.44 193 LYS B C 1
ATOM 3371 O O . LYS B 1 193 ? -5.039 8.328 17.781 1 97.44 193 LYS B O 1
ATOM 3376 N N . VAL B 1 194 ? -6.816 7.379 18.844 1 97.69 194 VAL B N 1
ATOM 3377 C CA . VAL B 1 194 ? -7.254 6.695 17.641 1 97.69 194 VAL B CA 1
ATOM 3378 C C . VAL B 1 194 ? -8.773 6.766 17.516 1 97.69 194 VAL B C 1
ATOM 3380 O O . VAL B 1 194 ? -9.484 6.637 18.516 1 97.69 194 VAL B O 1
ATOM 3383 N N . ALA B 1 195 ? -9.258 7.031 16.375 1 97.62 195 ALA B N 1
ATOM 3384 C CA . ALA B 1 195 ? -10.68 6.996 16.031 1 97.62 195 ALA B CA 1
ATOM 3385 C C . ALA B 1 195 ? -10.953 5.996 14.914 1 97.62 195 ALA B C 1
ATOM 3387 O O . ALA B 1 195 ? -10.25 5.98 13.898 1 97.62 195 ALA B O 1
ATOM 3388 N N . PHE B 1 196 ? -11.914 5.191 15.133 1 96.94 196 PHE B N 1
ATOM 3389 C CA . PHE B 1 196 ? -12.352 4.246 14.109 1 96.94 196 PHE B CA 1
ATOM 3390 C C . PHE B 1 196 ? -13.586 4.77 13.383 1 96.94 196 PHE B C 1
ATOM 3392 O O . PHE B 1 196 ? -14.625 4.988 14 1 96.94 196 PHE B O 1
ATOM 3399 N N . LEU B 1 197 ? -13.391 4.984 12.117 1 97.25 197 LEU B N 1
ATOM 3400 C CA . LEU B 1 197 ? -14.508 5.422 11.281 1 97.25 197 LEU B CA 1
ATOM 3401 C C . LEU B 1 197 ? -15.227 4.227 10.664 1 97.25 197 LEU B C 1
ATOM 3403 O O . LEU B 1 197 ? -14.656 3.516 9.836 1 97.25 197 LEU B O 1
ATOM 3407 N N . LYS B 1 198 ? -16.406 4.031 11.141 1 93.25 198 LYS B N 1
ATOM 3408 C CA . LYS B 1 198 ? -17.234 2.912 10.695 1 93.25 198 LYS B CA 1
ATOM 3409 C C . LYS B 1 198 ? -18.625 3.391 10.25 1 93.25 198 LYS B C 1
ATOM 3411 O O . LYS B 1 198 ? -19.328 4.039 11.008 1 93.25 198 LYS B O 1
ATOM 3416 N N . ASP B 1 199 ? -18.953 3.088 9.062 1 90.81 199 ASP B N 1
ATOM 3417 C CA . ASP B 1 199 ? -20.266 3.416 8.508 1 90.81 199 ASP B CA 1
ATOM 3418 C C . ASP B 1 199 ? -20.562 4.906 8.656 1 90.81 199 ASP B C 1
ATOM 3420 O O . ASP B 1 199 ? -21.641 5.281 9.109 1 90.81 199 ASP B O 1
ATOM 3424 N N . GLY B 1 200 ? -19.531 5.695 8.445 1 94.62 200 GLY B N 1
ATOM 3425 C CA . GLY B 1 200 ? -19.688 7.137 8.391 1 94.62 200 GLY B CA 1
ATOM 3426 C C . GLY B 1 200 ? -19.734 7.785 9.758 1 94.62 200 GLY B C 1
ATOM 3427 O O . GLY B 1 200 ? -20.031 8.977 9.875 1 94.62 200 GLY B O 1
ATOM 3428 N N . LYS B 1 201 ? -19.453 6.973 10.75 1 95.5 201 LYS B N 1
ATOM 3429 C CA . LYS B 1 201 ? -19.531 7.488 12.109 1 95.5 201 LYS B CA 1
ATOM 3430 C C . LYS B 1 201 ? -18.266 7.137 12.898 1 95.5 201 LYS B C 1
ATOM 3432 O O . LYS B 1 201 ? -17.531 6.223 12.523 1 95.5 201 LYS B O 1
ATOM 3437 N N . ILE B 1 202 ? -18.047 7.934 13.867 1 95.44 202 ILE B N 1
ATOM 3438 C CA . ILE B 1 202 ? -17.047 7.652 14.891 1 95.44 202 ILE B CA 1
ATOM 3439 C C . ILE B 1 202 ? -17.719 7.488 16.25 1 95.44 202 ILE B C 1
ATOM 3441 O O . ILE B 1 202 ? -18.344 8.422 16.75 1 95.44 202 ILE B O 1
ATOM 3445 N N . ASP B 1 203 ? -17.672 6.32 16.75 1 85.12 203 ASP B N 1
ATOM 3446 C CA . ASP B 1 203 ? -18.391 6.055 18 1 85.12 203 ASP B CA 1
ATOM 3447 C C . ASP B 1 203 ? -17.594 6.566 19.203 1 85.12 203 ASP B C 1
ATOM 3449 O O . ASP B 1 203 ? -18.188 7.117 20.141 1 85.12 203 ASP B O 1
ATOM 3453 N N . LYS B 1 204 ? -16.312 6.262 19.125 1 87.69 204 LYS B N 1
ATOM 3454 C CA . LYS B 1 204 ? -15.484 6.656 20.266 1 87.69 204 LYS B CA 1
ATOM 3455 C C . LYS B 1 204 ? -14.039 6.891 19.828 1 87.69 204 LYS B C 1
ATOM 3457 O O . LYS B 1 204 ? -13.555 6.262 18.891 1 87.69 204 LYS B O 1
ATOM 3462 N N . ILE B 1 205 ? -13.508 7.84 20.562 1 93.5 205 ILE B N 1
ATOM 3463 C CA . ILE B 1 205 ? -12.078 8.062 20.422 1 93.5 205 ILE B CA 1
ATOM 3464 C C . ILE B 1 205 ? -11.336 7.355 21.547 1 93.5 205 ILE B C 1
ATOM 3466 O O . ILE B 1 205 ? -11.711 7.477 22.719 1 93.5 205 ILE B O 1
ATOM 3470 N N . HIS B 1 206 ? -10.344 6.699 21.141 1 93.69 206 HIS B N 1
ATOM 3471 C CA . HIS B 1 206 ? -9.602 5.906 22.109 1 93.69 206 HIS B CA 1
ATOM 3472 C C . HIS B 1 206 ? -8.227 6.516 22.391 1 93.69 206 HIS B C 1
ATOM 3474 O O . HIS B 1 206 ? -7.566 6.996 21.469 1 93.69 206 HIS B O 1
ATOM 3480 N N . ASP B 1 207 ? -7.91 6.516 23.656 1 95.94 207 ASP B N 1
ATOM 3481 C CA . ASP B 1 207 ? -6.539 6.84 24.031 1 95.94 207 ASP B CA 1
ATOM 3482 C C . ASP B 1 207 ? -5.621 5.633 23.859 1 95.94 207 ASP B C 1
ATOM 3484 O O . ASP B 1 207 ? -5.883 4.559 24.406 1 95.94 207 ASP B O 1
ATOM 3488 N N . VAL B 1 208 ? -4.547 5.848 23.156 1 95.62 208 VAL B N 1
ATOM 3489 C CA . VAL B 1 208 ? -3.711 4.715 22.766 1 95.62 208 VAL B CA 1
ATOM 3490 C C . VAL B 1 208 ? -3.072 4.094 24 1 95.62 208 VAL B C 1
ATOM 3492 O O . VAL B 1 208 ? -2.965 2.869 24.109 1 95.62 208 VAL B O 1
ATOM 3495 N N . GLU B 1 209 ? -2.691 4.871 24.906 1 93.5 209 GLU B N 1
ATOM 3496 C CA . GLU B 1 209 ? -2.111 4.352 26.141 1 93.5 209 GLU B CA 1
ATOM 3497 C C . GLU B 1 209 ? -3.129 3.521 26.922 1 93.5 209 GLU B C 1
ATOM 3499 O O . GLU B 1 209 ? -2.795 2.461 27.469 1 93.5 209 GLU B O 1
ATOM 3504 N N . THR B 1 210 ? -4.281 4.012 26.938 1 91.5 210 THR B N 1
ATOM 3505 C CA . THR B 1 210 ? -5.352 3.307 27.625 1 91.5 210 THR B CA 1
ATOM 3506 C C . THR B 1 210 ? -5.637 1.964 26.953 1 91.5 210 THR B C 1
ATOM 3508 O O . THR B 1 210 ? -5.84 0.957 27.641 1 91.5 210 THR B O 1
ATOM 3511 N N . ILE B 1 211 ? -5.605 1.974 25.656 1 90.19 211 ILE B N 1
ATOM 3512 C CA . ILE B 1 211 ? -5.797 0.729 24.922 1 90.19 211 ILE B CA 1
ATOM 3513 C C . ILE B 1 211 ? -4.734 -0.285 25.328 1 90.19 211 ILE B C 1
ATOM 3515 O O . ILE B 1 211 ? -5.051 -1.429 25.672 1 90.19 211 ILE B O 1
ATOM 3519 N N . ARG B 1 212 ? -3.627 0.147 25.359 1 89.56 212 ARG B N 1
ATOM 3520 C CA . ARG B 1 212 ? -2.504 -0.734 25.656 1 89.56 212 ARG B CA 1
ATOM 3521 C C . ARG B 1 212 ? -2.586 -1.253 27.094 1 89.56 212 ARG B C 1
ATOM 3523 O O . ARG B 1 212 ? -2.436 -2.453 27.328 1 89.56 212 ARG B O 1
ATOM 3530 N N . TYR B 1 213 ? -2.914 -0.401 27.984 1 90.38 213 TYR B N 1
ATOM 3531 C CA . TYR B 1 213 ? -2.879 -0.729 29.406 1 90.38 213 TYR B CA 1
ATOM 3532 C C . TYR B 1 213 ? -4.098 -1.555 29.797 1 90.38 213 TYR B C 1
ATOM 3534 O O . TYR B 1 213 ? -3.973 -2.541 30.531 1 90.38 213 TYR B O 1
ATOM 3542 N N . GLU B 1 214 ? -5.141 -1.22 29.281 1 90.31 214 GLU B N 1
ATOM 3543 C CA . GLU B 1 214 ? -6.387 -1.827 29.75 1 90.31 214 GLU B CA 1
ATOM 3544 C C . GLU B 1 214 ? -6.707 -3.096 28.969 1 90.31 214 GLU B C 1
ATOM 3546 O O . GLU B 1 214 ? -7.285 -4.039 29.516 1 90.31 214 GLU B O 1
ATOM 3551 N N . THR B 1 215 ? -6.297 -3.084 27.75 1 87.88 215 THR B N 1
ATOM 3552 C CA . THR B 1 215 ? -6.73 -4.207 26.922 1 87.88 215 THR B CA 1
ATOM 3553 C C . THR B 1 215 ? -5.555 -5.117 26.594 1 87.88 215 THR B C 1
ATOM 3555 O O . THR B 1 215 ? -5.746 -6.254 26.156 1 87.88 215 THR B O 1
ATOM 3558 N N . LYS B 1 216 ? -4.395 -4.699 26.781 1 90.88 216 LYS B N 1
ATOM 3559 C CA . LYS B 1 216 ? -3.18 -5.426 26.422 1 90.88 216 LYS B CA 1
ATOM 3560 C C . LYS B 1 216 ? -3.164 -5.766 24.938 1 90.88 216 LYS B C 1
ATOM 3562 O O . LYS B 1 216 ? -2.645 -6.812 24.547 1 90.88 216 LYS B O 1
ATOM 3567 N N . LYS B 1 217 ? -3.902 -4.875 24.234 1 92.38 217 LYS B N 1
ATOM 3568 C CA . LYS B 1 217 ? -3.971 -5.074 22.797 1 92.38 217 LYS B CA 1
ATOM 3569 C C . LYS B 1 217 ? -3.338 -3.902 22.047 1 92.38 217 LYS B C 1
ATOM 3571 O O . LYS B 1 217 ? -3.289 -2.785 22.562 1 92.38 217 LYS B O 1
ATOM 3576 N N . SER B 1 218 ? -2.82 -4.234 20.859 1 93.69 218 SER B N 1
ATOM 3577 C CA . SER B 1 218 ? -2.354 -3.182 19.953 1 93.69 218 SER B CA 1
ATOM 3578 C C . SER B 1 218 ? -3.52 -2.504 19.25 1 93.69 218 SER B C 1
ATOM 3580 O O . SER B 1 218 ? -4.637 -3.025 19.234 1 93.69 218 SER B O 1
ATOM 3582 N N . VAL B 1 219 ? -3.281 -1.34 18.703 1 95.25 219 VAL B N 1
ATOM 3583 C CA . VAL B 1 219 ? -4.289 -0.625 17.938 1 95.25 219 VAL B CA 1
ATOM 3584 C C . VAL B 1 219 ? -4.75 -1.49 16.766 1 95.25 219 VAL B C 1
ATOM 3586 O O . VAL B 1 219 ? -5.938 -1.52 16.438 1 95.25 219 VAL B O 1
ATOM 3589 N N . GLU B 1 220 ? -3.809 -2.209 16.203 1 93.38 220 GLU B N 1
ATOM 3590 C CA . GLU B 1 220 ? -4.141 -3.082 15.078 1 93.38 220 GLU B CA 1
ATOM 3591 C C . GLU B 1 220 ? -5.102 -4.188 15.508 1 93.38 220 GLU B C 1
ATOM 3593 O O . GLU B 1 220 ? -6.039 -4.52 14.781 1 93.38 220 GLU B O 1
ATOM 3598 N N . GLN B 1 221 ? -4.832 -4.77 16.609 1 93 221 GLN B N 1
ATOM 3599 C CA . GLN B 1 221 ? -5.715 -5.809 17.125 1 93 221 GLN B CA 1
ATOM 3600 C C . GLN B 1 221 ? -7.121 -5.266 17.359 1 93 221 GL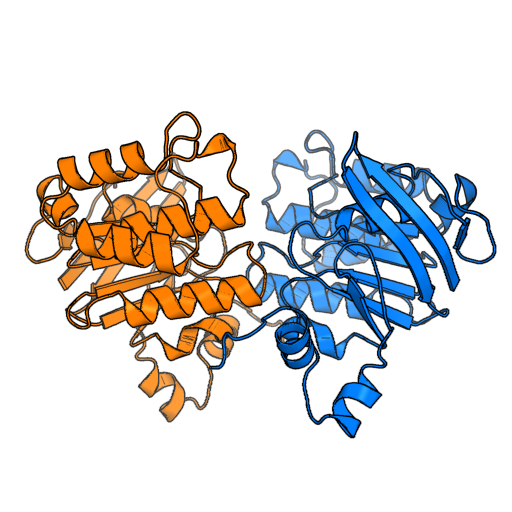N B C 1
ATOM 3602 O O . GLN B 1 221 ? -8.109 -5.934 17.047 1 93 221 GLN B O 1
ATOM 3607 N N . LEU B 1 222 ? -7.195 -4.086 17.906 1 93.06 222 LEU B N 1
ATOM 3608 C CA . LEU B 1 222 ? -8.492 -3.445 18.109 1 93.06 222 LEU B CA 1
ATOM 3609 C C . LEU B 1 222 ? -9.18 -3.182 16.781 1 93.06 222 LEU B C 1
ATOM 3611 O O . LEU B 1 222 ? -10.406 -3.322 16.672 1 93.06 222 LEU B O 1
ATOM 3615 N N . TYR B 1 223 ? -8.422 -2.76 15.828 1 94.75 223 TYR B N 1
ATOM 3616 C CA . TYR B 1 223 ? -8.938 -2.559 14.477 1 94.75 223 TYR B CA 1
ATOM 3617 C C . TYR B 1 223 ? -9.602 -3.826 13.953 1 94.75 223 TYR B C 1
ATOM 3619 O O . TYR B 1 223 ? -10.719 -3.779 13.438 1 94.75 223 TYR B O 1
ATOM 3627 N N . ILE B 1 224 ? -8.938 -4.922 14.102 1 92.19 224 ILE B N 1
ATOM 3628 C CA . ILE B 1 224 ? -9.43 -6.207 13.617 1 92.19 224 ILE B CA 1
ATOM 3629 C C . ILE B 1 224 ? -10.711 -6.582 14.352 1 92.19 224 ILE B C 1
ATOM 3631 O O . ILE B 1 224 ? -11.656 -7.09 13.742 1 92.19 224 ILE B O 1
ATOM 3635 N N . GLU B 1 225 ? -10.727 -6.332 15.57 1 91.5 225 GLU B N 1
ATOM 3636 C CA . GLU B 1 225 ? -11.922 -6.609 16.359 1 91.5 225 GLU B CA 1
ATOM 3637 C C . GLU B 1 225 ? -13.102 -5.758 15.898 1 91.5 225 GLU B C 1
ATOM 3639 O O . GLU B 1 225 ? -14.234 -6.23 15.852 1 91.5 225 GLU B O 1
ATOM 3644 N N . CYS B 1 226 ? -12.773 -4.539 15.594 1 91.38 226 CYS B N 1
ATOM 3645 C CA . CYS B 1 226 ? -13.805 -3.572 15.234 1 91.38 226 CYS B CA 1
ATOM 3646 C C . CYS B 1 226 ? -14.344 -3.846 13.836 1 91.38 226 CYS B C 1
ATOM 3648 O O . CYS B 1 226 ? -15.539 -3.705 13.586 1 91.38 226 CYS B O 1
ATOM 3650 N N . PHE B 1 227 ? -13.453 -4.312 12.945 1 91.5 227 PHE B N 1
ATOM 3651 C CA . PHE B 1 227 ? -13.844 -4.34 11.539 1 91.5 227 PHE B CA 1
ATOM 3652 C C . PHE B 1 227 ? -13.812 -5.762 11 1 91.5 227 PHE B C 1
ATOM 3654 O O . PHE B 1 227 ? -14.367 -6.039 9.93 1 91.5 227 PHE B O 1
ATOM 3661 N N . GLY B 1 228 ? -12.922 -6.695 11.609 1 84.62 228 GLY B N 1
ATOM 3662 C CA . GLY B 1 228 ? -12.68 -8.023 11.086 1 84.62 228 GLY B CA 1
ATOM 3663 C C . GLY B 1 228 ? -13.82 -8.992 11.344 1 84.62 228 GLY B C 1
ATOM 3664 O O . GLY B 1 228 ? -13.922 -10.031 10.688 1 84.62 228 GLY B O 1
ATOM 3665 N N . GLY B 1 229 ? -14.859 -8.711 11.891 1 68.62 229 GLY B N 1
ATOM 3666 C CA . GLY B 1 229 ? -15.883 -9.672 12.25 1 68.62 229 GLY B CA 1
ATOM 3667 C C . GLY B 1 229 ? -15.32 -10.992 12.75 1 68.62 229 GLY B C 1
ATOM 3668 O O . GLY B 1 229 ? -14.352 -11 13.508 1 68.62 229 GLY B O 1
ATOM 3669 N N . ASN B 1 230 ? -15.789 -12.344 12.227 1 59.03 230 ASN B N 1
ATOM 3670 C CA . ASN B 1 230 ? -15.523 -13.727 12.594 1 59.03 230 ASN B CA 1
ATOM 3671 C C . ASN B 1 230 ? -14.203 -14.219 12.008 1 59.03 230 ASN B C 1
ATOM 3673 O O . ASN B 1 230 ? -14 -15.422 11.852 1 59.03 230 ASN B O 1
ATOM 3677 N N . ILE B 1 231 ? -13.391 -13.609 11.633 1 54.28 231 ILE B N 1
ATOM 3678 C CA . ILE B 1 231 ? -12.242 -14.148 10.914 1 54.28 231 ILE B CA 1
ATOM 3679 C C . ILE B 1 231 ? -11.43 -15.055 11.836 1 54.28 231 ILE B C 1
ATOM 3681 O O . ILE B 1 231 ? -10.719 -15.945 11.367 1 54.28 231 ILE B O 1
ATOM 3685 N N . ASN B 1 232 ? -11.195 -14.797 13.102 1 48.34 232 ASN B N 1
ATOM 3686 C CA . ASN B 1 232 ? -10.5 -15.742 13.961 1 48.34 232 ASN B CA 1
ATOM 3687 C C . ASN B 1 232 ? -11.32 -17 14.188 1 48.34 232 ASN B C 1
ATOM 3689 O O . ASN B 1 232 ? -10.891 -17.906 14.906 1 48.34 232 ASN B O 1
ATOM 3693 N N . ASP B 1 233 ? -12.547 -17.156 13.922 1 39.5 233 ASP B N 1
ATOM 3694 C CA . ASP B 1 233 ? -13.172 -18.453 14.195 1 39.5 233 ASP B CA 1
ATOM 3695 C C . ASP B 1 233 ? -13.039 -19.391 13 1 39.5 233 ASP B C 1
ATOM 3697 O O . ASP B 1 233 ? -13.211 -18.984 11.852 1 39.5 233 ASP B O 1
#

Nearest PDB structures (foldseek):
  1vpl-assembly1_A-2  TM=8.598E-01  e=5.700E-22  Thermotoga maritima MSB8
  8k1o-assembly1_B  TM=9.056E-01  e=1.045E-20  Mycobacterium tuberculosis H37Rv
  8k1n-assembly1_D  TM=8.920E-01  e=2.726E-18  Mycobacterium tuberculosis H37Rv
  4hlu-assembly2_B  TM=8.308E-01  e=1.543E-18  Thermotoga maritima MSB8
  1ji0-assembly1_A  TM=8.468E-01  e=6.435E-17  Thermotoga maritima

InterPro domains:
  IPR003439 ABC transporter-like, ATP-binding domain [PF00005] (17-153)
  IPR003439 ABC transporter-like, ATP-binding domain [PS50893] (2-224)
  IPR003593 AAA+ ATPase domain [SM00382] (26-201)
  IPR027417 P-loop containing nucleoside triphosphate hydrolase [G3DSA:3.40.50.300] (1-225)
  IPR027417 P-loop containing nucleoside triphosphate hydrolase [SSF52540] (2-216)
  IPR051782 ABC Transporter Superfamily, Various Functions [PTHR42939] (1-225)

Solvent-accessible surface area (backbone atoms only — not comparable to full-atom values): 25140 Å² total; per-residue (Å²): 67,38,41,35,43,48,28,27,29,61,57,90,92,44,76,40,31,56,54,23,48,48,76,43,55,72,36,39,27,33,34,52,33,61,57,86,87,31,35,66,68,58,52,52,32,35,76,60,65,76,38,83,68,73,46,60,48,46,31,40,72,87,35,62,70,52,77,74,39,52,74,33,47,32,72,43,63,74,57,90,79,76,62,48,91,36,34,45,44,54,56,49,50,50,47,46,69,75,31,88,53,40,36,66,67,54,36,52,52,50,29,57,75,67,73,50,61,50,83,39,50,42,64,76,46,52,73,70,52,49,53,50,49,54,46,39,63,46,50,20,37,68,38,51,31,37,38,32,34,36,82,56,63,95,51,37,62,53,57,32,53,51,51,51,49,49,52,66,74,47,51,59,71,69,24,20,37,40,36,30,58,69,60,43,82,83,45,53,88,66,34,49,28,36,34,49,38,52,87,16,24,43,88,56,76,38,47,42,67,53,41,37,70,76,63,71,39,54,71,55,56,51,48,38,64,74,70,36,70,69,71,91,108,67,38,39,36,42,48,27,28,30,61,57,90,92,43,75,41,31,56,53,24,48,48,76,41,55,72,36,38,27,32,34,49,32,62,55,85,86,29,35,64,67,59,51,52,31,35,77,61,64,76,38,83,69,73,44,60,46,46,33,41,74,88,35,64,71,52,78,74,40,50,74,36,46,33,73,43,65,75,58,90,79,77,62,48,90,38,32,44,45,54,55,51,50,51,47,47,71,76,31,88,53,40,37,66,68,54,36,51,52,50,29,58,75,69,73,50,62,51,84,38,49,42,64,76,46,54,73,69,52,47,53,50,50,55,46,40,62,46,49,21,36,68,39,50,33,36,38,32,36,35,83,58,63,95,49,36,62,54,56,33,53,51,52,52,48,49,52,67,73,48,53,58,70,68,24,20,35,40,35,30,58,69,59,42,82,82,46,53,87,66,33,48,28,37,33,50,37,52,86,15,24,43,87,56,77,39,47,42,65,54,39,38,70,74,64,74,41,54,73,54,55,50,48,37,65,74,70,36,70,70,68,90,108

Radius of gyration: 23.86 Å; Cα contacts (8 Å, |Δi|>4): 879; chains: 2; bounding box: 51×62×54 Å